Protein AF-0000000069441295 (afdb_homodimer)

Structure (mmCIF, N/CA/C/O backbone):
data_AF-0000000069441295-model_v1
#
loop_
_entity.id
_entity.type
_entity.pdbx_description
1 polymer 'DUF2470 domain-containing protein'
#
loop_
_atom_site.group_PDB
_atom_site.id
_atom_site.type_symbol
_atom_site.label_atom_id
_atom_site.label_alt_id
_atom_site.label_comp_id
_atom_site.label_asym_id
_atom_site.label_entity_id
_atom_site.label_seq_id
_atom_site.pdbx_PDB_ins_code
_atom_site.Cartn_x
_atom_site.Cartn_y
_atom_site.Cartn_z
_atom_site.occupancy
_atom_site.B_iso_or_equiv
_atom_site.auth_seq_id
_atom_site.auth_comp_id
_atom_site.auth_asym_id
_atom_site.auth_atom_id
_atom_site.pdbx_PDB_model_num
ATOM 1 N N . MET A 1 1 ? -30.25 -12.055 9.836 1 60.72 1 MET A N 1
ATOM 2 C CA . MET A 1 1 ? -29.891 -10.859 10.609 1 60.72 1 MET A CA 1
ATOM 3 C C . MET A 1 1 ? -28.719 -10.133 9.977 1 60.72 1 MET A C 1
ATOM 5 O O . MET A 1 1 ? -27.703 -10.758 9.656 1 60.72 1 MET A O 1
ATOM 9 N N . THR A 1 2 ? -28.875 -8.93 9.461 1 73.81 2 THR A N 1
ATOM 10 C CA . THR A 1 2 ? -27.844 -8.195 8.734 1 73.81 2 THR A CA 1
ATOM 11 C C . THR A 1 2 ? -26.906 -7.465 9.695 1 73.81 2 THR A C 1
ATOM 13 O O . THR A 1 2 ? -27.312 -7.117 10.805 1 73.81 2 THR A O 1
ATOM 16 N N . ALA A 1 3 ? -25.719 -7.523 9.484 1 79.88 3 ALA A N 1
ATOM 17 C CA . ALA A 1 3 ? -24.703 -6.867 10.305 1 79.88 3 ALA A CA 1
ATOM 18 C C . ALA A 1 3 ? -25.047 -5.391 10.508 1 79.88 3 ALA A C 1
ATOM 20 O O . ALA A 1 3 ? -25.516 -4.723 9.594 1 79.88 3 ALA A O 1
ATOM 21 N N . ALA A 1 4 ? -24.938 -4.961 11.773 1 85.62 4 ALA A N 1
ATOM 22 C CA . ALA A 1 4 ? -25.094 -3.537 12.055 1 85.62 4 ALA A CA 1
ATOM 23 C C . ALA A 1 4 ? -24.031 -2.719 11.32 1 85.62 4 ALA A C 1
ATOM 25 O O . ALA A 1 4 ? -22.922 -3.201 11.078 1 85.62 4 ALA A O 1
ATOM 26 N N . PRO A 1 5 ? -24.344 -1.517 10.953 1 90.38 5 PRO A N 1
ATOM 27 C CA . PRO A 1 5 ? -23.359 -0.625 10.328 1 90.38 5 PRO A CA 1
ATOM 28 C C . PRO A 1 5 ? -22.297 -0.136 11.305 1 90.38 5 PRO A C 1
ATOM 30 O O . PRO A 1 5 ? -22.469 -0.271 12.523 1 90.38 5 PRO A O 1
ATOM 33 N N . PRO A 1 6 ? -21.203 0.379 10.828 1 95 6 PRO A N 1
ATOM 34 C CA . PRO A 1 6 ? -20.188 0.947 11.719 1 95 6 PRO A CA 1
ATOM 35 C C . PRO A 1 6 ? -20.719 2.092 12.57 1 95 6 PRO A C 1
ATOM 37 O O . PRO A 1 6 ? -21.594 2.838 12.133 1 95 6 PRO A O 1
ATOM 40 N N . THR A 1 7 ? -20.25 2.207 13.789 1 95.94 7 THR A N 1
ATOM 41 C CA . THR A 1 7 ? -20.547 3.367 14.617 1 95.94 7 THR A CA 1
ATOM 42 C C . THR A 1 7 ? -19.984 4.641 13.992 1 95.94 7 THR A C 1
ATOM 44 O O . THR A 1 7 ? -19.125 4.578 13.117 1 95.94 7 THR A O 1
ATOM 47 N N . THR A 1 8 ? -20.453 5.758 14.445 1 96.62 8 THR A N 1
ATOM 48 C CA . THR A 1 8 ? -19.922 7.027 13.953 1 96.62 8 THR A CA 1
ATOM 49 C C . THR A 1 8 ? -18.438 7.141 14.227 1 96.62 8 THR A C 1
ATOM 51 O O . THR A 1 8 ? -17.672 7.621 13.383 1 96.62 8 THR A O 1
ATOM 54 N N . ALA A 1 9 ? -17.984 6.719 15.398 1 97.94 9 ALA A N 1
ATOM 55 C CA . ALA A 1 9 ? -16.562 6.754 15.766 1 97.94 9 ALA A CA 1
ATOM 56 C C . ALA A 1 9 ? -15.734 5.898 14.812 1 97.94 9 ALA A C 1
ATOM 58 O O . ALA A 1 9 ? -14.656 6.312 14.375 1 97.94 9 ALA A O 1
ATOM 59 N N . GLU A 1 10 ? -16.25 4.711 14.508 1 97.25 10 GLU A N 1
ATOM 60 C CA . GLU A 1 10 ? -15.562 3.84 13.547 1 97.25 10 GLU A CA 1
ATOM 61 C C . GLU A 1 10 ? -15.5 4.484 12.164 1 97.25 10 GLU A C 1
ATOM 63 O O . GLU A 1 10 ? -14.484 4.395 11.477 1 97.25 10 GLU A O 1
ATOM 68 N N . ARG A 1 11 ? -16.594 5.129 11.82 1 96.88 11 ARG A N 1
ATOM 69 C CA . ARG A 1 11 ? -16.625 5.824 10.539 1 96.88 11 ARG A CA 1
ATOM 70 C C . ARG A 1 11 ? -15.578 6.93 10.484 1 96.88 11 ARG A C 1
ATOM 72 O O . ARG A 1 11 ? -14.883 7.078 9.477 1 96.88 11 ARG A O 1
ATOM 79 N N . VAL A 1 12 ? -15.461 7.645 11.492 1 98 12 VAL A N 1
ATOM 80 C CA . VAL A 1 12 ? -14.477 8.719 11.555 1 98 12 VAL A CA 1
ATOM 81 C C . VAL A 1 12 ? -13.07 8.133 11.453 1 98 12 VAL A C 1
ATOM 83 O O . VAL A 1 12 ? -12.25 8.609 10.664 1 98 12 VAL A O 1
ATOM 86 N N . ARG A 1 13 ? -12.82 7.082 12.258 1 98.25 13 ARG A N 1
ATOM 87 C CA . ARG A 1 13 ? -11.508 6.445 12.234 1 98.25 13 ARG A CA 1
ATOM 88 C C . ARG A 1 13 ? -11.164 5.949 10.828 1 98.25 13 ARG A C 1
ATOM 90 O O . ARG A 1 13 ? -10.047 6.16 10.352 1 98.25 13 ARG A O 1
ATOM 97 N N . SER A 1 14 ? -12.094 5.328 10.156 1 97.31 14 SER A N 1
ATOM 98 C CA . SER A 1 14 ? -11.875 4.812 8.812 1 97.31 14 SER A CA 1
ATOM 99 C C . SER A 1 14 ? -11.688 5.945 7.805 1 97.31 14 SER A C 1
ATOM 101 O O . SER A 1 14 ? -10.812 5.879 6.945 1 97.31 14 SER A O 1
ATOM 103 N N . ALA A 1 15 ? -12.5 6.98 7.965 1 97.69 15 ALA A N 1
ATOM 104 C CA . ALA A 1 15 ? -12.383 8.133 7.07 1 97.69 15 ALA A CA 1
ATOM 105 C C . ALA A 1 15 ? -11.016 8.789 7.188 1 97.69 15 ALA A C 1
ATOM 107 O O . ALA A 1 15 ? -10.414 9.164 6.18 1 97.69 15 ALA A O 1
ATOM 108 N N . CYS A 1 16 ? -10.523 8.922 8.375 1 97.56 16 CYS A N 1
ATOM 109 C CA . CYS A 1 16 ? -9.219 9.531 8.602 1 97.56 16 CYS A CA 1
ATOM 110 C C . CYS A 1 16 ? -8.109 8.672 8.016 1 97.56 16 CYS A C 1
ATOM 112 O O . CYS A 1 16 ? -7.133 9.188 7.473 1 97.56 16 CYS A O 1
ATOM 114 N N . ALA A 1 17 ? -8.297 7.371 8.102 1 96 17 ALA A N 1
ATOM 115 C CA . ALA A 1 17 ? -7.293 6.441 7.59 1 96 17 ALA A CA 1
ATOM 116 C C . ALA A 1 17 ? -7.266 6.449 6.062 1 96 17 ALA A C 1
ATOM 118 O O . ALA A 1 17 ? -6.215 6.227 5.457 1 96 17 ALA A O 1
ATOM 119 N N . ARG A 1 18 ? -8.367 6.781 5.453 1 94.69 18 ARG A N 1
ATOM 120 C CA . ARG A 1 18 ? -8.492 6.691 4 1 94.69 18 ARG A CA 1
ATOM 121 C C . ARG A 1 18 ? -8.438 8.078 3.359 1 94.69 18 ARG A C 1
ATOM 123 O O . ARG A 1 18 ? -8.43 8.195 2.133 1 94.69 18 ARG A O 1
ATOM 130 N N . ALA A 1 19 ? -8.477 9.07 4.117 1 95.69 19 ALA A N 1
ATOM 131 C CA . ALA A 1 19 ? -8.633 10.422 3.586 1 95.69 19 ALA A CA 1
ATOM 132 C C . ALA A 1 19 ? -7.598 10.703 2.5 1 95.69 19 ALA A C 1
ATOM 134 O O . ALA A 1 19 ? -6.41 10.43 2.68 1 95.69 19 ALA A O 1
ATOM 135 N N . ALA A 1 20 ? -8.102 11.266 1.405 1 93.44 20 ALA A N 1
ATOM 136 C CA . ALA A 1 20 ? -7.27 11.586 0.246 1 93.44 20 ALA A CA 1
ATOM 137 C C . ALA A 1 20 ? -6.52 12.898 0.45 1 93.44 20 ALA A C 1
ATOM 139 O O . ALA A 1 20 ? -5.469 13.125 -0.158 1 93.44 20 ALA A O 1
ATOM 140 N N . SER A 1 21 ? -7.121 13.773 1.22 1 96.88 21 SER A N 1
ATOM 141 C CA . SER A 1 21 ? -6.52 15.086 1.439 1 96.88 21 SER A CA 1
ATOM 142 C C . SER A 1 21 ? -6.934 15.664 2.787 1 96.88 21 SER A C 1
ATOM 144 O O . SER A 1 21 ? -7.898 15.203 3.396 1 96.88 21 SER A O 1
ATOM 146 N N . SER A 1 22 ? -6.164 16.609 3.199 1 98.44 22 SER A N 1
ATOM 147 C CA . SER A 1 22 ? -6.473 17.328 4.422 1 98.44 22 SER A CA 1
ATOM 148 C C . SER A 1 22 ? -5.891 18.75 4.387 1 98.44 22 SER A C 1
ATOM 150 O O . SER A 1 22 ? -4.926 19 3.662 1 98.44 22 SER A O 1
ATOM 152 N N . THR A 1 23 ? -6.551 19.656 5.117 1 98.69 23 THR A N 1
ATOM 153 C CA . THR A 1 23 ? -6.082 21.031 5.285 1 98.69 23 THR A CA 1
ATOM 154 C C . THR A 1 23 ? -6.059 21.406 6.762 1 98.69 23 THR A C 1
ATOM 156 O O . THR A 1 23 ? -6.859 20.906 7.555 1 98.69 23 THR A O 1
ATOM 159 N N . LEU A 1 24 ? -5.168 22.25 7.113 1 98.75 24 LEU A N 1
ATOM 160 C CA . LEU A 1 24 ? -5.004 22.75 8.477 1 98.75 24 LEU A CA 1
ATOM 161 C C . LEU A 1 24 ? -5.172 24.266 8.531 1 98.75 24 LEU A C 1
ATOM 163 O O . LEU A 1 24 ? -4.609 24.984 7.699 1 98.75 24 LEU A O 1
ATOM 167 N N . ALA A 1 25 ? -5.953 24.688 9.453 1 98.69 25 ALA A N 1
ATOM 168 C CA . ALA A 1 25 ? -6.164 26.125 9.664 1 98.69 25 ALA A CA 1
ATOM 169 C C . ALA A 1 25 ? -5.855 26.516 11.109 1 98.69 25 ALA A C 1
ATOM 171 O O . ALA A 1 25 ? -6.234 25.797 12.047 1 98.69 25 ALA A O 1
ATOM 172 N N . VAL A 1 26 ? -5.172 27.562 11.289 1 98.06 26 VAL A N 1
ATOM 173 C CA . VAL A 1 26 ? -4.953 28.219 12.578 1 98.06 26 VAL A CA 1
ATOM 174 C C . VAL A 1 26 ? -5.211 29.719 12.461 1 98.06 26 VAL A C 1
ATOM 176 O O . VAL A 1 26 ? -5.234 30.25 11.352 1 98.06 26 VAL A O 1
ATOM 179 N N . ALA A 1 27 ? -5.414 30.297 13.703 1 95.19 27 ALA A N 1
ATOM 180 C CA . ALA A 1 27 ? -5.59 31.75 13.688 1 95.19 27 ALA A CA 1
ATOM 181 C C . ALA A 1 27 ? -4.309 32.438 13.258 1 95.19 27 ALA A C 1
ATOM 183 O O . ALA A 1 27 ? -3.221 32.125 13.719 1 95.19 27 ALA A O 1
ATOM 184 N N . GLY A 1 28 ? -4.449 33.406 12.344 1 91.62 28 GLY A N 1
ATOM 185 C CA . GLY A 1 28 ? -3.318 34.25 11.984 1 91.62 28 GLY A CA 1
ATOM 186 C C . GLY A 1 28 ? -2.553 33.75 10.773 1 91.62 28 GLY A C 1
ATOM 187 O O . GLY A 1 28 ? -1.521 34.312 10.406 1 91.62 28 GLY A O 1
ATOM 188 N N . ALA A 1 29 ? -2.967 32.656 10.227 1 93.12 29 ALA A N 1
ATOM 189 C CA . ALA A 1 29 ? -2.283 32.125 9.055 1 93.12 29 ALA A CA 1
ATOM 190 C C . ALA A 1 29 ? -3.283 31.562 8.047 1 93.12 29 ALA A C 1
ATOM 192 O O . ALA A 1 29 ? -4.391 31.156 8.414 1 93.12 29 ALA A O 1
ATOM 193 N N . ASP A 1 30 ? -2.873 31.562 6.797 1 94.12 30 ASP A N 1
ATOM 194 C CA . ASP A 1 30 ? -3.701 30.984 5.746 1 94.12 30 ASP A CA 1
ATOM 195 C C . ASP A 1 30 ? -3.807 29.469 5.902 1 94.12 30 ASP A C 1
ATOM 197 O O . ASP A 1 30 ? -2.869 28.812 6.367 1 94.12 30 ASP A O 1
ATOM 201 N N . VAL A 1 31 ? -4.91 28.953 5.484 1 97.38 31 VAL A N 1
ATOM 202 C CA . VAL A 1 31 ? -5.137 27.516 5.465 1 97.38 31 VAL A CA 1
ATOM 203 C C . VAL A 1 31 ? -4.125 26.844 4.539 1 97.38 31 VAL A C 1
ATOM 205 O O . VAL A 1 31 ? -3.836 27.359 3.451 1 97.38 31 VAL A O 1
ATOM 208 N N . VAL A 1 32 ? -3.592 25.703 4.91 1 97.62 32 VAL A N 1
ATOM 209 C CA . VAL A 1 32 ? -2.594 25.031 4.094 1 97.62 32 VAL A CA 1
ATOM 210 C C . VAL A 1 32 ? -2.971 23.562 3.934 1 97.62 32 VAL A C 1
ATOM 212 O O . VAL A 1 32 ? -3.541 22.953 4.848 1 97.62 32 VAL A O 1
ATOM 215 N N . GLY A 1 33 ? -2.643 23.031 2.758 1 97.94 33 GLY A N 1
ATOM 216 C CA . GLY A 1 33 ? -2.738 21.594 2.57 1 97.94 33 GLY A CA 1
ATOM 217 C C . GLY A 1 33 ? -1.646 20.812 3.289 1 97.94 33 GLY A C 1
ATOM 218 O O . GLY A 1 33 ? -0.493 21.25 3.326 1 97.94 33 GLY A O 1
ATOM 219 N N . THR A 1 34 ? -2.061 19.672 3.85 1 97.69 34 THR A N 1
ATOM 220 C CA . THR A 1 34 ? -1.068 18.828 4.492 1 97.69 34 THR A CA 1
ATOM 221 C C . THR A 1 34 ? -0.546 17.781 3.52 1 97.69 34 THR A C 1
ATOM 223 O O . THR A 1 34 ? -1.256 17.375 2.596 1 97.69 34 THR A O 1
ATOM 226 N N . SER A 1 35 ? 0.672 17.422 3.682 1 95.19 35 SER A N 1
ATOM 227 C CA . SER A 1 35 ? 1.247 16.391 2.826 1 95.19 35 SER A CA 1
ATOM 228 C C . SER A 1 35 ? 1.081 15 3.445 1 95.19 35 SER A C 1
ATOM 230 O O . SER A 1 35 ? 1.25 13.984 2.766 1 95.19 35 SER A O 1
ATOM 232 N N . LEU A 1 36 ? 0.823 14.953 4.699 1 95.88 36 LEU A N 1
ATOM 233 C CA . LEU A 1 36 ? 0.619 13.734 5.465 1 95.88 36 LEU A CA 1
ATOM 234 C C . LEU A 1 36 ? -0.323 13.977 6.637 1 95.88 36 LEU A C 1
ATOM 236 O O . LEU A 1 36 ? -0.275 15.031 7.27 1 95.88 36 LEU A O 1
ATOM 240 N N . HIS A 1 37 ? -1.122 13.055 6.941 1 97.88 37 HIS A N 1
ATOM 241 C CA . HIS A 1 37 ? -1.952 13.039 8.141 1 97.88 37 HIS A CA 1
ATOM 242 C C . HIS A 1 37 ? -2.1 11.625 8.688 1 97.88 37 HIS A C 1
ATOM 244 O O . HIS A 1 37 ? -2.17 10.664 7.918 1 97.88 37 HIS A O 1
ATOM 250 N N . HIS A 1 38 ? -2.08 11.492 9.961 1 97.5 38 HIS A N 1
ATOM 251 C CA . HIS A 1 38 ? -2.23 10.195 10.602 1 97.5 38 HIS A CA 1
ATOM 252 C C . HIS A 1 38 ? -2.867 10.328 11.984 1 97.5 38 HIS A C 1
ATOM 254 O O . HIS A 1 38 ? -2.371 11.078 12.828 1 97.5 38 HIS A O 1
ATOM 260 N N . LEU A 1 39 ? -3.936 9.664 12.164 1 97.75 39 LEU A N 1
ATOM 261 C CA . LEU A 1 39 ? -4.578 9.602 13.469 1 97.75 39 LEU A CA 1
ATOM 262 C C . LEU A 1 39 ? -4.066 8.406 14.273 1 97.75 39 LEU A C 1
ATOM 264 O O . LEU A 1 39 ? -4.281 7.254 13.883 1 97.75 39 LEU A O 1
ATOM 268 N N . PHE A 1 40 ? -3.426 8.68 15.391 1 96.75 40 PHE A N 1
ATOM 269 C CA . PHE A 1 40 ? -2.906 7.637 16.266 1 96.75 40 PHE A CA 1
ATOM 270 C C . PHE A 1 40 ? -4.012 7.082 17.156 1 96.75 40 PHE A C 1
ATOM 272 O O . PHE A 1 40 ? -5.082 7.68 17.281 1 96.75 40 PHE A O 1
ATOM 279 N N . ASP A 1 41 ? -3.66 5.988 17.828 1 94.62 41 ASP A N 1
ATOM 280 C CA . ASP A 1 41 ? -4.625 5.32 18.688 1 94.62 41 ASP A CA 1
ATOM 281 C C . ASP A 1 41 ? -4.98 6.195 19.891 1 94.62 41 ASP A C 1
ATOM 283 O O . ASP A 1 41 ? -6.098 6.125 20.406 1 94.62 41 ASP A O 1
ATOM 287 N N . ASP A 1 42 ? -4.082 7.004 20.281 1 94.5 42 ASP A N 1
ATOM 288 C CA . ASP A 1 42 ? -4.324 7.816 21.469 1 94.5 42 ASP A CA 1
ATOM 289 C C . ASP A 1 42 ? -5.094 9.086 21.109 1 94.5 42 ASP A C 1
ATOM 291 O O . ASP A 1 42 ? -5.312 9.945 21.969 1 94.5 42 ASP A O 1
ATOM 295 N N . GLY A 1 43 ? -5.41 9.234 19.891 1 93.88 43 GLY A N 1
ATOM 296 C CA . GLY A 1 43 ? -6.258 10.336 19.469 1 93.88 43 GLY A CA 1
ATOM 297 C C . GLY A 1 43 ? -5.473 11.531 18.953 1 93.88 43 GLY A C 1
ATOM 298 O O . GLY A 1 43 ? -6.055 12.547 18.578 1 93.88 43 GLY A O 1
ATOM 299 N N . THR A 1 44 ? -4.215 11.445 18.938 1 95.81 44 THR A N 1
ATOM 300 C CA . THR A 1 44 ? -3.391 12.523 18.406 1 95.81 44 THR A CA 1
ATOM 301 C C . THR A 1 44 ? -3.268 12.406 16.875 1 95.81 44 THR A C 1
ATOM 303 O O . THR A 1 44 ? -3.094 11.312 16.344 1 95.81 44 THR A O 1
ATOM 306 N N . PHE A 1 45 ? -3.391 13.57 16.203 1 97.81 45 PHE A N 1
ATOM 307 C CA . PHE A 1 45 ? -3.123 13.648 14.773 1 97.81 45 PHE A CA 1
ATOM 308 C C . PHE A 1 45 ? -1.708 14.148 14.508 1 97.81 45 PHE A C 1
ATOM 310 O O . PHE A 1 45 ? -1.31 15.195 15.016 1 97.81 45 PHE A O 1
ATOM 317 N N . ALA A 1 46 ? -0.985 13.414 13.797 1 98.38 46 ALA A N 1
ATOM 318 C CA . ALA A 1 46 ? 0.237 13.938 13.195 1 98.38 46 ALA A CA 1
ATOM 319 C C . ALA A 1 46 ? -0.03 14.469 11.789 1 98.38 46 ALA A C 1
ATOM 321 O O . ALA A 1 46 ? -0.597 13.766 10.953 1 98.38 46 ALA A O 1
ATOM 322 N N . VAL A 1 47 ? 0.355 15.727 11.531 1 98.44 47 VAL A N 1
ATOM 323 C CA . VAL A 1 47 ? 0.172 16.328 10.211 1 98.44 47 VAL A CA 1
ATOM 324 C C . VAL A 1 47 ? 1.475 16.969 9.758 1 98.44 47 VAL A C 1
ATOM 326 O O . VAL A 1 47 ? 2.182 17.594 10.555 1 98.44 47 VAL A O 1
ATOM 329 N N . ALA A 1 48 ? 1.746 16.859 8.531 1 97.81 48 ALA A N 1
ATOM 330 C CA . ALA A 1 48 ? 2.932 17.484 7.949 1 97.81 48 ALA A CA 1
ATOM 331 C C . ALA A 1 48 ? 2.553 18.688 7.086 1 97.81 48 ALA A C 1
ATOM 333 O O . ALA A 1 48 ? 1.688 18.578 6.215 1 97.81 48 ALA A O 1
ATOM 334 N N . VAL A 1 49 ? 3.186 19.781 7.328 1 97.31 49 VAL A N 1
ATOM 335 C CA . VAL A 1 49 ? 2.992 20.984 6.535 1 97.31 49 VAL A CA 1
ATOM 336 C C . VAL A 1 49 ? 4.336 21.484 6.012 1 97.31 49 VAL A C 1
ATOM 338 O O . VAL A 1 49 ? 5.387 21.156 6.566 1 97.31 49 VAL A O 1
ATOM 341 N N . PRO A 1 50 ? 4.262 22.234 4.91 1 94.88 50 PRO A N 1
ATOM 342 C CA . PRO A 1 50 ? 5.539 22.75 4.406 1 94.88 50 PRO A CA 1
ATOM 343 C C . PRO A 1 50 ? 6.301 23.562 5.453 1 94.88 50 PRO A C 1
ATOM 345 O O . PRO A 1 50 ? 5.707 24.375 6.16 1 94.88 50 PRO A O 1
ATOM 348 N N . SER A 1 51 ? 7.609 23.312 5.527 1 92.06 51 SER A N 1
ATOM 349 C CA . SER A 1 51 ? 8.43 23.938 6.559 1 92.06 51 SER A CA 1
ATOM 350 C C . SER A 1 51 ? 8.469 25.453 6.379 1 92.06 51 SER A C 1
ATOM 352 O O . SER A 1 51 ? 8.68 26.203 7.344 1 92.06 51 SER A O 1
ATOM 354 N N . ASP A 1 52 ? 8.234 25.906 5.172 1 91.38 52 ASP A N 1
ATOM 355 C CA . ASP A 1 52 ? 8.328 27.328 4.895 1 91.38 52 ASP A CA 1
ATOM 356 C C . ASP A 1 52 ? 6.945 27.984 4.938 1 91.38 52 ASP A C 1
ATOM 358 O O . ASP A 1 52 ? 6.797 29.156 4.582 1 91.38 52 ASP A O 1
ATOM 362 N N . SER A 1 53 ? 5.98 27.281 5.391 1 94.25 53 SER A N 1
ATOM 363 C CA . SER A 1 53 ? 4.625 27.828 5.461 1 94.25 53 SER A CA 1
ATOM 364 C C . SER A 1 53 ? 4.453 28.734 6.672 1 94.25 53 SER A C 1
ATOM 366 O O . SER A 1 53 ? 5.141 28.562 7.684 1 94.25 53 SER A O 1
ATOM 368 N N . ALA A 1 54 ? 3.514 29.641 6.547 1 96.19 54 ALA A N 1
ATOM 369 C CA . ALA A 1 54 ? 3.189 30.547 7.648 1 96.19 54 ALA A CA 1
ATOM 370 C C . ALA A 1 54 ? 2.648 29.781 8.852 1 96.19 54 ALA A C 1
ATOM 372 O O . ALA A 1 54 ? 2.928 30.125 10 1 96.19 54 ALA A O 1
ATOM 373 N N . ILE A 1 55 ? 1.928 28.719 8.594 1 97.19 55 ILE A N 1
ATOM 374 C CA . ILE A 1 55 ? 1.347 27.953 9.688 1 97.19 55 ILE A CA 1
ATOM 375 C C . ILE A 1 55 ? 2.457 27.266 10.484 1 97.19 55 ILE A C 1
ATOM 377 O O . ILE A 1 55 ? 2.418 27.234 11.711 1 97.19 55 ILE A O 1
ATOM 381 N N . ALA A 1 56 ? 3.404 26.734 9.797 1 95.38 56 ALA A N 1
ATOM 382 C CA . ALA A 1 56 ? 4.531 26.125 10.5 1 95.38 56 ALA A CA 1
ATOM 383 C C . ALA A 1 56 ? 5.207 27.141 11.43 1 95.38 56 ALA A C 1
ATOM 385 O O . ALA A 1 56 ? 5.438 26.844 12.609 1 95.38 56 ALA A O 1
ATOM 386 N N . ALA A 1 57 ? 5.469 28.312 10.914 1 94.75 57 ALA A N 1
ATOM 387 C CA . ALA A 1 57 ? 6.129 29.359 11.695 1 94.75 57 ALA A CA 1
ATOM 388 C C . ALA A 1 57 ? 5.281 29.766 12.898 1 94.75 57 ALA A C 1
ATOM 390 O O . ALA A 1 57 ? 5.801 29.922 14 1 94.75 57 ALA A O 1
ATOM 391 N N . THR A 1 58 ? 4.023 29.922 12.641 1 96.94 58 THR A N 1
ATOM 392 C CA . THR A 1 58 ? 3.1 30.375 13.68 1 96.94 58 THR A CA 1
ATOM 393 C C . THR A 1 58 ? 3.018 29.359 14.812 1 96.94 58 THR A C 1
ATOM 395 O O . THR A 1 58 ? 3.076 29.719 15.984 1 96.94 58 THR A O 1
ATOM 398 N N . VAL A 1 59 ? 2.922 28.094 14.484 1 97.5 59 VAL A N 1
ATOM 399 C CA . VAL A 1 59 ? 2.789 27.031 15.484 1 97.5 59 VAL A CA 1
ATOM 400 C C . VAL A 1 59 ? 4.098 26.891 16.25 1 97.5 59 VAL A C 1
ATOM 402 O O . VAL A 1 59 ? 4.09 26.703 17.469 1 97.5 59 VAL A O 1
ATOM 405 N N . VAL A 1 60 ? 5.199 26.922 15.562 1 94.19 60 VAL A N 1
ATOM 406 C CA . VAL A 1 60 ? 6.496 26.828 16.219 1 94.19 60 VAL A CA 1
ATOM 407 C C . VAL A 1 60 ? 6.645 27.984 17.219 1 94.19 60 VAL A C 1
ATOM 409 O O . VAL A 1 60 ? 7.109 27.766 18.344 1 94.19 60 VAL A O 1
ATOM 412 N N . ALA A 1 61 ? 6.281 29.125 16.844 1 95.5 61 ALA A N 1
ATOM 413 C CA . ALA A 1 61 ? 6.391 30.312 17.688 1 95.5 61 ALA A CA 1
ATOM 414 C C . ALA A 1 61 ? 5.516 30.172 18.938 1 95.5 61 ALA A C 1
ATOM 416 O O . ALA A 1 61 ? 5.848 30.703 20 1 95.5 61 ALA A O 1
ATOM 417 N N . ALA A 1 62 ? 4.441 29.469 18.797 1 96.44 62 ALA A N 1
ATOM 418 C CA . ALA A 1 62 ? 3.521 29.281 19.922 1 96.44 62 ALA A CA 1
ATOM 419 C C . ALA A 1 62 ? 4.129 28.375 20.984 1 96.44 62 ALA A C 1
ATOM 421 O O . ALA A 1 62 ? 3.65 28.328 22.125 1 96.44 62 ALA A O 1
ATOM 422 N N . GLY A 1 63 ? 5.152 27.578 20.641 1 95.31 63 GLY A N 1
ATOM 423 C CA . GLY A 1 63 ? 5.875 26.75 21.594 1 95.31 63 GLY A CA 1
ATOM 424 C C . GLY A 1 63 ? 5.059 25.578 22.109 1 95.31 63 GLY A C 1
ATOM 425 O O . GLY A 1 63 ? 4.223 25.031 21.375 1 95.31 63 GLY A O 1
ATOM 426 N N . SER A 1 64 ? 5.336 25.188 23.328 1 94.19 64 SER A N 1
ATOM 427 C CA . SER A 1 64 ? 4.773 23.953 23.891 1 94.19 64 SER A CA 1
ATOM 428 C C . SER A 1 64 ? 3.307 24.141 24.266 1 94.19 64 SER A C 1
ATOM 430 O O . SER A 1 64 ? 2.578 23.172 24.453 1 94.19 64 SER A O 1
ATOM 432 N N . ALA A 1 65 ? 2.932 25.391 24.438 1 96.06 65 ALA A N 1
ATOM 433 C CA . ALA A 1 65 ? 1.523 25.641 24.734 1 96.06 65 ALA A CA 1
ATOM 434 C C . ALA A 1 65 ? 0.646 25.312 23.531 1 96.06 65 ALA A C 1
ATOM 436 O O . ALA A 1 65 ? -0.512 24.922 23.672 1 96.06 65 ALA A O 1
ATOM 437 N N . GLY A 1 66 ? 1.227 25.547 22.422 1 97.75 66 GLY A N 1
ATOM 438 C CA . GLY A 1 66 ? 0.492 25.328 21.188 1 97.75 66 GLY A CA 1
ATOM 439 C C . GLY A 1 66 ? -0.568 26.375 20.922 1 97.75 66 GLY A C 1
ATOM 440 O O . GLY A 1 66 ? -0.495 27.484 21.469 1 97.75 66 GLY A O 1
ATOM 441 N N . MET A 1 67 ? -1.523 26.094 20.016 1 97.81 67 MET A N 1
ATOM 442 C CA . MET A 1 67 ? -2.637 26.984 19.688 1 97.81 67 MET A CA 1
ATOM 443 C C . MET A 1 67 ? -3.789 26.188 19.078 1 97.81 67 MET A C 1
ATOM 445 O O . MET A 1 67 ? -3.596 25.078 18.594 1 97.81 67 MET A O 1
ATOM 449 N N . PRO A 1 68 ? -4.996 26.734 19.188 1 98.5 68 PRO A N 1
ATOM 450 C CA . PRO A 1 68 ? -6.152 26.078 18.578 1 98.5 68 PRO A CA 1
ATOM 451 C C . PRO A 1 68 ? -6.027 25.938 17.062 1 98.5 68 PRO A C 1
ATOM 453 O O . PRO A 1 68 ? -5.508 26.828 16.406 1 98.5 68 PRO A O 1
ATOM 456 N N . ALA A 1 69 ? -6.473 24.812 16.516 1 98.75 69 ALA A N 1
ATOM 457 C CA . ALA A 1 69 ? -6.418 24.547 15.086 1 98.75 69 ALA A CA 1
ATOM 458 C C . ALA A 1 69 ? -7.633 23.75 14.633 1 98.75 69 ALA A C 1
ATOM 460 O O . ALA A 1 69 ? -8.32 23.125 15.453 1 98.75 69 ALA A O 1
ATOM 461 N N . LEU A 1 70 ? -7.93 23.844 13.352 1 98.75 70 LEU A N 1
ATOM 462 C CA . LEU A 1 70 ? -8.961 23.062 12.688 1 98.75 70 LEU A CA 1
ATOM 463 C C . LEU A 1 70 ? -8.367 22.25 11.539 1 98.75 70 LEU A C 1
ATOM 465 O O . LEU A 1 70 ? -7.727 22.797 10.641 1 98.75 70 LEU A O 1
ATOM 469 N N . LEU A 1 71 ? -8.547 20.969 11.633 1 98.81 71 LEU A N 1
ATOM 470 C CA . LEU A 1 71 ? -8.141 20.031 10.586 1 98.81 71 LEU A CA 1
ATOM 471 C C . LEU A 1 71 ? -9.352 19.516 9.82 1 98.81 71 LEU A C 1
ATOM 473 O O . LEU A 1 71 ? -10.32 19.062 10.43 1 98.81 71 LEU A O 1
ATOM 477 N N . GLU A 1 72 ? -9.336 19.688 8.555 1 98.81 72 GLU A N 1
ATOM 478 C CA . GLU A 1 72 ? -10.391 19.156 7.695 1 98.81 72 GLU A CA 1
ATOM 479 C C . GLU A 1 72 ? -9.852 18.031 6.809 1 98.81 72 GLU A C 1
ATOM 481 O O . GLU A 1 72 ? -8.859 18.219 6.102 1 98.81 72 GLU A O 1
ATOM 486 N N . LEU A 1 73 ? -10.508 16.875 6.867 1 98.75 73 LEU A N 1
ATOM 487 C CA . LEU A 1 73 ? -10.133 15.742 6.039 1 98.75 73 LEU A CA 1
ATOM 488 C C . LEU A 1 73 ? -11.242 15.406 5.047 1 98.75 73 LEU A C 1
ATOM 490 O O . LEU A 1 73 ? -12.43 15.461 5.391 1 98.75 73 LEU A O 1
ATOM 494 N N . THR A 1 74 ? -10.844 15.102 3.873 1 98.5 74 THR A N 1
ATOM 495 C CA . THR A 1 74 ? -11.781 14.703 2.828 1 98.5 74 THR A CA 1
ATOM 496 C C . THR A 1 74 ? -11.594 13.234 2.463 1 98.5 74 THR A C 1
ATOM 498 O O . THR A 1 74 ? -10.531 12.852 1.961 1 98.5 74 THR A O 1
ATOM 501 N N . ASP A 1 75 ? -12.562 12.453 2.787 1 98.12 75 ASP A N 1
ATOM 502 C CA . ASP A 1 75 ? -12.594 11.047 2.391 1 98.12 75 ASP A CA 1
ATOM 503 C C . ASP A 1 75 ? -13.25 10.875 1.022 1 98.12 75 ASP A C 1
ATOM 505 O O . ASP A 1 75 ? -14.445 11.133 0.864 1 98.12 75 ASP A O 1
ATOM 509 N N . GLN A 1 76 ? -12.469 10.469 0.055 1 97.69 76 GLN A N 1
ATOM 510 C CA . GLN A 1 76 ? -12.961 10.281 -1.304 1 97.69 76 GLN A CA 1
ATOM 511 C C . GLN A 1 76 ? -12.914 8.812 -1.712 1 97.69 76 GLN A C 1
ATOM 513 O O . GLN A 1 76 ? -12.023 8.07 -1.285 1 97.69 76 GLN A O 1
ATOM 518 N N . ALA A 1 77 ? -13.898 8.453 -2.508 1 97 77 ALA A N 1
ATOM 519 C CA . ALA A 1 77 ? -13.844 7.133 -3.135 1 97 77 ALA A CA 1
ATOM 520 C C . ALA A 1 77 ? -12.617 7.008 -4.035 1 97 77 ALA A C 1
ATOM 522 O O . ALA A 1 77 ? -12.242 7.965 -4.719 1 97 77 ALA A O 1
ATOM 523 N N . PRO A 1 78 ? -12.031 5.859 -4.047 1 96.06 78 PRO A N 1
ATOM 524 C CA . PRO A 1 78 ? -10.836 5.672 -4.875 1 96.06 78 PRO A CA 1
ATOM 525 C C . PRO A 1 78 ? -11.164 5.527 -6.359 1 96.06 78 PRO A C 1
ATOM 527 O O . PRO A 1 78 ? -10.273 5.629 -7.207 1 96.06 78 PRO A O 1
ATOM 530 N N . LEU A 1 79 ? -12.383 5.328 -6.742 1 96.81 79 LEU A N 1
ATOM 531 C CA . LEU A 1 79 ? -12.828 5.227 -8.125 1 96.81 79 LEU A CA 1
ATOM 532 C C . LEU A 1 79 ? -13.273 6.586 -8.656 1 96.81 79 LEU A C 1
ATOM 534 O O . LEU A 1 79 ? -13.656 7.461 -7.883 1 96.81 79 LEU A O 1
ATOM 538 N N . PRO A 1 80 ? -13.188 6.773 -10.008 1 96.25 80 PRO A N 1
ATOM 539 C CA . PRO A 1 80 ? -13.578 8.055 -10.602 1 96.25 80 PRO A CA 1
ATOM 540 C C . PRO A 1 80 ? -15.094 8.234 -10.664 1 96.25 80 PRO A C 1
ATOM 542 O O . PRO A 1 80 ? -15.68 8.172 -11.75 1 96.25 80 PRO A O 1
ATOM 545 N N . LEU A 1 81 ? -15.719 8.578 -9.594 1 96.75 81 LEU A N 1
ATOM 546 C CA . LEU A 1 81 ? -17.141 8.859 -9.508 1 96.75 81 LEU A CA 1
ATOM 547 C C . LEU A 1 81 ? -17.438 10.328 -9.82 1 96.75 81 LEU A C 1
ATOM 549 O O . LEU A 1 81 ? -16.547 11.172 -9.703 1 96.75 81 LEU A O 1
ATOM 553 N N . ARG A 1 82 ? -18.625 10.57 -10.25 1 95.31 82 ARG A N 1
ATOM 554 C CA . ARG A 1 82 ? -19.078 11.945 -10.484 1 95.31 82 ARG A CA 1
ATOM 555 C C . ARG A 1 82 ? -18.875 12.797 -9.234 1 95.31 82 ARG A C 1
ATOM 557 O O . ARG A 1 82 ? -18.281 13.875 -9.305 1 95.31 82 ARG A O 1
ATOM 564 N N . GLU A 1 83 ? -19.359 12.305 -8.117 1 95.19 83 GLU A N 1
ATOM 565 C CA . GLU A 1 83 ? -19.156 12.898 -6.801 1 95.19 83 GLU A CA 1
ATOM 566 C C . GLU A 1 83 ? -18.359 11.969 -5.891 1 95.19 83 GLU A C 1
ATOM 568 O O . GLU A 1 83 ? -18.938 11.164 -5.152 1 95.19 83 GLU A O 1
ATOM 573 N N . PRO A 1 84 ? -17.078 12.148 -5.895 1 96.31 84 PRO A N 1
ATOM 574 C CA . PRO A 1 84 ? -16.234 11.133 -5.266 1 96.31 84 PRO A CA 1
ATOM 575 C C . PRO A 1 84 ? -16.172 11.281 -3.746 1 96.31 84 PRO A C 1
ATOM 577 O O . PRO A 1 84 ? -15.688 10.383 -3.055 1 96.31 84 PRO A O 1
ATOM 580 N N . VAL A 1 85 ? -16.578 12.445 -3.195 1 97 85 VAL A N 1
ATOM 581 C CA . VAL A 1 85 ? -16.438 12.672 -1.76 1 97 85 VAL A CA 1
ATOM 582 C C . VAL A 1 85 ? -17.422 11.781 -1.001 1 97 85 VAL A C 1
ATOM 584 O O . VAL A 1 85 ? -18.641 11.852 -1.222 1 97 85 VAL A O 1
ATOM 587 N N . ARG A 1 86 ? -16.953 10.938 -0.119 1 97 86 ARG A N 1
ATOM 588 C CA . ARG A 1 86 ? -17.766 10.078 0.737 1 97 86 ARG A CA 1
ATOM 589 C C . ARG A 1 86 ? -18.125 10.789 2.037 1 97 86 ARG A C 1
ATOM 591 O O . ARG A 1 86 ? -19.266 10.68 2.512 1 97 86 ARG A O 1
ATOM 598 N N . SER A 1 87 ? -17.141 11.492 2.576 1 97.62 87 SER A N 1
ATOM 599 C CA . SER A 1 87 ? -17.375 12.188 3.838 1 97.62 87 SER A CA 1
ATOM 600 C C . SER A 1 87 ? -16.328 13.273 4.074 1 97.62 87 SER A C 1
ATOM 602 O O . SER A 1 87 ? -15.273 13.266 3.436 1 97.62 87 SER A O 1
ATOM 604 N N . LEU A 1 88 ? -16.688 14.211 4.879 1 98.31 88 LEU A N 1
ATOM 605 C CA . LEU A 1 88 ? -15.797 15.242 5.414 1 98.31 88 LEU A CA 1
ATOM 606 C C . LEU A 1 88 ? -15.672 15.117 6.93 1 98.31 88 LEU A C 1
ATOM 608 O O . LEU A 1 88 ? -16.656 14.867 7.621 1 98.31 88 LEU A O 1
ATOM 612 N N . VAL A 1 89 ? -14.477 15.203 7.414 1 98.75 89 VAL A N 1
ATOM 613 C CA . VAL A 1 89 ? -14.227 15.172 8.852 1 98.75 89 VAL A CA 1
ATOM 614 C C . VAL A 1 89 ? -13.555 16.469 9.289 1 98.75 89 VAL A C 1
ATOM 616 O O . VAL A 1 89 ? -12.578 16.906 8.68 1 98.75 89 VAL A O 1
ATOM 619 N N . TRP A 1 90 ? -14.109 17.062 10.297 1 98.69 90 TRP A N 1
ATOM 620 C CA . TRP A 1 90 ? -13.531 18.25 10.922 1 98.69 90 TRP A CA 1
ATOM 621 C C . TRP A 1 90 ? -13.039 17.938 12.328 1 98.69 90 TRP A C 1
ATOM 623 O O . TRP A 1 90 ? -13.805 17.438 13.164 1 98.69 90 TRP A O 1
ATOM 633 N N . VAL A 1 91 ? -11.852 18.266 12.57 1 98.62 91 VAL A N 1
ATOM 634 C CA . VAL A 1 91 ? -11.234 18.016 13.867 1 98.62 91 VAL A CA 1
ATOM 635 C C . VAL A 1 91 ? -10.719 19.312 14.461 1 98.62 91 VAL A C 1
ATOM 637 O O . VAL A 1 91 ? -9.875 19.984 13.867 1 98.62 91 VAL A O 1
ATOM 640 N N . ARG A 1 92 ? -11.211 19.641 15.57 1 98.38 92 ARG A N 1
ATOM 641 C CA . ARG A 1 92 ? -10.727 20.797 16.312 1 98.38 92 ARG A CA 1
ATOM 642 C C . ARG A 1 92 ? -9.867 20.359 17.5 1 98.38 92 ARG A C 1
ATOM 644 O O . ARG A 1 92 ? -10.188 19.391 18.172 1 98.38 92 ARG A O 1
ATOM 651 N N . GLY A 1 93 ? -8.82 21.109 17.703 1 98.44 93 GLY A N 1
ATOM 652 C CA . GLY A 1 93 ? -7.98 20.828 18.844 1 98.44 93 GLY A CA 1
ATOM 653 C C . GLY A 1 93 ? -6.789 21.766 18.969 1 98.44 93 GLY A C 1
ATOM 654 O O . GLY A 1 93 ? -6.789 22.844 18.391 1 98.44 93 GLY A O 1
ATOM 655 N N . ASN A 1 94 ? -5.863 21.328 19.859 1 98.69 94 ASN A N 1
ATOM 656 C CA . ASN A 1 94 ? -4.633 22.078 20.094 1 98.69 94 ASN A CA 1
ATOM 657 C C . ASN A 1 94 ? -3.461 21.484 19.312 1 98.69 94 ASN A C 1
ATOM 659 O O . ASN A 1 94 ? -3.223 20.281 19.359 1 98.69 94 ASN A O 1
ATOM 663 N N . VAL A 1 95 ? -2.775 22.344 18.578 1 98.75 95 VAL A N 1
ATOM 664 C CA . VAL A 1 95 ? -1.688 21.859 17.734 1 98.75 95 VAL A CA 1
ATOM 665 C C . VAL A 1 95 ? -0.353 22.375 18.266 1 98.75 95 VAL A C 1
ATOM 667 O O . VAL A 1 95 ? -0.255 23.516 18.703 1 98.75 95 VAL A O 1
ATOM 670 N N . VAL A 1 96 ? 0.653 21.547 18.281 1 98.62 96 VAL A N 1
ATOM 671 C CA . VAL A 1 96 ? 2.016 21.859 18.703 1 98.62 96 VAL A CA 1
ATOM 672 C C . VAL A 1 96 ? 3.01 21.297 17.688 1 98.62 96 VAL A C 1
ATOM 674 O O . VAL A 1 96 ? 2.734 20.297 17.031 1 98.62 96 VAL A O 1
ATOM 677 N N . ALA A 1 97 ? 4.109 21.984 17.516 1 97.5 97 ALA A N 1
ATOM 678 C CA . ALA A 1 97 ? 5.172 21.453 16.672 1 97.5 97 ALA A CA 1
ATOM 679 C C . ALA A 1 97 ? 5.871 20.266 17.344 1 97.5 97 ALA A C 1
ATOM 681 O O . ALA A 1 97 ? 6.156 20.312 18.531 1 97.5 97 ALA A O 1
ATOM 682 N N . ALA A 1 98 ? 6.043 19.266 16.594 1 96.81 98 ALA A N 1
ATOM 683 C CA . ALA A 1 98 ? 6.766 18.109 17.141 1 96.81 98 ALA A CA 1
ATOM 684 C C . ALA A 1 98 ? 8.25 18.422 17.297 1 96.81 98 ALA A C 1
ATOM 686 O O . ALA A 1 98 ? 8.852 19.078 16.438 1 96.81 98 ALA A O 1
ATOM 687 N N . SER A 1 99 ? 8.828 17.938 18.375 1 94.62 99 SER A N 1
ATOM 688 C CA . SER A 1 99 ? 10.281 17.984 18.516 1 94.62 99 SER A CA 1
ATOM 689 C C . SER A 1 99 ? 10.953 17.047 17.516 1 94.62 99 SER A C 1
ATOM 691 O O . SER A 1 99 ? 10.28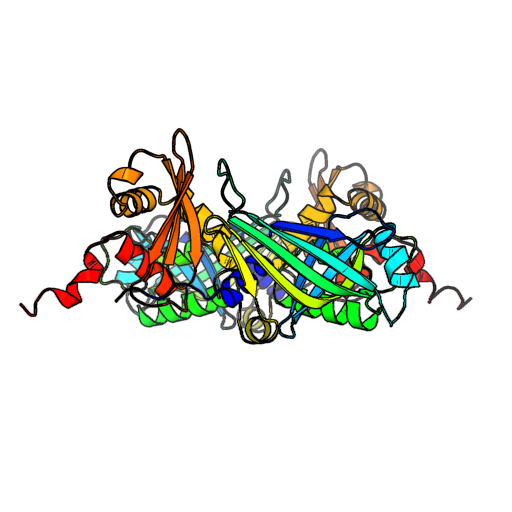9 16.188 16.922 1 94.62 99 SER A O 1
ATOM 693 N N . ASP A 1 100 ? 12.258 17.156 17.359 1 90.75 100 ASP A N 1
ATOM 694 C CA . ASP A 1 100 ? 13 16.266 16.469 1 90.75 100 ASP A CA 1
ATOM 695 C C . ASP A 1 100 ? 12.828 14.812 16.875 1 90.75 100 ASP A C 1
ATOM 697 O O . ASP A 1 100 ? 12.602 13.945 16.031 1 90.75 100 ASP A O 1
ATOM 701 N N . ARG A 1 101 ? 12.922 14.555 18.125 1 93.44 101 ARG A N 1
ATOM 702 C CA . ARG A 1 101 ? 12.789 13.195 18.641 1 93.44 101 ARG A CA 1
ATOM 703 C C . ARG A 1 101 ? 11.391 12.648 18.391 1 93.44 101 ARG A C 1
ATOM 705 O O . ARG A 1 101 ? 11.234 11.5 17.969 1 93.44 101 ARG A O 1
ATOM 712 N N . GLU A 1 102 ? 10.43 13.461 18.688 1 94.5 102 GLU A N 1
ATOM 713 C CA . GLU A 1 102 ? 9.047 13.055 18.453 1 94.5 102 GLU A CA 1
ATOM 714 C C . GLU A 1 102 ? 8.812 12.789 16.969 1 94.5 102 GLU A C 1
ATOM 716 O O . GLU A 1 102 ? 8.148 11.805 16.609 1 94.5 102 GLU A O 1
ATOM 721 N N . ALA A 1 103 ? 9.297 13.68 16.172 1 94.25 103 ALA A N 1
ATOM 722 C CA . ALA A 1 103 ? 9.125 13.539 14.734 1 94.25 103 ALA A CA 1
ATOM 723 C C . ALA A 1 103 ? 9.711 12.219 14.234 1 94.25 103 ALA A C 1
ATOM 725 O O . ALA A 1 103 ? 9.07 11.508 13.453 1 94.25 103 ALA A O 1
ATOM 726 N N . ARG A 1 104 ? 10.867 11.852 14.68 1 92.38 104 ARG A N 1
ATOM 727 C CA . ARG A 1 104 ? 11.492 10.594 14.297 1 92.38 104 ARG A CA 1
ATOM 728 C C . ARG A 1 104 ? 10.625 9.406 14.711 1 92.38 104 ARG A C 1
ATOM 730 O O . ARG A 1 104 ? 10.414 8.477 13.922 1 92.38 104 ARG A O 1
ATOM 737 N N . GLY A 1 105 ? 10.172 9.469 15.914 1 94.25 105 GLY A N 1
ATOM 738 C CA . GLY A 1 105 ? 9.297 8.406 16.391 1 94.25 105 GLY A CA 1
ATOM 739 C C . GLY A 1 105 ? 8.023 8.273 15.586 1 94.25 105 GLY A C 1
ATOM 740 O O . GLY A 1 105 ? 7.605 7.164 15.25 1 94.25 105 GLY A O 1
ATOM 741 N N . ILE A 1 106 ? 7.461 9.383 15.281 1 95.69 106 ILE A N 1
ATOM 742 C CA . ILE A 1 106 ? 6.219 9.43 14.516 1 95.69 106 ILE A CA 1
ATOM 743 C C . ILE A 1 106 ? 6.453 8.859 13.117 1 95.69 106 ILE A C 1
ATOM 745 O O . ILE A 1 106 ? 5.68 8.016 12.648 1 95.69 106 ILE A O 1
ATOM 749 N N . VAL A 1 107 ? 7.473 9.281 12.477 1 93.81 107 VAL A N 1
ATOM 750 C CA . VAL A 1 107 ? 7.816 8.812 11.141 1 93.81 107 VAL A CA 1
ATOM 751 C C . VAL A 1 107 ? 8.008 7.297 11.156 1 93.81 107 VAL A C 1
ATOM 753 O O . VAL A 1 107 ? 7.504 6.594 10.281 1 93.81 107 VAL A O 1
ATOM 756 N N . ASP A 1 108 ? 8.641 6.797 12.172 1 90.81 108 ASP A N 1
ATOM 757 C CA . ASP A 1 108 ? 8.914 5.367 12.273 1 90.81 108 ASP A CA 1
ATOM 758 C C . ASP A 1 108 ? 7.613 4.574 12.43 1 90.81 108 ASP A C 1
ATOM 760 O O . ASP A 1 108 ? 7.426 3.543 11.781 1 90.81 108 ASP A O 1
ATOM 764 N N . VAL A 1 109 ? 6.785 5.059 13.227 1 93.19 109 VAL A N 1
ATOM 765 C CA . VAL A 1 109 ? 5.527 4.367 13.484 1 93.19 109 VAL A CA 1
ATOM 766 C C . VAL A 1 109 ? 4.672 4.371 12.219 1 93.19 109 VAL A C 1
ATOM 768 O O . VAL A 1 109 ? 4.129 3.336 11.82 1 93.19 109 VAL A O 1
ATOM 771 N N . ILE A 1 110 ? 4.559 5.496 11.578 1 93.25 110 ILE A N 1
ATOM 772 C CA . ILE A 1 110 ? 3.727 5.594 10.383 1 93.25 110 ILE A CA 1
ATOM 773 C C . ILE A 1 110 ? 4.312 4.723 9.273 1 93.25 110 ILE A C 1
ATOM 775 O O . ILE A 1 110 ? 3.582 3.99 8.602 1 93.25 110 ILE A O 1
ATOM 779 N N . ALA A 1 111 ? 5.59 4.746 9.102 1 89.06 111 ALA A N 1
ATOM 780 C CA . ALA A 1 111 ? 6.27 3.969 8.07 1 89.06 111 ALA A CA 1
ATOM 781 C C . ALA A 1 111 ? 6.012 2.477 8.242 1 89.06 111 ALA A C 1
ATOM 783 O O . ALA A 1 111 ? 5.957 1.728 7.266 1 89.06 111 ALA A O 1
ATOM 784 N N . SER A 1 112 ? 5.836 2.045 9.43 1 85.56 112 SER A N 1
ATOM 785 C CA . SER A 1 112 ? 5.621 0.63 9.719 1 85.56 112 SER A CA 1
ATOM 786 C C . SER A 1 112 ? 4.203 0.201 9.352 1 85.56 112 SER A C 1
ATOM 788 O O . SER A 1 112 ? 3.92 -0.993 9.234 1 85.56 112 SER A O 1
ATOM 790 N N . ARG A 1 113 ? 3.363 1.177 9.117 1 83.25 113 ARG A N 1
ATOM 791 C CA . ARG A 1 113 ? 1.958 0.852 8.898 1 83.25 113 ARG A CA 1
ATOM 792 C C . ARG A 1 113 ? 1.527 1.212 7.477 1 83.25 113 ARG A C 1
ATOM 794 O O . ARG A 1 113 ? 0.735 0.495 6.863 1 83.25 113 ARG A O 1
ATOM 801 N N . ILE A 1 114 ? 2.041 2.279 7.023 1 85.31 114 ILE A N 1
ATOM 802 C CA . ILE A 1 114 ? 1.581 2.797 5.738 1 85.31 114 ILE A CA 1
ATOM 803 C C . ILE A 1 114 ? 2.779 3.236 4.902 1 85.31 114 ILE A C 1
ATOM 805 O O . ILE A 1 114 ? 3.609 4.023 5.359 1 85.31 114 ILE A O 1
ATOM 809 N N . PRO A 1 115 ? 2.787 2.805 3.705 1 86.06 115 PRO A N 1
ATOM 810 C CA . PRO A 1 115 ? 3.885 3.207 2.822 1 86.06 115 PRO A CA 1
ATOM 811 C C . PRO A 1 115 ? 3.658 4.574 2.184 1 86.06 115 PRO A C 1
ATOM 813 O O . PRO A 1 115 ? 3.516 4.672 0.962 1 86.06 115 PRO A O 1
ATOM 816 N N . ASP A 1 116 ? 3.719 5.605 2.934 1 89.62 11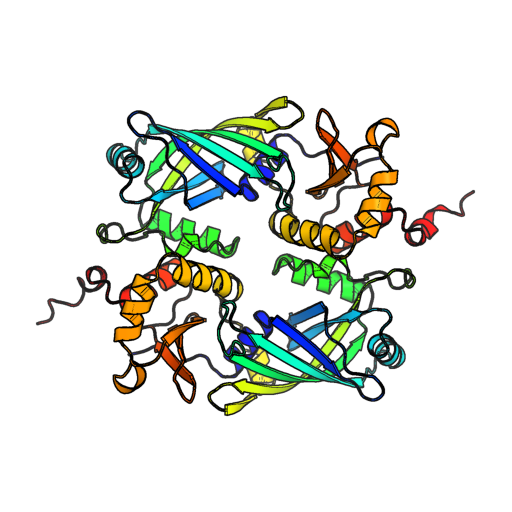6 ASP A N 1
ATOM 817 C CA . ASP A 1 116 ? 3.463 6.961 2.457 1 89.62 116 ASP A CA 1
ATOM 818 C C . ASP A 1 116 ? 4.75 7.633 1.983 1 89.62 116 ASP A C 1
ATOM 820 O O . ASP A 1 116 ? 5.664 7.863 2.777 1 89.62 116 ASP A O 1
ATOM 824 N N . PRO A 1 117 ? 4.797 8.055 0.723 1 88.69 117 PRO A N 1
ATOM 825 C CA . PRO A 1 117 ? 6.039 8.625 0.2 1 88.69 117 PRO A CA 1
ATOM 826 C C . PRO A 1 117 ? 6.387 9.969 0.835 1 88.69 117 PRO A C 1
ATOM 828 O O . PRO A 1 117 ? 7.555 10.367 0.854 1 88.69 117 PRO A O 1
ATOM 831 N N . ALA A 1 118 ? 5.441 10.609 1.377 1 91.25 118 ALA A N 1
ATOM 832 C CA . ALA A 1 118 ? 5.652 11.938 1.963 1 91.25 118 ALA A CA 1
ATOM 833 C C . ALA A 1 118 ? 6.574 11.852 3.176 1 91.25 118 ALA A C 1
ATOM 835 O O . ALA A 1 118 ? 7.09 12.875 3.639 1 91.25 118 ALA A O 1
ATOM 836 N N . LEU A 1 119 ? 6.746 10.656 3.703 1 90.88 119 LEU A N 1
ATOM 837 C CA . LEU A 1 119 ? 7.59 10.461 4.875 1 90.88 119 LEU A CA 1
ATOM 838 C C . LEU A 1 119 ? 9.031 10.852 4.578 1 90.88 119 LEU A C 1
ATOM 840 O O . LEU A 1 119 ? 9.773 11.258 5.48 1 90.88 119 LEU A O 1
ATOM 844 N N . LEU A 1 120 ? 9.406 10.75 3.346 1 87.94 120 LEU A N 1
ATOM 845 C CA . LEU A 1 120 ? 10.773 11.07 2.945 1 87.94 120 LEU A CA 1
ATOM 846 C C . LEU A 1 120 ? 11.055 12.555 3.1 1 87.94 120 LEU A C 1
ATOM 848 O O . LEU A 1 120 ? 12.211 12.961 3.266 1 87.94 120 LEU A O 1
ATOM 852 N N . ASP A 1 121 ? 10.023 13.336 3.135 1 90.31 121 ASP A N 1
ATOM 853 C CA . ASP A 1 121 ? 10.164 14.789 3.115 1 90.31 121 ASP A CA 1
ATOM 854 C C . ASP A 1 121 ? 10.117 15.367 4.527 1 90.31 121 ASP A C 1
ATOM 856 O O . ASP A 1 121 ? 10.305 16.562 4.719 1 90.31 121 ASP A O 1
ATOM 860 N N . ILE A 1 122 ? 9.844 14.539 5.426 1 91.56 122 ILE A N 1
ATOM 861 C CA . ILE A 1 122 ? 9.672 15.031 6.789 1 91.56 122 ILE A CA 1
ATOM 862 C C . ILE A 1 122 ? 11.039 15.352 7.395 1 91.56 122 ILE A C 1
ATOM 864 O O . ILE A 1 122 ? 11.922 14.5 7.438 1 91.56 122 ILE A O 1
ATOM 868 N N . ARG A 1 123 ? 11.125 16.516 7.895 1 86.31 123 ARG A N 1
ATOM 869 C CA . ARG A 1 123 ? 12.344 16.922 8.578 1 86.31 123 ARG A CA 1
ATOM 870 C C . ARG A 1 123 ? 12.391 16.375 10 1 86.31 123 ARG A C 1
ATOM 872 O O . ARG A 1 123 ? 11.445 16.547 10.766 1 86.31 123 ARG A O 1
ATOM 879 N N . THR A 1 124 ? 13.438 15.758 10.242 1 84 124 THR A N 1
ATOM 880 C CA . THR A 1 124 ? 13.594 15.219 11.594 1 84 124 THR A CA 1
ATOM 881 C C . THR A 1 124 ? 14.781 15.875 12.297 1 84 124 THR A C 1
ATOM 883 O O . THR A 1 124 ? 15.164 15.453 13.391 1 84 124 THR A O 1
ATOM 886 N N . ASP A 1 125 ? 15.383 16.766 11.695 1 78.31 125 ASP A N 1
ATOM 887 C CA . ASP A 1 125 ? 16.422 17.625 12.266 1 78.31 125 ASP A CA 1
ATOM 888 C C . ASP A 1 125 ? 16.219 19.078 11.844 1 78.31 125 ASP A C 1
ATOM 890 O O . ASP A 1 125 ? 16.516 19.453 10.711 1 78.31 125 ASP A O 1
ATOM 894 N N . MET A 1 126 ? 15.773 19.859 12.758 1 68.88 126 MET A N 1
ATOM 895 C CA . MET A 1 126 ? 15.32 21.219 12.477 1 68.88 126 MET A CA 1
ATOM 896 C C . MET A 1 126 ? 16.5 22.172 12.32 1 68.88 126 MET A C 1
ATOM 898 O O . MET A 1 126 ? 16.328 23.312 11.891 1 68.88 126 MET A O 1
ATOM 902 N N . ARG A 1 127 ? 17.625 21.641 12.648 1 69.38 127 ARG A N 1
ATOM 903 C CA . ARG A 1 127 ? 18.812 22.453 12.453 1 69.38 127 ARG A CA 1
ATOM 904 C C . ARG A 1 127 ? 19.141 22.625 10.977 1 69.38 127 ARG A C 1
ATOM 906 O O . ARG A 1 127 ? 19.844 23.547 10.586 1 69.38 127 ARG A O 1
ATOM 913 N N . LEU A 1 128 ? 18.5 21.672 10.227 1 62.25 128 LEU A N 1
ATOM 914 C CA . LEU A 1 128 ? 18.734 21.719 8.789 1 62.25 128 LEU A CA 1
ATOM 915 C C . LEU A 1 128 ? 17.625 22.516 8.094 1 62.25 128 LEU A C 1
ATOM 917 O O . LEU A 1 128 ? 17.125 22.109 7.043 1 62.25 128 LEU A O 1
ATOM 921 N N . ARG A 1 129 ? 17.234 23.719 8.5 1 57.34 129 ARG A N 1
ATOM 922 C CA . ARG A 1 129 ? 16.062 24.516 8.164 1 57.34 129 ARG A CA 1
ATOM 923 C C . ARG A 1 129 ? 16.078 24.922 6.695 1 57.34 129 ARG A C 1
ATOM 925 O O . ARG A 1 129 ? 15.031 25.234 6.121 1 57.34 129 ARG A O 1
ATOM 932 N N . THR A 1 130 ? 17.203 24.906 6.062 1 59.12 130 THR A N 1
ATOM 933 C CA . THR A 1 130 ? 17.281 25.531 4.746 1 59.12 130 THR A CA 1
ATOM 934 C C . THR A 1 130 ? 16.875 24.547 3.654 1 59.12 130 THR A C 1
ATOM 936 O O . THR A 1 130 ? 16.828 24.906 2.475 1 59.12 130 THR A O 1
ATOM 939 N N . GLU A 1 131 ? 16.422 23.422 4.125 1 64.19 131 GLU A N 1
ATOM 940 C CA . GLU A 1 131 ? 16.062 22.484 3.064 1 64.19 131 GLU A CA 1
ATOM 941 C C . GLU A 1 131 ? 14.555 22.359 2.916 1 64.19 131 GLU A C 1
ATOM 943 O O . GLU A 1 131 ? 13.82 22.469 3.9 1 64.19 131 GLU A O 1
ATOM 948 N N . PRO A 1 132 ? 14.211 22.359 1.638 1 75.44 132 PRO A N 1
ATOM 949 C CA . PRO A 1 132 ? 12.789 22.109 1.416 1 75.44 132 PRO A CA 1
ATOM 950 C C . PRO A 1 132 ? 12.297 20.844 2.1 1 75.44 132 PRO A C 1
ATOM 952 O O . PRO A 1 132 ? 13.086 19.922 2.348 1 75.44 132 PRO A O 1
ATOM 955 N N . GLY A 1 133 ? 11.18 20.891 2.635 1 87.56 133 GLY A N 1
ATOM 956 C CA . GLY A 1 133 ? 10.57 19.75 3.293 1 87.56 133 GLY A CA 1
ATOM 957 C C . GLY A 1 133 ? 9.359 20.125 4.125 1 87.56 133 GLY A C 1
ATOM 958 O O . GLY A 1 133 ? 8.75 21.172 3.912 1 87.56 133 GLY A O 1
ATOM 959 N N . SER A 1 134 ? 8.992 19.172 4.922 1 93.88 134 SER A N 1
ATOM 960 C CA . SER A 1 134 ? 7.816 19.359 5.766 1 93.88 134 SER A CA 1
ATOM 961 C C . SER A 1 134 ? 8.164 19.219 7.242 1 93.88 134 SER A C 1
ATOM 963 O O . SER A 1 134 ? 9.148 18.562 7.594 1 93.88 134 SER A O 1
ATOM 965 N N . VAL A 1 135 ? 7.414 19.922 8.055 1 94.75 135 VAL A N 1
ATOM 966 C CA . VAL A 1 135 ? 7.523 19.75 9.5 1 94.75 135 VAL A CA 1
ATOM 967 C C . VAL A 1 135 ? 6.281 19.047 10.039 1 94.75 135 VAL A C 1
ATOM 969 O O . VAL A 1 135 ? 5.191 19.188 9.477 1 94.75 135 VAL A O 1
ATOM 972 N N . LEU A 1 136 ? 6.527 18.359 11.094 1 97.06 136 LEU A N 1
ATOM 973 C CA . LEU A 1 136 ? 5.43 17.625 11.703 1 97.06 136 LEU A CA 1
ATOM 974 C C . LEU A 1 136 ? 4.793 18.422 12.836 1 97.06 136 LEU A C 1
ATOM 976 O O . LEU A 1 136 ? 5.492 18.938 13.703 1 97.06 136 LEU A O 1
ATOM 980 N N . LEU A 1 137 ? 3.518 18.531 12.781 1 98.38 137 LEU A N 1
ATOM 981 C CA . LEU A 1 137 ? 2.701 19.094 13.852 1 98.38 137 LEU A CA 1
ATOM 982 C C . LEU A 1 137 ? 1.804 18.031 14.469 1 98.38 137 LEU A C 1
ATOM 984 O O . LEU A 1 137 ? 1.384 17.094 13.789 1 98.38 137 LEU A O 1
ATOM 988 N N . CYS A 1 138 ? 1.522 18.172 15.734 1 98.69 138 CYS A N 1
ATOM 989 C CA . CYS A 1 138 ? 0.652 17.25 16.453 1 98.69 138 CYS A CA 1
ATOM 990 C C . CYS A 1 138 ? -0.588 17.969 16.969 1 98.69 138 CYS A C 1
ATOM 992 O O . CYS A 1 138 ? -0.478 18.953 17.703 1 98.69 138 CYS A O 1
ATOM 994 N N . LEU A 1 139 ? -1.683 17.469 16.625 1 98.69 139 LEU A N 1
ATOM 995 C CA . LEU A 1 139 ? -2.961 18.031 17.047 1 98.69 139 LEU A CA 1
ATOM 996 C C . LEU A 1 139 ? -3.641 17.109 18.062 1 98.69 139 LEU A C 1
ATOM 998 O O . LEU A 1 139 ? -3.945 15.961 17.766 1 98.69 139 LEU A O 1
ATOM 1002 N N . THR A 1 140 ? -3.852 17.594 19.25 1 98.19 140 THR A N 1
ATOM 1003 C CA . THR A 1 140 ? -4.656 16.906 20.234 1 98.19 140 THR A CA 1
ATOM 1004 C C . THR A 1 140 ? -6.141 17.188 20.031 1 98.19 140 THR A C 1
ATOM 1006 O O . THR A 1 140 ? -6.582 18.328 20.109 1 98.19 140 THR A O 1
ATOM 1009 N N . VAL A 1 141 ? -6.871 16.188 19.906 1 97.94 141 VAL A N 1
ATOM 1010 C CA . VAL A 1 141 ? -8.266 16.281 19.484 1 97.94 141 VAL A CA 1
ATOM 1011 C C . VAL A 1 141 ? -9.125 16.734 20.656 1 97.94 141 VAL A C 1
ATOM 1013 O O . VAL A 1 141 ? -9.039 16.188 21.75 1 97.94 141 VAL A O 1
ATOM 1016 N N . GLU A 1 142 ? -9.977 17.688 20.359 1 97.38 142 GLU A N 1
ATOM 1017 C CA . GLU A 1 142 ? -10.945 18.156 21.344 1 97.38 142 GLU A CA 1
ATOM 1018 C C . GLU A 1 142 ? -12.375 17.938 20.859 1 97.38 142 GLU A C 1
ATOM 1020 O O . GLU A 1 142 ? -13.289 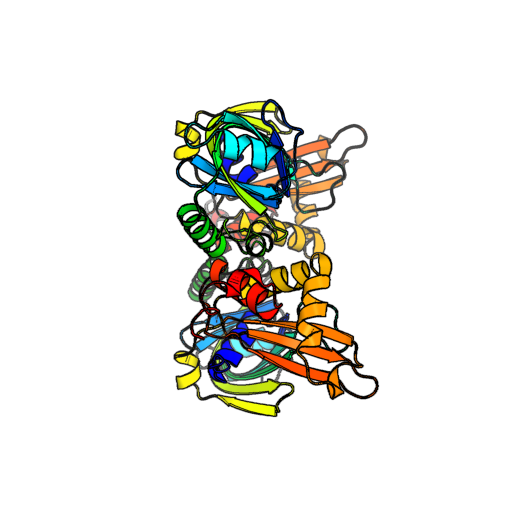17.75 21.672 1 97.38 142 GLU A O 1
ATOM 1025 N N . SER A 1 143 ? -12.586 18 19.625 1 97.31 143 SER A N 1
ATOM 1026 C CA . SER A 1 143 ? -13.898 17.734 19.047 1 97.31 143 SER A CA 1
ATOM 1027 C C . SER A 1 143 ? -13.773 17.25 17.609 1 97.31 143 SER A C 1
ATOM 1029 O O . SER A 1 143 ? -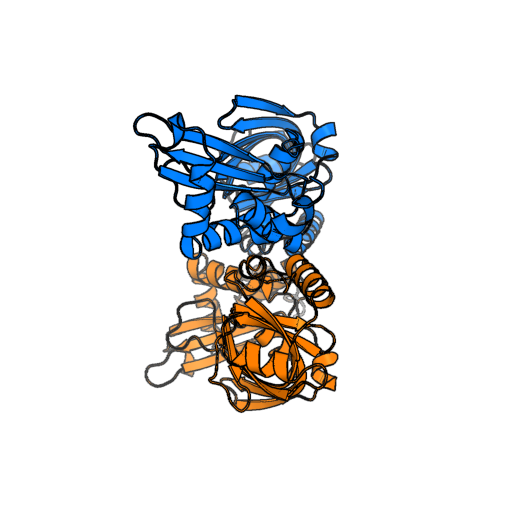12.828 17.609 16.906 1 97.31 143 SER A O 1
ATOM 1031 N N . VAL A 1 144 ? -14.734 16.406 17.219 1 98.38 144 VAL A N 1
ATOM 1032 C CA . VAL A 1 144 ? -14.758 15.844 15.867 1 98.38 144 VAL A CA 1
ATOM 1033 C C . VAL A 1 144 ? -16.188 15.82 15.344 1 98.38 144 VAL A C 1
ATOM 1035 O O . VAL A 1 144 ? -17.109 15.43 16.047 1 98.38 144 VAL A O 1
ATOM 1038 N N . VAL A 1 145 ? -16.297 16.25 14.094 1 98.62 145 VAL A N 1
ATOM 1039 C CA . VAL A 1 145 ? -17.578 16.188 13.375 1 98.62 145 VAL A CA 1
ATOM 1040 C C . VAL A 1 145 ? -17.375 15.5 12.023 1 98.62 145 VAL A C 1
ATOM 1042 O O . VAL A 1 145 ? -16.391 15.773 11.328 1 98.62 145 VAL A O 1
ATOM 1045 N N . VAL A 1 146 ? -18.25 14.602 11.703 1 98.38 146 VAL A N 1
ATOM 1046 C CA . VAL A 1 146 ? -18.219 13.953 10.391 1 98.38 146 VAL A CA 1
ATOM 1047 C C . VAL A 1 146 ? -19.516 14.242 9.648 1 98.38 146 VAL A C 1
ATOM 1049 O O . VAL A 1 146 ? -20.594 14.266 10.25 1 98.38 146 VAL A O 1
ATOM 1052 N N . ALA A 1 147 ? -19.328 14.523 8.375 1 98 147 ALA A N 1
ATOM 1053 C CA . ALA A 1 147 ? -20.484 14.727 7.504 1 98 147 ALA A CA 1
ATOM 1054 C C . ALA A 1 147 ? -20.422 13.82 6.285 1 98 147 ALA A C 1
ATOM 1056 O O . ALA A 1 147 ? -19.359 13.656 5.68 1 98 147 ALA A O 1
ATOM 1057 N N . ASP A 1 148 ? -21.484 13.195 5.965 1 94.38 148 ASP A N 1
ATOM 1058 C CA . ASP A 1 148 ? -21.625 12.391 4.754 1 94.38 148 ASP A CA 1
ATOM 1059 C C . ASP A 1 148 ? -23.047 12.516 4.176 1 94.38 148 ASP A C 1
ATOM 1061 O O . ASP A 1 148 ? -23.75 13.484 4.449 1 94.38 148 ASP A O 1
ATOM 1065 N N . SER A 1 149 ? -23.422 11.602 3.314 1 89.12 149 SER A N 1
ATOM 1066 C CA . SER A 1 149 ? -24.703 11.703 2.619 1 89.12 149 SER A CA 1
ATOM 1067 C C . SER A 1 149 ? -25.875 11.586 3.588 1 89.12 149 SER A C 1
ATOM 1069 O O . SER A 1 149 ? -27 11.938 3.252 1 89.12 149 SER A O 1
ATOM 1071 N N . THR A 1 150 ? -25.578 11.094 4.789 1 87.81 150 THR A N 1
ATOM 1072 C CA . THR A 1 150 ? -26.656 10.906 5.754 1 87.81 150 THR A CA 1
ATOM 1073 C C . THR A 1 150 ? -26.781 12.125 6.664 1 87.81 150 THR A C 1
ATOM 1075 O O . THR A 1 150 ? -27.812 12.305 7.332 1 87.81 150 THR A O 1
ATOM 1078 N N . GLY A 1 151 ? -25.844 12.922 6.762 1 93.38 151 GLY A N 1
ATOM 1079 C CA . GLY A 1 151 ? -25.875 14.102 7.613 1 93.38 151 GLY A CA 1
ATOM 1080 C C . GLY A 1 151 ? -24.578 14.328 8.367 1 93.38 151 GLY A C 1
ATOM 1081 O O . GLY A 1 151 ? -23.531 13.758 8.008 1 93.38 151 GLY A O 1
ATOM 1082 N N . ALA A 1 152 ? -24.641 15.219 9.344 1 96.94 152 ALA A N 1
ATOM 1083 C CA . ALA A 1 152 ? -23.484 15.555 10.172 1 96.94 152 ALA A CA 1
ATOM 1084 C C . ALA A 1 152 ? -23.688 15.07 11.609 1 96.94 152 ALA A C 1
ATOM 1086 O O . ALA A 1 152 ? -24.781 15.18 12.156 1 96.94 152 ALA A O 1
ATOM 1087 N N . GLU A 1 153 ? -22.656 14.5 12.117 1 97.44 153 GLU A N 1
ATOM 1088 C CA . GLU A 1 153 ? -22.703 13.992 13.484 1 97.44 153 GLU A CA 1
ATOM 1089 C C . GLU A 1 153 ? -21.406 14.297 14.227 1 97.44 153 GLU A C 1
ATOM 1091 O O . GLU A 1 153 ? -20.312 14.203 13.656 1 97.44 153 GLU A O 1
ATOM 1096 N N . SER A 1 154 ? -21.578 14.602 15.477 1 97.69 154 SER A N 1
ATOM 1097 C CA . SER A 1 154 ? -20.422 14.766 16.344 1 97.69 154 SER A CA 1
ATOM 1098 C C . SER A 1 154 ? -20.047 13.453 17.031 1 97.69 154 SER A C 1
ATOM 1100 O O . SER A 1 154 ? -20.922 12.633 17.312 1 97.69 154 SER A O 1
ATOM 1102 N N . VAL A 1 155 ? -18.781 13.328 17.281 1 96.94 155 VAL A N 1
ATOM 1103 C CA . VAL A 1 155 ? -18.297 12.133 17.953 1 96.94 155 VAL A CA 1
ATOM 1104 C C . VAL A 1 155 ? -17.578 12.523 19.25 1 96.94 155 VAL A C 1
ATOM 1106 O O . VAL A 1 155 ? -16.75 13.43 19.25 1 96.94 155 VAL A O 1
ATOM 1109 N N . ASP A 1 156 ? -17.891 11.812 20.266 1 96.12 156 ASP A N 1
ATOM 1110 C CA . ASP A 1 156 ? -17.172 12 21.516 1 96.12 156 ASP A CA 1
ATOM 1111 C C . ASP A 1 156 ? -15.719 11.531 21.391 1 96.12 156 ASP A C 1
ATOM 1113 O O . ASP A 1 156 ? -15.445 10.484 20.812 1 96.12 156 ASP A O 1
ATOM 1117 N N . VAL A 1 157 ? -14.883 12.281 22.062 1 96.62 157 VAL A N 1
ATOM 1118 C CA . VAL A 1 157 ? -13.461 11.953 22.016 1 96.62 157 VAL A CA 1
ATOM 1119 C C . VAL A 1 157 ? -13.227 10.562 22.594 1 96.62 157 VAL A C 1
ATOM 1121 O O . VAL A 1 157 ? -12.445 9.781 22.062 1 96.62 157 VAL A O 1
ATOM 1124 N N . SER A 1 158 ? -13.906 10.234 23.656 1 97.31 158 SER A N 1
ATOM 1125 C CA . SER A 1 158 ? -13.75 8.922 24.281 1 97.31 158 SER A CA 1
ATOM 1126 C C . SER A 1 158 ? -14.164 7.809 23.328 1 97.31 158 SER A C 1
ATOM 1128 O O . SER A 1 158 ? -13.508 6.766 23.266 1 97.31 158 SER A O 1
ATOM 1130 N N . ALA A 1 159 ? -15.234 8.031 22.672 1 97.5 159 ALA A N 1
ATOM 1131 C CA . ALA A 1 159 ? -15.695 7.055 21.688 1 97.5 159 ALA A CA 1
ATOM 1132 C C . ALA A 1 159 ? -14.68 6.895 20.562 1 97.5 159 ALA A C 1
ATOM 1134 O O . ALA A 1 159 ? -14.414 5.781 20.109 1 97.5 159 ALA A O 1
ATOM 1135 N N . LEU A 1 160 ? -14.141 7.996 20.141 1 97.44 160 LEU A N 1
ATOM 1136 C CA . LEU A 1 160 ? -13.125 7.973 19.094 1 97.44 160 LEU A CA 1
ATOM 1137 C C . LEU A 1 160 ? -11.914 7.164 19.531 1 97.44 160 LEU A C 1
ATOM 1139 O O . LEU A 1 160 ? -11.375 6.367 18.75 1 97.44 160 LEU A O 1
ATOM 1143 N N . LEU A 1 161 ? -11.492 7.32 20.766 1 97.06 161 LEU A N 1
ATOM 1144 C CA . LEU A 1 161 ? -10.312 6.652 21.297 1 97.06 161 LEU A CA 1
ATOM 1145 C C . LEU A 1 161 ? -10.539 5.152 21.422 1 97.06 161 LEU A C 1
ATOM 1147 O O . LEU A 1 161 ? -9.602 4.363 21.328 1 97.06 161 LEU A O 1
ATOM 1151 N N . SER A 1 162 ? -11.742 4.758 21.578 1 97.44 162 SER A N 1
ATOM 1152 C CA . SER A 1 162 ? -12.078 3.352 21.766 1 97.44 162 SER A CA 1
ATOM 1153 C C . SER A 1 162 ? -12.289 2.648 20.422 1 97.44 162 SER A C 1
ATOM 1155 O O . SER A 1 162 ? -12.234 1.418 20.359 1 97.44 162 SER A O 1
ATOM 1157 N N . ALA A 1 163 ? -12.562 3.422 19.453 1 97.56 163 ALA A N 1
ATOM 1158 C CA . ALA A 1 163 ? -12.852 2.861 18.141 1 97.56 163 ALA A CA 1
ATOM 1159 C C . ALA A 1 163 ? -11.562 2.598 17.359 1 97.56 163 ALA A C 1
ATOM 1161 O O . ALA A 1 163 ? -10.516 3.152 17.688 1 97.56 163 ALA A O 1
ATOM 1162 N N . ARG A 1 164 ? -11.633 1.736 16.422 1 96.69 164 ARG A N 1
ATOM 1163 C CA . ARG A 1 164 ? -10.555 1.443 15.477 1 96.69 164 ARG A CA 1
ATOM 1164 C C . ARG A 1 164 ? -11.047 1.551 14.039 1 96.69 164 ARG A C 1
ATOM 1166 O O . ARG A 1 164 ? -12.234 1.381 13.766 1 96.69 164 ARG A O 1
ATOM 1173 N N . PRO A 1 165 ? -10.141 1.923 13.203 1 96.38 165 PRO A N 1
ATOM 1174 C CA . PRO A 1 165 ? -10.547 1.912 11.797 1 96.38 165 PRO A CA 1
ATOM 1175 C C . PRO A 1 165 ? -10.93 0.519 11.297 1 96.38 165 PRO A C 1
ATOM 1177 O O . PRO A 1 165 ? -10.539 -0.483 11.906 1 96.38 165 PRO A O 1
ATOM 1180 N N . ASP A 1 166 ? -11.727 0.519 10.227 1 96.69 166 ASP A N 1
ATOM 1181 C CA . ASP A 1 166 ? -12.023 -0.754 9.578 1 96.69 166 ASP A CA 1
ATOM 1182 C C . ASP A 1 166 ? -10.734 -1.472 9.172 1 96.69 166 ASP A C 1
ATOM 1184 O O . ASP A 1 166 ? -9.805 -0.85 8.656 1 96.69 166 ASP A O 1
ATOM 1188 N N . PRO A 1 167 ? -10.695 -2.764 9.422 1 92.88 167 PRO A N 1
ATOM 1189 C CA . PRO A 1 167 ? -9.453 -3.488 9.164 1 92.88 167 PRO A CA 1
ATOM 1190 C C . PRO A 1 167 ? -9.094 -3.547 7.684 1 92.88 167 PRO A C 1
ATOM 1192 O O . PRO A 1 167 ? -7.953 -3.867 7.332 1 92.88 167 PRO A O 1
ATOM 1195 N N . PHE A 1 168 ? -9.984 -3.176 6.809 1 92.69 168 PHE A N 1
ATOM 1196 C CA . PHE A 1 168 ? -9.75 -3.326 5.375 1 92.69 168 PHE A CA 1
ATOM 1197 C C . PHE A 1 168 ? -9.422 -1.983 4.734 1 92.69 168 PHE A C 1
ATOM 1199 O O . PHE A 1 168 ? -9.352 -1.874 3.51 1 92.69 168 PHE A O 1
ATOM 1206 N N . CYS A 1 169 ? -9.203 -0.967 5.512 1 93.25 169 CYS A N 1
ATOM 1207 C CA . CYS A 1 169 ? -8.992 0.381 4.992 1 93.25 169 CYS A CA 1
ATOM 1208 C C . CYS A 1 169 ? -7.84 0.414 3.998 1 93.25 169 CYS A C 1
ATOM 1210 O O . CYS A 1 169 ? -7.953 1.016 2.928 1 93.25 169 CYS A O 1
ATOM 1212 N N . ALA A 1 170 ? -6.812 -0.32 4.34 1 88 170 ALA A N 1
ATOM 1213 C CA . ALA A 1 170 ? -5.621 -0.277 3.496 1 88 170 ALA A CA 1
ATOM 1214 C C . ALA A 1 170 ? -5.844 -1.038 2.191 1 88 170 ALA A C 1
ATOM 1216 O O . ALA A 1 170 ? -5.23 -0.724 1.17 1 88 170 ALA A O 1
ATOM 1217 N N . LEU A 1 171 ? -6.773 -1.972 2.146 1 90.62 171 LEU A N 1
ATOM 1218 C CA . LEU A 1 171 ? -6.984 -2.848 1 1 90.62 171 LEU A CA 1
ATOM 1219 C C . LEU A 1 171 ? -8.148 -2.352 0.145 1 90.62 171 LEU A C 1
ATOM 1221 O O . LEU A 1 171 ? -8.289 -2.756 -1.012 1 90.62 171 LEU A O 1
ATOM 1225 N N . GLU A 1 172 ? -8.914 -1.514 0.681 1 94.75 172 GLU A N 1
ATOM 1226 C CA . GLU A 1 172 ? -10.203 -1.15 0.1 1 94.75 172 GLU A CA 1
ATOM 1227 C C . GLU A 1 172 ? -10.031 -0.602 -1.314 1 94.75 172 GLU A C 1
ATOM 1229 O O . GLU A 1 172 ? -10.719 -1.037 -2.24 1 94.75 172 GLU A O 1
ATOM 1234 N N . ALA A 1 173 ? -9.117 0.364 -1.46 1 94.75 173 ALA A N 1
ATOM 1235 C CA . ALA A 1 173 ? -8.961 1.015 -2.758 1 94.75 173 ALA A CA 1
ATOM 1236 C C . ALA A 1 173 ? -8.617 -0.001 -3.844 1 94.75 173 ALA A C 1
ATOM 1238 O O . ALA A 1 173 ? -9.234 -0.003 -4.914 1 94.75 173 ALA A O 1
ATOM 1239 N N . GLY A 1 174 ? -7.695 -0.837 -3.547 1 93.75 174 GLY A N 1
ATOM 1240 C CA . GLY A 1 174 ? -7.32 -1.872 -4.5 1 93.75 174 GLY A CA 1
ATOM 1241 C C . GLY A 1 174 ? -8.453 -2.83 -4.812 1 93.75 174 GLY A C 1
ATOM 1242 O O . GLY A 1 174 ? -8.648 -3.217 -5.969 1 93.75 174 GLY A O 1
ATOM 1243 N N . TRP A 1 175 ? -9.219 -3.201 -3.879 1 93.44 175 TRP A N 1
ATOM 1244 C CA . TRP A 1 175 ? -10.328 -4.129 -4.051 1 93.44 175 TRP A CA 1
ATOM 1245 C C . TRP A 1 175 ? -11.438 -3.506 -4.895 1 93.44 175 TRP A C 1
ATOM 1247 O O . TRP A 1 175 ? -11.961 -4.145 -5.812 1 93.44 175 TRP A O 1
ATOM 1257 N N . LEU A 1 176 ? -11.758 -2.32 -4.59 1 96.25 176 LEU A N 1
ATOM 1258 C CA . LEU A 1 176 ? -12.797 -1.642 -5.355 1 96.25 176 LEU A CA 1
ATOM 1259 C C . LEU A 1 176 ? -12.391 -1.502 -6.82 1 96.25 176 LEU A C 1
ATOM 1261 O O . LEU A 1 176 ? -13.203 -1.741 -7.719 1 96.25 176 LEU A O 1
ATOM 1265 N N . SER A 1 177 ? -11.164 -1.115 -7.023 1 96.12 177 SER A N 1
ATOM 1266 C CA . SER A 1 177 ? -10.664 -1.007 -8.391 1 96.12 177 SER A CA 1
ATOM 1267 C C . SER A 1 177 ? -10.695 -2.355 -9.102 1 96.12 177 SER A C 1
ATOM 1269 O O . SER A 1 177 ? -11.109 -2.445 -10.258 1 96.12 177 SER A O 1
ATOM 1271 N N . HIS A 1 178 ? -10.242 -3.346 -8.406 1 93.12 178 HIS A N 1
ATOM 1272 C CA . HIS A 1 178 ? -10.219 -4.699 -8.953 1 93.12 178 HIS A CA 1
ATOM 1273 C C . HIS A 1 178 ? -11.625 -5.164 -9.336 1 93.12 178 HIS A C 1
ATOM 1275 O O . HIS A 1 178 ? -11.836 -5.668 -10.445 1 93.12 178 HIS A O 1
ATOM 1281 N N . ILE A 1 179 ? -12.547 -5.02 -8.477 1 92.81 179 ILE A N 1
ATOM 1282 C CA . ILE A 1 179 ? -13.922 -5.422 -8.742 1 92.81 179 ILE A CA 1
ATOM 1283 C C . ILE A 1 179 ? -14.484 -4.629 -9.922 1 92.81 179 ILE A C 1
ATOM 1285 O O . ILE A 1 179 ? -15.094 -5.203 -10.828 1 92.81 179 ILE A O 1
ATOM 1289 N N . ASP A 1 180 ? -14.25 -3.355 -9.922 1 94.69 180 ASP A N 1
ATOM 1290 C CA . ASP A 1 180 ? -14.766 -2.461 -10.953 1 94.69 180 ASP A CA 1
ATOM 1291 C C . ASP A 1 180 ? -14.203 -2.822 -12.328 1 94.69 180 ASP A C 1
ATOM 1293 O O . ASP A 1 180 ? -14.883 -2.674 -13.344 1 94.69 180 ASP A O 1
ATOM 1297 N N . HIS A 1 181 ? -13.023 -3.297 -12.367 1 92.25 181 HIS A N 1
ATOM 1298 C CA . HIS A 1 181 ? -12.352 -3.564 -13.633 1 92.25 181 HIS A CA 1
ATOM 1299 C C . HIS A 1 181 ? -12.562 -5.012 -14.07 1 92.25 181 HIS A C 1
ATOM 1301 O O . HIS A 1 181 ? -12.836 -5.277 -15.25 1 92.25 181 HIS A O 1
ATOM 1307 N N . ASP A 1 182 ? -12.414 -5.895 -13.156 1 89.31 182 ASP A N 1
ATOM 1308 C CA . ASP A 1 182 ? -12.297 -7.301 -13.531 1 89.31 182 ASP A CA 1
ATOM 1309 C C . ASP A 1 182 ? -13.594 -8.055 -13.25 1 89.31 182 ASP A C 1
ATOM 1311 O O . ASP A 1 182 ? -13.789 -9.164 -13.742 1 89.31 182 ASP A O 1
ATOM 1315 N N . HIS A 1 183 ? -14.422 -7.441 -12.391 1 88.5 183 HIS A N 1
ATOM 1316 C CA . HIS A 1 183 ? -15.609 -8.18 -11.977 1 88.5 183 HIS A CA 1
ATOM 1317 C C . HIS A 1 183 ? -16.859 -7.32 -12.117 1 88.5 183 HIS A C 1
ATOM 1319 O O . HIS A 1 183 ? -17.656 -7.207 -11.172 1 88.5 183 HIS A O 1
ATOM 1325 N N . ARG A 1 184 ? -17.078 -6.84 -13.25 1 87.38 184 ARG A N 1
ATOM 1326 C CA . ARG A 1 184 ? -18.234 -5.996 -13.492 1 87.38 184 ARG A CA 1
ATOM 1327 C C . ARG A 1 184 ? -19.531 -6.785 -13.32 1 87.38 184 ARG A C 1
ATOM 1329 O O . ARG A 1 184 ? -20.547 -6.227 -12.914 1 87.38 184 ARG A O 1
ATOM 1336 N N . ASP A 1 185 ? -19.469 -8.039 -13.609 1 88.38 185 ASP A N 1
ATOM 1337 C CA . ASP A 1 185 ? -20.625 -8.906 -13.422 1 88.38 185 ASP A CA 1
ATOM 1338 C C . ASP A 1 185 ? -21.078 -8.906 -11.969 1 88.38 185 ASP A C 1
ATOM 1340 O O . ASP A 1 185 ? -22.281 -8.961 -11.688 1 88.38 185 ASP A O 1
ATOM 1344 N N . LEU A 1 186 ? -20.141 -8.875 -11.086 1 88 186 LEU A N 1
ATOM 1345 C CA . LEU A 1 186 ? -20.453 -8.805 -9.664 1 88 186 LEU A CA 1
ATOM 1346 C C . LEU A 1 186 ? -21.219 -7.527 -9.336 1 88 186 LEU A C 1
ATOM 1348 O O . LEU A 1 186 ? -22.203 -7.559 -8.602 1 88 186 LEU A O 1
ATOM 1352 N N . VAL A 1 187 ? -20.812 -6.43 -9.852 1 90.62 187 VAL A N 1
ATOM 1353 C CA . VAL A 1 187 ? -21.453 -5.145 -9.617 1 90.62 187 VAL A CA 1
ATOM 1354 C C . VAL A 1 187 ? -22.891 -5.184 -10.125 1 90.62 187 VAL A C 1
ATOM 1356 O O . VAL A 1 187 ? -23.812 -4.699 -9.453 1 90.62 187 VAL A O 1
ATOM 1359 N N . GLU A 1 188 ? -23.047 -5.801 -11.219 1 90 188 GLU A N 1
ATOM 1360 C CA . GLU A 1 188 ? -24.375 -5.93 -11.789 1 90 188 GLU A CA 1
ATOM 1361 C C . GLU A 1 188 ? -25.281 -6.758 -10.883 1 90 188 GLU A C 1
ATOM 1363 O O . GLU A 1 188 ? -26.453 -6.426 -10.703 1 90 188 GLU A O 1
ATOM 1368 N N . ARG A 1 189 ? -24.781 -7.789 -10.375 1 90.69 189 ARG A N 1
ATOM 1369 C CA . ARG A 1 189 ? -25.547 -8.648 -9.484 1 90.69 189 ARG A CA 1
ATOM 1370 C C . ARG A 1 189 ? -25.938 -7.91 -8.203 1 90.69 189 ARG A C 1
ATOM 1372 O O . ARG A 1 189 ? -27.062 -8.047 -7.711 1 90.69 189 ARG A O 1
ATOM 1379 N N . LEU A 1 190 ? -25 -7.188 -7.688 1 91.25 190 LEU A N 1
ATOM 1380 C CA . LEU A 1 190 ? -25.281 -6.387 -6.5 1 91.25 190 LEU A CA 1
ATOM 1381 C C . LEU A 1 190 ? -26.359 -5.344 -6.793 1 91.25 190 LEU A C 1
ATOM 1383 O O . LEU A 1 190 ? -27.219 -5.086 -5.953 1 91.25 190 LEU A O 1
ATOM 1387 N N . ALA A 1 191 ? -26.312 -4.781 -7.953 1 90.81 191 ALA A N 1
ATOM 1388 C CA . ALA A 1 191 ? -27.281 -3.764 -8.359 1 90.81 191 ALA A CA 1
ATOM 1389 C C . ALA A 1 191 ? -28.688 -4.324 -8.367 1 90.81 191 ALA A C 1
ATOM 1391 O O . ALA A 1 191 ? -29.656 -3.604 -8.086 1 90.81 191 ALA A O 1
ATOM 1392 N N . ARG A 1 192 ? -28.797 -5.555 -8.664 1 89.88 192 ARG A N 1
ATOM 1393 C CA . ARG A 1 192 ? -30.109 -6.191 -8.734 1 89.88 192 ARG A CA 1
ATOM 1394 C C . ARG A 1 192 ? -30.719 -6.328 -7.344 1 89.88 192 ARG A C 1
ATOM 1396 O O . ARG A 1 192 ? -31.922 -6.582 -7.215 1 89.88 192 ARG A O 1
ATOM 1403 N N . ARG A 1 193 ? -29.922 -6.168 -6.363 1 88.81 193 ARG A N 1
ATOM 1404 C CA . ARG A 1 193 ? -30.406 -6.285 -4.992 1 88.81 193 ARG A CA 1
ATOM 1405 C C . ARG A 1 193 ? -30.953 -4.957 -4.484 1 88.81 193 ARG A C 1
ATOM 1407 O O . ARG A 1 193 ? -31.531 -4.891 -3.395 1 88.81 193 ARG A O 1
ATOM 1414 N N . LEU A 1 194 ? -30.797 -3.967 -5.293 1 90.06 194 LEU A N 1
ATOM 1415 C CA . LEU A 1 194 ? -31.25 -2.641 -4.887 1 90.06 194 LEU A CA 1
ATOM 1416 C C . LEU A 1 194 ? -32.75 -2.494 -5.086 1 90.06 194 LEU A C 1
ATOM 1418 O O . LEU A 1 194 ? -33.344 -3.18 -5.926 1 90.06 194 LEU A O 1
ATOM 1422 N N . PRO A 1 195 ? -33.312 -1.593 -4.305 1 86.5 195 PRO A N 1
ATOM 1423 C CA . PRO A 1 195 ? -34.719 -1.272 -4.562 1 86.5 195 PRO A CA 1
ATOM 1424 C C . PRO A 1 195 ? -34.969 -0.853 -6.008 1 86.5 195 PRO A C 1
ATOM 1426 O O . PRO A 1 195 ? -34.094 -0.243 -6.641 1 86.5 195 PRO A O 1
ATOM 1429 N N . LEU A 1 196 ? -36.125 -1.16 -6.496 1 85 196 LEU A N 1
ATOM 1430 C CA . LEU A 1 196 ? -36.5 -0.948 -7.887 1 85 196 LEU A CA 1
ATOM 1431 C C . LEU A 1 196 ? -36.375 0.521 -8.273 1 85 196 LEU A C 1
ATOM 1433 O O . LEU A 1 196 ? -35.969 0.837 -9.398 1 85 196 LEU A O 1
ATOM 1437 N N . ASN A 1 197 ? -36.688 1.347 -7.301 1 83.25 197 ASN A N 1
ATOM 1438 C CA . ASN A 1 197 ? -36.656 2.775 -7.598 1 83.25 197 ASN A CA 1
ATOM 1439 C C . ASN A 1 197 ? -35.219 3.256 -7.816 1 83.25 197 ASN A C 1
ATOM 1441 O O . ASN A 1 197 ? -35 4.348 -8.352 1 83.25 197 ASN A O 1
ATOM 1445 N N . LEU A 1 198 ? -34.281 2.502 -7.5 1 81.25 198 LEU A N 1
ATOM 1446 C CA . LEU A 1 198 ? -32.875 2.889 -7.633 1 81.25 198 LEU A CA 1
ATOM 1447 C C . LEU A 1 198 ? -32.188 2.121 -8.766 1 81.25 198 LEU A C 1
ATOM 1449 O O . LEU A 1 198 ? -31.047 2.383 -9.094 1 81.25 198 LEU A O 1
ATOM 1453 N N . GLN A 1 199 ? -32.875 1.37 -9.43 1 77.88 199 GLN A N 1
ATOM 1454 C CA . GLN A 1 199 ? -32.281 0.487 -10.422 1 77.88 199 GLN A CA 1
ATOM 1455 C C . GLN A 1 199 ? -32.125 1.191 -11.766 1 77.88 199 GLN A C 1
ATOM 1457 O O . GLN A 1 199 ? -31.453 0.675 -12.664 1 77.88 199 GLN A O 1
ATOM 1462 N N . HIS A 1 200 ? -32.594 2.457 -11.867 1 78.81 200 HIS A N 1
ATOM 1463 C CA . HIS A 1 200 ? -32.5 3.156 -13.141 1 78.81 200 HIS A CA 1
ATOM 1464 C C . HIS A 1 200 ? -31.234 3.988 -13.227 1 78.81 200 HIS A C 1
ATOM 1466 O O . HIS A 1 200 ? -30.875 4.461 -14.312 1 78.81 200 HIS A O 1
ATOM 1472 N N . GLY A 1 201 ? -30.531 4.188 -12.195 1 87.81 201 GLY A N 1
ATOM 1473 C CA . GLY A 1 201 ? -29.281 4.941 -12.219 1 87.81 201 GLY A CA 1
ATOM 1474 C C . GLY A 1 201 ? -28.062 4.074 -12.453 1 87.81 201 GLY A C 1
ATOM 1475 O O . GLY A 1 201 ? -28.172 2.848 -12.508 1 87.81 201 GLY A O 1
ATOM 1476 N N . GLU A 1 202 ? -26.969 4.758 -12.711 1 93.25 202 GLU A N 1
ATOM 1477 C CA . GLU A 1 202 ? -25.703 4.035 -12.812 1 93.25 202 GLU A CA 1
ATOM 1478 C C . GLU A 1 202 ? -25.188 3.631 -11.438 1 93.25 202 GLU A C 1
ATOM 1480 O O . GLU A 1 202 ? -24.938 4.488 -10.586 1 93.25 202 GLU A O 1
ATOM 1485 N N . VAL A 1 203 ? -25.016 2.398 -11.227 1 94.75 203 VAL A N 1
ATOM 1486 C CA . VAL A 1 203 ? -24.578 1.88 -9.938 1 94.75 203 VAL A CA 1
ATOM 1487 C C . VAL A 1 203 ? -23.047 1.821 -9.898 1 94.75 203 VAL A C 1
ATOM 1489 O O . VAL A 1 203 ? -22.422 1.19 -10.758 1 94.75 203 VAL A O 1
ATOM 1492 N N . ARG A 1 204 ? -22.5 2.494 -8.898 1 96.19 204 ARG A N 1
ATOM 1493 C CA . ARG A 1 204 ? -21.047 2.568 -8.742 1 96.19 204 ARG A CA 1
ATOM 1494 C C . ARG A 1 204 ? -20.625 2.064 -7.371 1 96.19 204 ARG A C 1
ATOM 1496 O O . ARG A 1 204 ? -21.328 2.262 -6.383 1 96.19 204 ARG A O 1
ATOM 1503 N N . LEU A 1 205 ? -19.453 1.419 -7.328 1 96.69 205 LEU A N 1
ATOM 1504 C CA . LEU A 1 205 ? -18.891 1.025 -6.043 1 96.69 205 LEU A CA 1
ATOM 1505 C C . LEU A 1 205 ? -18.391 2.244 -5.273 1 96.69 205 LEU A C 1
ATOM 1507 O O . LEU A 1 205 ? -17.625 3.053 -5.809 1 96.69 205 LEU A O 1
ATOM 1511 N N . LEU A 1 206 ? -18.812 2.389 -4.098 1 97.38 206 LEU A N 1
ATOM 1512 C CA . LEU A 1 206 ? -18.438 3.541 -3.281 1 97.38 206 LEU A CA 1
ATOM 1513 C C . LEU A 1 206 ? -17.438 3.143 -2.201 1 97.38 206 LEU A C 1
ATOM 1515 O O . LEU A 1 206 ? -16.516 3.895 -1.904 1 97.38 206 LEU A O 1
ATOM 1519 N N . GLY A 1 207 ? -17.672 2.014 -1.555 1 96.75 207 GLY A N 1
ATOM 1520 C CA . GLY A 1 207 ? -16.797 1.558 -0.484 1 96.75 207 GLY A CA 1
ATOM 1521 C C . GLY A 1 207 ? -17.094 0.141 -0.032 1 96.75 207 GLY A C 1
ATOM 1522 O O . GLY A 1 207 ? -18.125 -0.426 -0.396 1 96.75 207 GLY A O 1
ATOM 1523 N N . ILE A 1 208 ? -16.203 -0.407 0.685 1 96.31 208 ILE A N 1
ATOM 1524 C CA . ILE A 1 208 ? -16.375 -1.728 1.283 1 96.31 208 ILE A CA 1
ATOM 1525 C C . ILE A 1 208 ? -15.711 -1.755 2.66 1 96.31 208 ILE A C 1
ATOM 1527 O O . ILE A 1 208 ? -14.633 -1.19 2.85 1 96.31 208 ILE A O 1
ATOM 1531 N N . ASP A 1 209 ? -16.359 -2.297 3.648 1 96.31 209 ASP A N 1
ATOM 1532 C CA . ASP A 1 209 ? -15.82 -2.502 4.988 1 96.31 209 ASP A CA 1
ATOM 1533 C C . ASP A 1 209 ? -16.281 -3.832 5.57 1 96.31 209 ASP A C 1
ATOM 1535 O O . ASP A 1 209 ? -16.906 -4.641 4.871 1 96.31 209 ASP A O 1
ATOM 1539 N N . ARG A 1 210 ? -15.93 -4.094 6.793 1 96.56 210 ARG A N 1
ATOM 1540 C CA . ARG A 1 210 ? -16.188 -5.406 7.375 1 96.56 210 ARG A CA 1
ATOM 1541 C C . ARG A 1 210 ? -17.672 -5.66 7.527 1 96.56 210 ARG A C 1
ATOM 1543 O O . ARG A 1 210 ? -18.109 -6.793 7.754 1 96.56 210 ARG A O 1
ATOM 1550 N N . TYR A 1 211 ? -18.469 -4.637 7.398 1 97.06 211 TYR A N 1
ATOM 1551 C CA . TYR A 1 211 ? -19.906 -4.777 7.656 1 97.06 211 TYR A CA 1
ATOM 1552 C C . TYR A 1 211 ? -20.688 -4.918 6.352 1 97.06 211 TYR A C 1
ATOM 1554 O O . TYR A 1 211 ? -21.844 -5.32 6.355 1 97.06 211 TYR A O 1
ATOM 1562 N N . GLY A 1 212 ? -20.094 -4.508 5.246 1 96.25 212 GLY A N 1
ATOM 1563 C CA . GLY A 1 212 ? -20.812 -4.602 3.984 1 96.25 212 GLY A CA 1
ATOM 1564 C C . GLY A 1 212 ? -20.172 -3.775 2.879 1 96.25 212 GLY A C 1
ATOM 1565 O O . GLY A 1 212 ? -19.031 -3.348 2.996 1 96.25 212 GLY A O 1
ATOM 1566 N N . ILE A 1 213 ? -20.953 -3.615 1.78 1 96.06 213 ILE A N 1
ATOM 1567 C CA . ILE A 1 213 ? -20.516 -2.844 0.618 1 96.06 213 ILE A CA 1
ATOM 1568 C C . ILE A 1 213 ? -21.438 -1.646 0.424 1 96.06 213 ILE A C 1
ATOM 1570 O O . ILE A 1 213 ? -22.656 -1.748 0.633 1 96.06 213 ILE A O 1
ATOM 1574 N N . GLN A 1 214 ? -20.844 -0.575 0.134 1 96.12 214 GLN A N 1
ATOM 1575 C CA . GLN A 1 214 ? -21.594 0.643 -0.155 1 96.12 214 GLN A CA 1
ATOM 1576 C C . GLN A 1 214 ? -21.594 0.952 -1.649 1 96.12 214 GLN A C 1
ATOM 1578 O O . GLN A 1 214 ? -20.531 0.924 -2.289 1 96.12 214 GLN A O 1
ATOM 1583 N N . LEU A 1 215 ? -22.75 1.296 -2.158 1 95.88 215 LEU A N 1
ATOM 1584 C CA . LEU A 1 215 ? -22.922 1.659 -3.559 1 95.88 215 LEU A CA 1
ATOM 1585 C C . LEU A 1 215 ? -23.469 3.078 -3.686 1 95.88 215 LEU A C 1
ATOM 1587 O O . LEU A 1 215 ? -24.203 3.549 -2.812 1 95.88 215 LEU A O 1
ATOM 1591 N N . ARG A 1 216 ? -23.062 3.744 -4.691 1 96.5 216 ARG A N 1
ATOM 1592 C CA . ARG A 1 216 ? -23.672 5.012 -5.074 1 96.5 216 ARG A CA 1
ATOM 1593 C C . ARG A 1 216 ? -24.422 4.879 -6.395 1 96.5 216 ARG A C 1
ATOM 1595 O O . ARG A 1 216 ? -23.844 4.453 -7.402 1 96.5 216 ARG A O 1
ATOM 1602 N N . VAL A 1 217 ? -25.688 5.195 -6.332 1 95.56 217 VAL A N 1
ATOM 1603 C CA . VAL A 1 217 ? -26.516 5.219 -7.535 1 95.56 217 VAL A CA 1
ATOM 1604 C C . VAL A 1 217 ? -26.562 6.637 -8.109 1 95.56 217 VAL A C 1
ATOM 1606 O O . VAL A 1 217 ? -27.156 7.535 -7.512 1 95.56 217 VAL A O 1
ATOM 1609 N N . GLU A 1 218 ? -25.906 6.758 -9.195 1 95.31 218 GLU A N 1
ATOM 1610 C CA . GLU A 1 218 ? -25.875 8.055 -9.867 1 95.31 218 GLU A CA 1
ATOM 1611 C C . GLU A 1 218 ? -27.109 8.25 -10.742 1 95.31 218 GLU A C 1
ATOM 1613 O O . GLU A 1 218 ? -27.188 7.695 -11.836 1 95.31 218 GLU A O 1
ATOM 1618 N N . GLY A 1 219 ? -27.984 9.094 -10.266 1 90.62 219 GLY A N 1
ATOM 1619 C CA . GLY A 1 219 ? -29.203 9.383 -10.992 1 90.62 219 GLY A CA 1
ATOM 1620 C C . GLY A 1 219 ? -29.141 10.664 -11.805 1 90.62 219 GLY A C 1
ATOM 1621 O O . GLY A 1 219 ? -28.109 11.352 -11.797 1 90.62 219 GLY A O 1
ATOM 1622 N N . ALA A 1 220 ? -30.188 10.852 -12.523 1 88.5 220 ALA A N 1
ATOM 1623 C CA . ALA A 1 220 ? -30.266 12.031 -13.383 1 88.5 220 ALA A CA 1
ATOM 1624 C C . ALA A 1 220 ? -30.234 13.312 -12.555 1 88.5 220 ALA A C 1
ATOM 1626 O O . ALA A 1 220 ? -29.562 14.281 -12.922 1 88.5 220 ALA A O 1
ATOM 1627 N N . GLU A 1 221 ? -30.906 13.328 -11.406 1 88 221 GLU A N 1
ATOM 1628 C CA . GLU A 1 221 ? -31.047 14.547 -10.617 1 88 221 GLU A CA 1
ATOM 1629 C C . GLU A 1 221 ? -30.109 14.523 -9.414 1 88 221 GLU A C 1
ATOM 1631 O O . GLU A 1 221 ? -29.531 15.555 -9.039 1 88 221 GLU A O 1
ATOM 1636 N N . SER A 1 222 ? -30.078 13.352 -8.75 1 89 222 SER A N 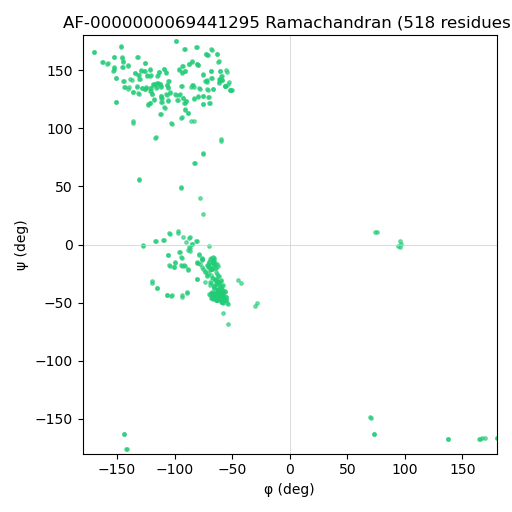1
ATOM 1637 C CA . SER A 1 222 ? -29.281 13.242 -7.531 1 89 222 SER A CA 1
ATOM 1638 C C . SER A 1 222 ? -28.672 11.852 -7.387 1 89 222 SER A C 1
ATOM 1640 O O . SER A 1 222 ? -29.109 10.906 -8.039 1 89 222 SER A O 1
ATOM 1642 N N . ASP A 1 223 ? -27.688 11.773 -6.59 1 93.31 223 ASP A N 1
ATOM 1643 C CA . ASP A 1 223 ? -27.094 10.492 -6.25 1 93.31 223 ASP A CA 1
ATOM 1644 C C . ASP A 1 223 ? -27.656 9.945 -4.938 1 93.31 223 ASP A C 1
ATOM 1646 O O . ASP A 1 223 ? -28.078 10.719 -4.078 1 93.31 223 ASP A O 1
ATOM 1650 N N . HIS A 1 224 ? -27.672 8.664 -4.855 1 93.31 224 HIS A N 1
ATOM 1651 C CA . HIS A 1 224 ? -28.125 7.984 -3.643 1 93.31 224 HIS A CA 1
ATOM 1652 C C . HIS A 1 224 ? -27.125 6.902 -3.221 1 93.31 224 HIS A C 1
ATOM 1654 O O . HIS A 1 224 ? -26.688 6.105 -4.051 1 93.31 224 HIS A O 1
ATOM 1660 N N . ASP A 1 225 ? -26.812 7 -1.972 1 94.38 225 ASP A N 1
ATOM 1661 C CA . ASP A 1 225 ? -25.938 5.949 -1.436 1 94.38 225 ASP A CA 1
ATOM 1662 C C . ASP A 1 225 ? -26.766 4.836 -0.795 1 94.38 225 ASP A C 1
ATOM 1664 O O . ASP A 1 225 ? -27.734 5.102 -0.084 1 94.38 225 ASP A O 1
ATOM 1668 N N . VAL A 1 226 ? -26.375 3.578 -1.077 1 93.94 226 VAL A N 1
ATOM 1669 C CA . VAL A 1 226 ? -27.062 2.418 -0.523 1 93.94 226 VAL A CA 1
ATOM 1670 C C . VAL A 1 226 ? -26.031 1.427 0.031 1 93.94 226 VAL A C 1
ATOM 1672 O O . VAL A 1 226 ? -25.016 1.165 -0.602 1 93.94 226 VAL A O 1
ATOM 1675 N N . ARG A 1 227 ? -26.344 0.928 1.187 1 94.31 227 ARG A N 1
ATOM 1676 C CA . ARG A 1 227 ? -25.5 -0.099 1.778 1 94.31 227 ARG A CA 1
ATOM 1677 C C . ARG A 1 227 ? -26.125 -1.479 1.652 1 94.31 227 ARG A C 1
ATOM 1679 O O . ARG A 1 227 ? -27.328 -1.644 1.919 1 94.31 227 ARG A O 1
ATOM 1686 N N . LEU A 1 228 ? -25.375 -2.395 1.188 1 94.81 228 LEU A N 1
ATOM 1687 C CA . LEU A 1 228 ? -25.703 -3.812 1.236 1 94.81 228 LEU A CA 1
ATOM 1688 C C . LEU A 1 228 ? -24.938 -4.52 2.346 1 94.81 228 LEU A C 1
ATOM 1690 O O . LEU A 1 228 ? -23.75 -4.809 2.193 1 94.81 228 LEU A O 1
ATOM 1694 N N . PRO A 1 229 ? -25.625 -4.82 3.443 1 95.56 229 PRO A N 1
ATOM 1695 C CA . PRO A 1 229 ? -24.922 -5.406 4.586 1 95.56 229 PRO A CA 1
ATOM 1696 C C . PRO A 1 229 ? -24.578 -6.879 4.379 1 95.56 229 PRO A C 1
ATOM 1698 O O . PRO A 1 229 ? -25.297 -7.594 3.688 1 95.56 229 PRO A O 1
ATOM 1701 N N . PHE A 1 230 ? -23.453 -7.227 4.941 1 94.62 230 PHE A N 1
ATOM 1702 C CA . PHE A 1 230 ? -23.188 -8.656 5.078 1 94.62 230 PHE A CA 1
ATOM 1703 C C . PHE A 1 230 ? -24.062 -9.273 6.152 1 94.62 230 PHE A C 1
ATOM 1705 O O . PHE A 1 230 ? -24.672 -8.562 6.953 1 94.62 230 PHE A O 1
ATOM 1712 N N . ASN A 1 231 ? -24.172 -10.594 6.16 1 92.44 231 ASN A N 1
ATOM 1713 C CA . ASN A 1 231 ? -24.953 -11.289 7.184 1 92.44 231 ASN A CA 1
ATOM 1714 C C . ASN A 1 231 ? -24.328 -11.125 8.57 1 92.44 231 ASN A C 1
ATOM 1716 O O . ASN A 1 231 ? -25.047 -10.961 9.555 1 92.44 231 ASN A O 1
ATOM 1720 N N . GLU A 1 232 ? -23.031 -11.148 8.57 1 94 232 GLU A N 1
ATOM 1721 C CA . GLU A 1 232 ? -22.234 -10.922 9.773 1 94 232 GLU A CA 1
ATOM 1722 C C . GLU A 1 232 ? -20.938 -10.18 9.445 1 94 232 GLU A C 1
ATOM 1724 O O . GLU A 1 232 ? -20.453 -10.25 8.312 1 94 232 GLU A O 1
ATOM 1729 N N . PRO A 1 233 ? -20.422 -9.445 10.43 1 95.44 233 PRO A N 1
ATOM 1730 C CA . PRO A 1 233 ? -19.156 -8.758 10.164 1 95.44 233 PRO A CA 1
ATOM 1731 C C . PRO A 1 233 ? -18.031 -9.727 9.781 1 95.44 233 PRO A C 1
ATOM 1733 O O . PRO A 1 233 ? -17.953 -10.828 10.328 1 95.44 233 PRO A O 1
ATOM 1736 N N . VAL A 1 234 ? -17.25 -9.281 8.867 1 93.69 234 VAL A N 1
ATOM 1737 C CA . VAL A 1 234 ? -16.141 -10.102 8.414 1 93.69 234 VAL A CA 1
ATOM 1738 C C . VAL A 1 234 ? -14.82 -9.508 8.938 1 93.69 234 VAL A C 1
ATOM 1740 O O . VAL A 1 234 ? -14.672 -8.289 9.016 1 93.69 234 VAL A O 1
ATOM 1743 N N . ASN A 1 235 ? -13.82 -10.359 9.219 1 90.94 235 ASN A N 1
ATOM 1744 C CA . ASN A 1 235 ? -12.625 -9.867 9.898 1 90.94 235 ASN A CA 1
ATOM 1745 C C . ASN A 1 235 ? -11.352 -10.242 9.141 1 90.94 235 ASN A C 1
ATOM 1747 O O . ASN A 1 235 ? -10.242 -9.953 9.586 1 90.94 235 ASN A O 1
ATOM 1751 N N . ASP A 1 236 ? -11.539 -10.945 8.047 1 89.25 236 ASP A N 1
ATOM 1752 C CA . ASP A 1 236 ? -10.375 -11.289 7.242 1 89.25 236 ASP A CA 1
ATOM 1753 C C . ASP A 1 236 ? -10.727 -11.32 5.754 1 89.25 236 ASP A C 1
ATOM 1755 O O . ASP A 1 236 ? -11.898 -11.203 5.383 1 89.25 236 ASP A O 1
ATOM 1759 N N . THR A 1 237 ? -9.797 -11.422 4.969 1 88.94 237 THR A N 1
ATOM 1760 C CA . THR A 1 237 ? -9.961 -11.297 3.525 1 88.94 237 THR A CA 1
ATOM 1761 C C . THR A 1 237 ? -10.781 -12.461 2.977 1 88.94 237 THR A C 1
ATOM 1763 O O . THR A 1 237 ? -11.641 -12.273 2.111 1 88.94 237 THR A O 1
ATOM 1766 N N . ALA A 1 238 ? -10.484 -13.695 3.393 1 84.94 238 ALA A N 1
ATOM 1767 C CA . ALA A 1 238 ? -11.266 -14.852 2.955 1 84.94 238 ALA A CA 1
ATOM 1768 C C . ALA A 1 238 ? -12.75 -14.664 3.277 1 84.94 238 ALA A C 1
ATOM 1770 O O . ALA A 1 238 ? -13.609 -14.938 2.439 1 84.94 238 ALA A O 1
ATOM 1771 N N . GLY A 1 239 ? -12.938 -14.211 4.484 1 88.44 239 GLY A N 1
ATOM 1772 C CA . GLY A 1 239 ? -14.312 -13.922 4.879 1 88.44 239 GLY A CA 1
ATOM 1773 C C . GLY A 1 239 ? -14.969 -12.859 4.023 1 88.44 239 GLY A C 1
ATOM 1774 O O . GLY A 1 239 ? -16.141 -12.977 3.678 1 88.44 239 GLY A O 1
ATOM 1775 N N . LEU A 1 240 ? -14.242 -11.852 3.73 1 91.25 240 LEU A N 1
ATOM 1776 C CA . LEU A 1 240 ? -14.773 -10.781 2.895 1 91.25 240 LEU A CA 1
ATOM 1777 C C . LEU A 1 240 ? -15.125 -11.297 1.504 1 91.25 240 LEU A C 1
ATOM 1779 O O . LEU A 1 240 ? -16.203 -10.992 0.977 1 91.25 240 LEU A O 1
ATOM 1783 N N . SER A 1 241 ? -14.25 -12.016 0.949 1 87.38 241 SER A N 1
ATOM 1784 C CA . SER A 1 241 ? -14.5 -12.617 -0.359 1 87.38 241 SER A CA 1
ATOM 1785 C C . SER A 1 241 ? -15.773 -13.445 -0.353 1 87.38 241 SER A C 1
ATOM 1787 O O . SER A 1 241 ? -16.609 -13.32 -1.253 1 87.38 241 SER A O 1
ATOM 1789 N N . GLN A 1 242 ? -15.891 -14.242 0.627 1 86.69 242 GLN A N 1
ATOM 1790 C CA . GLN A 1 242 ? -17.062 -15.102 0.751 1 86.69 242 GLN A CA 1
ATOM 1791 C C . GLN A 1 242 ? -18.344 -14.266 0.911 1 86.69 242 GLN A C 1
ATOM 1793 O O . GLN A 1 242 ? -19.359 -14.547 0.274 1 86.69 242 GLN A O 1
ATOM 1798 N N . ALA A 1 243 ? -18.266 -13.328 1.784 1 90.88 243 ALA A N 1
ATOM 1799 C CA . ALA A 1 243 ? -19.422 -12.469 2.023 1 90.88 243 ALA A CA 1
ATOM 1800 C C . ALA A 1 243 ? -19.859 -11.766 0.742 1 90.88 243 ALA A C 1
ATOM 1802 O O . ALA A 1 243 ? -21.062 -11.641 0.472 1 90.88 243 ALA A O 1
ATOM 1803 N N . LEU A 1 244 ? -18.922 -11.336 -0.043 1 89.56 244 LEU A N 1
ATOM 1804 C CA . LEU A 1 244 ? -19.219 -10.672 -1.308 1 89.56 244 LEU A CA 1
ATOM 1805 C C . LEU A 1 244 ? -19.891 -11.625 -2.283 1 89.56 244 LEU A C 1
ATOM 1807 O O . LEU A 1 244 ? -20.859 -11.25 -2.961 1 89.56 244 LEU A O 1
ATOM 1811 N N . ARG A 1 245 ? -19.375 -12.766 -2.326 1 85.19 245 ARG A N 1
ATOM 1812 C CA . ARG A 1 245 ? -19.953 -13.766 -3.215 1 85.19 245 ARG A CA 1
ATOM 1813 C C . ARG A 1 245 ? -21.391 -14.109 -2.797 1 85.19 245 ARG A C 1
ATOM 1815 O O . ARG A 1 245 ? -22.266 -14.25 -3.643 1 85.19 245 ARG A O 1
ATOM 1822 N N . ILE A 1 246 ? -21.562 -14.242 -1.54 1 86 246 ILE A N 1
ATOM 1823 C CA . ILE A 1 246 ? -22.906 -14.508 -1.012 1 86 246 ILE A CA 1
ATOM 1824 C C . ILE A 1 246 ? -23.844 -13.359 -1.39 1 86 246 ILE A C 1
ATOM 1826 O O . ILE A 1 246 ? -24.953 -13.594 -1.86 1 86 246 ILE A O 1
ATOM 1830 N N . LEU A 1 247 ? -23.375 -12.234 -1.173 1 88.5 247 LEU A N 1
ATOM 1831 C CA . LEU A 1 247 ? -24.188 -11.055 -1.48 1 88.5 247 LEU A CA 1
ATOM 1832 C C . LEU A 1 247 ? -24.531 -11.016 -2.963 1 88.5 247 LEU A C 1
ATOM 1834 O O . LEU A 1 247 ? -25.641 -10.609 -3.328 1 88.5 247 LEU A O 1
ATOM 1838 N N . ALA A 1 248 ? -23.594 -11.445 -3.754 1 85.31 248 ALA A N 1
ATOM 1839 C CA . ALA A 1 248 ? -23.797 -11.406 -5.203 1 85.31 248 ALA A CA 1
ATOM 1840 C C . ALA A 1 248 ? -24.625 -12.594 -5.672 1 85.31 248 ALA A C 1
ATOM 1842 O O . ALA A 1 248 ? -24.984 -12.68 -6.852 1 85.31 248 ALA A O 1
ATOM 1843 N N . GLY A 1 249 ? -25.094 -13.453 -4.781 1 75.81 249 GLY A N 1
ATOM 1844 C CA . GLY A 1 249 ? -25.953 -14.578 -5.121 1 75.81 249 GLY A CA 1
ATOM 1845 C C . GLY A 1 249 ? -25.203 -15.727 -5.77 1 75.81 249 GLY A C 1
ATOM 1846 O O . GLY A 1 249 ? -25.766 -16.484 -6.559 1 75.81 249 GLY A O 1
ATOM 1847 N N . CYS A 1 250 ? -24.031 -15.656 -5.742 1 62.88 250 CYS A N 1
ATOM 1848 C CA . CYS A 1 250 ? -23.328 -16.812 -6.281 1 62.88 250 CYS A CA 1
ATOM 1849 C C . CYS A 1 250 ? -23.688 -18.078 -5.523 1 62.88 250 CYS A C 1
ATOM 1851 O O . CYS A 1 250 ? -23.594 -18.125 -4.293 1 62.88 250 CYS A O 1
ATOM 1853 N N . PRO A 1 251 ? -24.812 -18.891 -5.992 1 49.44 251 PRO A N 1
ATOM 1854 C CA . PRO A 1 251 ? -25.516 -20.016 -5.379 1 49.44 251 PRO A CA 1
ATOM 1855 C C . PRO A 1 251 ? -24.609 -20.844 -4.473 1 49.44 251 PRO A C 1
ATOM 1857 O O . PRO A 1 251 ? -25.094 -21.469 -3.518 1 49.44 251 PRO A O 1
ATOM 1860 N N . PHE A 1 252 ? -23.516 -21.281 -4.906 1 43.72 252 PHE A N 1
ATOM 1861 C CA . PHE A 1 252 ? -23 -22.531 -4.348 1 43.72 252 PHE A CA 1
ATOM 1862 C C . PHE A 1 252 ? -22.719 -22.375 -2.855 1 43.72 252 PHE A C 1
ATOM 1864 O O . PHE A 1 252 ? -22.391 -23.359 -2.178 1 43.72 252 PHE A O 1
ATOM 1871 N N . LEU A 1 253 ? -22.609 -21.203 -2.398 1 44 253 LEU A N 1
ATOM 1872 C CA . LEU A 1 253 ? -22.391 -21.234 -0.956 1 44 253 LEU A CA 1
ATOM 1873 C C . LEU A 1 253 ? -23.688 -21.5 -0.214 1 44 253 LEU A C 1
ATOM 1875 O O . LEU A 1 253 ? -23.688 -21.672 1.008 1 44 253 LEU A O 1
ATOM 1879 N N . ASN A 1 254 ? -24.828 -21.344 -0.829 1 36.91 254 ASN A N 1
ATOM 1880 C CA . ASN A 1 254 ? -26.094 -21.672 -0.182 1 36.91 254 ASN A CA 1
ATOM 1881 C C . ASN A 1 254 ? -26.234 -23.188 0.04 1 36.91 254 ASN A C 1
ATOM 1883 O O . ASN A 1 254 ? -27.297 -23.656 0.429 1 36.91 254 ASN A O 1
ATOM 1887 N N . GLY A 1 255 ? -25.578 -24.094 -0.522 1 34.38 255 GLY A N 1
ATOM 1888 C CA . GLY A 1 255 ? -25.906 -25.469 -0.218 1 34.38 255 GLY A CA 1
ATOM 1889 C C . GLY A 1 255 ? -26.109 -25.734 1.263 1 34.38 255 GLY A C 1
ATOM 1890 O O . GLY A 1 255 ? -26.578 -26.797 1.655 1 34.38 255 GLY A O 1
ATOM 1891 N N . LEU A 1 256 ? -25.531 -25.109 2.201 1 34.91 256 LEU A N 1
ATOM 1892 C CA . LEU A 1 256 ? -25.781 -25.609 3.549 1 34.91 256 LEU A CA 1
ATOM 1893 C C . LEU A 1 256 ? -27.219 -25.344 3.973 1 34.91 256 LEU A C 1
ATOM 1895 O O . LEU A 1 256 ? -27.734 -25.984 4.895 1 34.91 256 LEU A O 1
ATOM 1899 N N . ARG A 1 257 ? -27.984 -24.25 3.643 1 33.78 257 ARG A N 1
ATOM 1900 C CA . ARG A 1 257 ? -29.312 -24.203 4.25 1 33.78 257 ARG A CA 1
ATOM 1901 C C . ARG A 1 257 ? -30.344 -24.891 3.369 1 33.78 257 ARG A C 1
ATOM 1903 O O . ARG A 1 257 ? -31.547 -24.766 3.604 1 33.78 257 ARG A O 1
ATOM 1910 N N . ALA A 1 258 ? -30.188 -25.531 2.191 1 30.58 258 ALA A N 1
ATOM 1911 C CA . ALA A 1 258 ? -31.359 -26.109 1.559 1 30.58 258 ALA A CA 1
ATOM 1912 C C . ALA A 1 258 ? -32.094 -27.047 2.514 1 30.58 258 ALA A C 1
ATOM 1914 O O . ALA A 1 258 ? -33.344 -27.078 2.545 1 30.58 258 ALA A O 1
ATOM 1915 N N . ARG A 1 259 ? -31.547 -28.219 2.898 1 28.61 259 ARG A N 1
ATOM 1916 C CA . ARG A 1 259 ? -32.406 -29.375 3.107 1 28.61 259 ARG A CA 1
ATOM 1917 C C . ARG A 1 259 ? -33.281 -29.188 4.34 1 28.61 259 ARG A C 1
ATOM 1919 O O . ARG A 1 259 ? -34.031 -30.094 4.715 1 28.61 259 ARG A O 1
ATOM 1926 N N . LYS A 1 260 ? -33.031 -28.359 5.359 1 27.91 260 LYS A N 1
ATOM 1927 C CA . LYS A 1 260 ? -33.969 -28.734 6.414 1 27.91 260 LYS A CA 1
ATOM 1928 C C . LYS A 1 260 ? -35.344 -28.188 6.121 1 27.91 260 LYS A C 1
ATOM 1930 O O . LYS A 1 260 ? -35.625 -27.016 6.379 1 27.91 260 LYS A O 1
ATOM 1935 N N . ILE A 1 261 ? -35.812 -28.219 4.754 1 19.75 261 ILE A N 1
ATOM 1936 C CA . ILE A 1 261 ? -37.25 -28.328 4.867 1 19.75 261 ILE A CA 1
ATOM 1937 C C . ILE A 1 261 ? -37.625 -29.688 5.465 1 19.75 261 ILE A C 1
ATOM 1939 O O . ILE A 1 261 ? -37.125 -30.719 5.035 1 19.75 261 ILE A O 1
ATOM 1943 N N . MET B 1 1 ? 33.781 4.906 4.387 1 61.16 1 MET B N 1
ATOM 1944 C CA . MET B 1 1 ? 33.5 3.496 4.129 1 61.16 1 MET B CA 1
ATOM 1945 C C . MET B 1 1 ? 32.094 3.299 3.621 1 61.16 1 MET B C 1
ATOM 1947 O O . MET B 1 1 ? 31.141 3.822 4.207 1 61.16 1 MET B O 1
ATOM 1951 N N . THR B 1 2 ? 31.859 2.875 2.389 1 73.94 2 THR B N 1
ATOM 1952 C CA . THR B 1 2 ? 30.547 2.775 1.764 1 73.94 2 THR B CA 1
ATOM 1953 C C . THR B 1 2 ? 29.875 1.445 2.105 1 73.94 2 THR B C 1
ATOM 1955 O O . THR B 1 2 ? 30.562 0.46 2.391 1 73.94 2 THR B O 1
ATOM 1958 N N . ALA B 1 3 ? 28.703 1.467 2.428 1 80 3 ALA B N 1
ATOM 1959 C CA . ALA B 1 3 ? 27.922 0.278 2.762 1 80 3 ALA B CA 1
ATOM 1960 C C . ALA B 1 3 ? 28.078 -0.799 1.692 1 80 3 ALA B C 1
ATOM 1962 O O . ALA B 1 3 ? 28.125 -0.495 0.498 1 80 3 ALA B O 1
ATOM 1963 N N . ALA B 1 4 ? 28.328 -2.039 2.146 1 85.56 4 ALA B N 1
ATOM 1964 C CA . ALA B 1 4 ? 28.359 -3.166 1.217 1 85.56 4 ALA B CA 1
ATOM 1965 C C . ALA B 1 4 ? 27 -3.326 0.525 1 85.56 4 ALA B C 1
ATOM 1967 O O . ALA B 1 4 ? 25.953 -3.008 1.103 1 85.56 4 ALA B O 1
ATOM 1968 N N . PRO B 1 5 ? 27 -3.809 -0.674 1 90.31 5 PRO B N 1
ATOM 1969 C CA . PRO B 1 5 ? 25.75 -4.082 -1.383 1 90.31 5 PRO B CA 1
ATOM 1970 C C . PRO B 1 5 ? 25 -5.289 -0.814 1 90.31 5 PRO B C 1
ATOM 1972 O O . PRO B 1 5 ? 25.578 -6.074 -0.054 1 90.31 5 PRO B O 1
ATOM 1975 N N . PRO B 1 6 ? 23.734 -5.438 -1.113 1 94.94 6 PRO B N 1
ATOM 1976 C CA . PRO B 1 6 ? 23 -6.621 -0.671 1 94.94 6 PRO B CA 1
ATOM 1977 C C . PRO B 1 6 ? 23.609 -7.926 -1.18 1 94.94 6 PRO B C 1
ATOM 1979 O O . PRO B 1 6 ? 24.172 -7.961 -2.279 1 94.94 6 PRO B O 1
ATOM 1982 N N . THR B 1 7 ? 23.547 -8.961 -0.385 1 95.88 7 THR B N 1
ATOM 1983 C CA . THR B 1 7 ? 23.922 -10.289 -0.846 1 95.88 7 THR B CA 1
ATOM 1984 C C . THR B 1 7 ? 23 -10.766 -1.961 1 95.88 7 THR B C 1
ATOM 1986 O O . THR B 1 7 ? 21.906 -10.211 -2.15 1 95.88 7 THR B O 1
ATOM 1989 N N . THR B 1 8 ? 23.406 -11.766 -2.674 1 96.62 8 THR B N 1
ATOM 1990 C CA . THR B 1 8 ? 22.578 -12.32 -3.727 1 96.62 8 THR B CA 1
ATOM 1991 C C . THR B 1 8 ? 21.25 -12.828 -3.152 1 96.62 8 THR B C 1
ATOM 1993 O O . THR B 1 8 ? 20.188 -12.633 -3.758 1 96.62 8 THR B O 1
ATOM 1996 N N . ALA B 1 9 ? 21.281 -13.477 -1.998 1 97.88 9 ALA B N 1
ATOM 1997 C CA . ALA B 1 9 ? 20.078 -13.984 -1.346 1 97.88 9 ALA B CA 1
ATOM 1998 C C . ALA B 1 9 ? 19.125 -12.844 -1.011 1 97.88 9 ALA B C 1
ATOM 2000 O O . ALA B 1 9 ? 17.906 -12.961 -1.22 1 97.88 9 ALA B O 1
ATOM 2001 N N . GLU B 1 10 ? 19.672 -11.75 -0.484 1 97.31 10 GLU B N 1
ATOM 2002 C CA . GLU B 1 10 ? 18.859 -10.578 -0.193 1 97.31 10 GLU B CA 1
ATOM 2003 C C . GLU B 1 10 ? 18.25 -10 -1.466 1 97.31 10 GLU B C 1
ATOM 2005 O O . GLU B 1 10 ? 17.078 -9.586 -1.472 1 97.31 10 GLU B O 1
ATOM 2010 N N . ARG B 1 11 ? 19.047 -10.008 -2.494 1 96.88 11 ARG B N 1
ATOM 2011 C CA . ARG B 1 11 ? 18.562 -9.523 -3.781 1 96.88 11 ARG B CA 1
ATOM 2012 C C . ARG B 1 11 ? 17.391 -10.367 -4.281 1 96.88 11 ARG B C 1
ATOM 2014 O O . ARG B 1 11 ? 16.391 -9.836 -4.766 1 96.88 11 ARG B O 1
ATOM 2021 N N . VAL B 1 12 ? 17.516 -11.602 -4.176 1 98 12 VAL B N 1
ATOM 2022 C CA . VAL B 1 12 ? 16.453 -12.508 -4.605 1 98 12 VAL B CA 1
ATOM 2023 C C . VAL B 1 12 ? 15.188 -12.266 -3.773 1 98 12 VAL B C 1
ATOM 2025 O O . VAL B 1 12 ? 14.094 -12.125 -4.32 1 98 12 VAL B O 1
ATOM 2028 N N . ARG B 1 13 ? 15.391 -12.188 -2.443 1 98.19 13 ARG B N 1
ATOM 2029 C CA . ARG B 1 13 ? 14.25 -11.945 -1.559 1 98.19 13 ARG B CA 1
ATOM 2030 C C . ARG B 1 13 ? 13.547 -10.641 -1.919 1 98.19 13 ARG B C 1
ATOM 2032 O O . ARG B 1 13 ? 12.312 -10.602 -1.994 1 98.19 13 ARG B O 1
ATOM 2039 N N . SER B 1 14 ? 14.281 -9.602 -2.17 1 97.31 14 SER B N 1
ATOM 2040 C CA . SER B 1 14 ? 13.719 -8.305 -2.52 1 97.31 14 SER B CA 1
ATOM 2041 C C . SER B 1 14 ? 13.039 -8.344 -3.887 1 97.31 14 SER B C 1
ATOM 2043 O O . SER B 1 14 ? 11.953 -7.801 -4.062 1 97.31 14 SER B O 1
ATOM 2045 N N . ALA B 1 15 ? 13.695 -9.023 -4.816 1 97.69 15 ALA B N 1
ATOM 2046 C CA . ALA B 1 15 ? 13.125 -9.141 -6.156 1 97.69 15 ALA B CA 1
ATOM 2047 C C . ALA B 1 15 ? 11.781 -9.875 -6.121 1 97.69 15 ALA B C 1
ATOM 2049 O O . ALA B 1 15 ? 10.836 -9.469 -6.801 1 97.69 15 ALA B O 1
ATOM 2050 N N . CYS B 1 16 ? 11.703 -10.898 -5.363 1 97.5 16 CYS B N 1
ATOM 2051 C CA . CYS B 1 16 ? 10.469 -11.672 -5.25 1 97.5 16 CYS B CA 1
ATOM 2052 C C . CYS B 1 16 ? 9.367 -10.844 -4.598 1 97.5 16 CYS B C 1
ATOM 2054 O O . CYS B 1 16 ? 8.203 -10.93 -4.984 1 97.5 16 CYS B O 1
ATOM 2056 N N . ALA B 1 17 ? 9.758 -10.016 -3.65 1 96 17 ALA B N 1
ATOM 2057 C CA . ALA B 1 17 ? 8.797 -9.18 -2.941 1 96 17 ALA B CA 1
ATOM 2058 C C . ALA B 1 17 ? 8.266 -8.062 -3.842 1 96 17 ALA B C 1
ATOM 2060 O O . ALA B 1 17 ? 7.125 -7.633 -3.697 1 96 17 ALA B O 1
ATOM 2061 N N . ARG B 1 18 ? 9.047 -7.672 -4.809 1 94.62 18 ARG B N 1
ATOM 2062 C CA . ARG B 1 18 ? 8.703 -6.527 -5.648 1 94.62 18 ARG B CA 1
ATOM 2063 C C . ARG B 1 18 ? 8.234 -6.977 -7.027 1 94.62 18 ARG B C 1
ATOM 2065 O O . ARG B 1 18 ? 7.816 -6.156 -7.848 1 94.62 18 ARG B O 1
ATOM 2072 N N . ALA B 1 19 ? 8.367 -8.188 -7.316 1 95.69 19 ALA B N 1
ATOM 2073 C CA . ALA B 1 19 ? 8.133 -8.672 -8.68 1 95.69 19 ALA B CA 1
ATOM 2074 C C . ALA B 1 19 ? 6.777 -8.211 -9.195 1 95.69 19 ALA B C 1
ATOM 2076 O O . ALA B 1 19 ? 5.766 -8.344 -8.5 1 95.69 19 ALA B O 1
ATOM 2077 N N . ALA B 1 20 ? 6.809 -7.703 -10.414 1 93.5 20 ALA B N 1
ATOM 2078 C CA . ALA B 1 20 ? 5.609 -7.188 -11.07 1 93.5 20 ALA B CA 1
ATOM 2079 C C . ALA B 1 20 ? 4.777 -8.32 -11.664 1 93.5 20 ALA B C 1
ATOM 2081 O O . ALA B 1 20 ? 3.564 -8.18 -11.844 1 93.5 20 ALA B O 1
ATOM 2082 N N . SER B 1 21 ? 5.453 -9.367 -12.039 1 96.88 21 SER B N 1
ATOM 2083 C CA . SER B 1 21 ? 4.766 -10.484 -12.672 1 96.88 21 SER B CA 1
ATOM 2084 C C . SER B 1 21 ? 5.508 -11.797 -12.438 1 96.88 21 SER B C 1
ATOM 2086 O O . SER B 1 21 ? 6.676 -11.797 -12.047 1 96.88 21 SER B O 1
ATOM 2088 N N . SER B 1 22 ? 4.781 -12.844 -12.633 1 98.44 22 SER B N 1
ATOM 2089 C CA . SER B 1 22 ? 5.359 -14.18 -12.547 1 98.44 22 SER B CA 1
ATOM 2090 C C . SER B 1 22 ? 4.59 -15.172 -13.414 1 98.44 22 SER B C 1
ATOM 2092 O O . SER B 1 22 ? 3.414 -14.953 -13.711 1 98.44 22 SER B O 1
ATOM 2094 N N . THR B 1 23 ? 5.312 -16.203 -13.859 1 98.69 23 THR B N 1
ATOM 2095 C CA . THR B 1 23 ? 4.719 -17.297 -14.617 1 98.69 23 THR B CA 1
ATOM 2096 C C . THR B 1 23 ? 5.121 -18.641 -14.016 1 98.69 23 THR B C 1
ATOM 2098 O O . THR B 1 23 ? 6.203 -18.781 -13.438 1 98.69 23 THR B O 1
ATOM 2101 N N . LEU B 1 24 ? 4.285 -19.609 -14.141 1 98.75 24 LEU B N 1
ATOM 2102 C CA . LEU B 1 24 ? 4.504 -20.953 -13.641 1 98.75 24 LEU B CA 1
ATOM 2103 C C . LEU B 1 24 ? 4.445 -21.969 -14.773 1 98.75 24 LEU B C 1
ATOM 2105 O O . LEU B 1 24 ? 3.545 -21.922 -15.617 1 98.75 24 LEU B O 1
ATOM 2109 N N . ALA B 1 25 ? 5.418 -22.812 -14.797 1 98.69 25 ALA B N 1
ATOM 2110 C CA . ALA B 1 25 ? 5.477 -23.875 -15.789 1 98.69 25 ALA B CA 1
ATOM 2111 C C . ALA B 1 25 ? 5.602 -25.25 -15.117 1 98.69 25 ALA B C 1
ATOM 2113 O O . ALA B 1 25 ? 6.367 -25.406 -14.164 1 98.69 25 ALA B O 1
ATOM 2114 N N . VAL B 1 26 ? 4.859 -26.188 -15.562 1 98 26 VAL B N 1
ATOM 2115 C CA . VAL B 1 26 ? 4.98 -27.594 -15.195 1 98 26 VAL B CA 1
ATOM 2116 C C . VAL B 1 26 ? 4.953 -28.453 -16.453 1 98 26 VAL B C 1
ATOM 2118 O O . VAL B 1 26 ? 4.527 -28 -17.516 1 98 26 VAL B O 1
ATOM 2121 N N . ALA B 1 27 ? 5.465 -29.7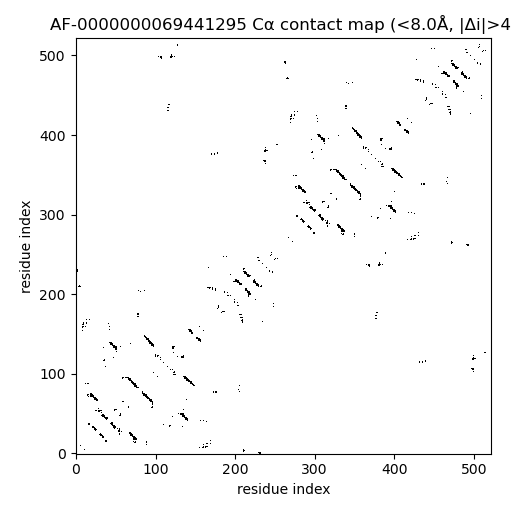19 -16.219 1 95 27 ALA B N 1
ATOM 2122 C CA . ALA B 1 27 ? 5.41 -30.641 -17.359 1 95 27 ALA B CA 1
ATOM 2123 C C . ALA B 1 27 ? 3.965 -30.984 -17.703 1 95 27 ALA B C 1
ATOM 2125 O O . ALA B 1 27 ? 3.156 -31.266 -16.812 1 95 27 ALA B O 1
ATOM 2126 N N . GLY B 1 28 ? 3.646 -30.922 -18.984 1 91.38 28 GLY B N 1
ATOM 2127 C CA . GLY B 1 28 ? 2.35 -31.406 -19.438 1 91.38 28 GLY B CA 1
ATOM 2128 C C . GLY B 1 28 ? 1.313 -30.297 -19.547 1 91.38 28 GLY B C 1
ATOM 2129 O O . GLY B 1 28 ? 0.144 -30.562 -19.828 1 91.38 28 GLY B O 1
ATOM 2130 N N . ALA B 1 29 ? 1.681 -29.109 -19.203 1 92.94 29 ALA B N 1
ATOM 2131 C CA . ALA B 1 29 ? 0.737 -28 -19.297 1 92.94 29 ALA B CA 1
ATOM 2132 C C . ALA B 1 29 ? 1.423 -26.734 -19.812 1 92.94 29 ALA B C 1
ATOM 2134 O O . ALA B 1 29 ? 2.637 -26.578 -19.656 1 92.94 29 ALA B O 1
ATOM 2135 N N . ASP B 1 30 ? 0.638 -25.875 -20.406 1 94.06 30 ASP B N 1
ATOM 2136 C CA . ASP B 1 30 ? 1.152 -24.594 -20.875 1 94.06 30 ASP B CA 1
ATOM 2137 C C . ASP B 1 30 ? 1.528 -23.688 -19.703 1 94.06 30 ASP B C 1
ATOM 2139 O O . ASP B 1 30 ? 0.905 -23.75 -18.641 1 94.06 30 ASP B O 1
ATOM 2143 N N . VAL B 1 31 ? 2.494 -22.891 -19.938 1 97.31 31 VAL B N 1
ATOM 2144 C CA . VAL B 1 31 ? 2.916 -21.891 -18.969 1 97.31 31 VAL B CA 1
ATOM 2145 C C . VAL B 1 31 ? 1.769 -20.906 -18.688 1 97.31 31 VAL B C 1
ATOM 2147 O O . VAL B 1 31 ? 1.064 -20.5 -19.609 1 97.31 31 VAL B O 1
ATOM 2150 N N . VAL B 1 32 ? 1.559 -20.516 -17.469 1 97.62 32 VAL B N 1
ATOM 2151 C CA . VAL B 1 32 ? 0.463 -19.609 -17.125 1 97.62 32 VAL B CA 1
ATOM 2152 C C . VAL B 1 32 ? 0.986 -18.469 -16.266 1 97.62 32 VAL B C 1
ATOM 2154 O O . VAL B 1 32 ? 1.903 -18.656 -15.453 1 97.62 32 VAL B O 1
ATOM 2157 N N . GLY B 1 33 ? 0.381 -17.297 -16.453 1 97.94 33 GLY B N 1
ATOM 2158 C CA . GLY B 1 33 ? 0.627 -16.203 -15.539 1 97.94 33 GLY B CA 1
ATOM 2159 C C . GLY B 1 33 ? -0.038 -16.375 -14.195 1 97.94 33 GLY B C 1
ATOM 2160 O O . GLY B 1 33 ? -1.164 -16.875 -14.109 1 97.94 33 GLY B O 1
ATOM 2161 N N . THR B 1 34 ? 0.699 -15.969 -13.156 1 97.69 34 THR B N 1
ATOM 2162 C CA . THR B 1 34 ? 0.115 -16.031 -11.82 1 97.69 34 THR B CA 1
ATOM 2163 C C . THR B 1 34 ? -0.531 -14.695 -11.453 1 97.69 34 THR B C 1
ATOM 2165 O O . THR B 1 34 ? -0.105 -13.641 -11.93 1 97.69 34 THR B O 1
ATOM 2168 N N . SER B 1 35 ? -1.564 -14.766 -10.703 1 95.25 35 SER B N 1
ATOM 2169 C CA . SER B 1 35 ? -2.225 -13.539 -10.258 1 95.25 35 SER B CA 1
ATOM 2170 C C . SER B 1 35 ? -1.656 -13.055 -8.93 1 95.25 35 SER B C 1
ATOM 2172 O O . SER B 1 35 ? -1.883 -11.914 -8.531 1 95.25 35 SER B O 1
ATOM 2174 N N . LEU B 1 36 ? -0.993 -13.914 -8.234 1 95.88 36 LEU B N 1
ATOM 2175 C CA . LEU B 1 36 ? -0.365 -13.641 -6.949 1 95.88 36 LEU B CA 1
ATOM 2176 C C . LEU B 1 36 ? 0.861 -14.523 -6.742 1 95.88 36 LEU B C 1
ATOM 2178 O O . LEU B 1 36 ? 0.862 -15.695 -7.133 1 95.88 36 LEU B O 1
ATOM 2182 N N . HIS B 1 37 ? 1.846 -14.016 -6.148 1 97.94 37 HIS B N 1
ATOM 2183 C CA . HIS B 1 37 ? 3.016 -14.758 -5.695 1 97.94 37 HIS B CA 1
ATOM 2184 C C . HIS B 1 37 ? 3.547 -14.203 -4.379 1 97.94 37 HIS B C 1
ATOM 2186 O O . HIS B 1 37 ? 3.51 -12.992 -4.152 1 97.94 37 HIS B O 1
ATOM 2192 N N . HIS B 1 38 ? 3.959 -15.055 -3.52 1 97.5 38 HIS B N 1
ATOM 2193 C CA . HIS B 1 38 ? 4.504 -14.648 -2.23 1 97.5 38 HIS B CA 1
ATOM 2194 C C . HIS B 1 38 ? 5.527 -15.656 -1.721 1 97.5 38 HIS B C 1
ATOM 2196 O O . HIS B 1 38 ? 5.227 -16.844 -1.6 1 97.5 38 HIS B O 1
ATOM 2202 N N . LEU B 1 39 ? 6.691 -15.18 -1.478 1 97.69 39 LEU B N 1
ATOM 2203 C CA . LEU B 1 39 ? 7.73 -16 -0.868 1 97.69 39 LEU B CA 1
ATOM 2204 C C . LEU B 1 39 ? 7.695 -15.883 0.652 1 97.69 39 LEU B C 1
ATOM 2206 O O . LEU B 1 39 ? 7.934 -14.805 1.201 1 97.69 39 LEU B O 1
ATOM 2210 N N . PHE B 1 40 ? 7.41 -16.984 1.326 1 96.75 40 PHE B N 1
ATOM 2211 C CA . PHE B 1 40 ? 7.371 -17.016 2.783 1 96.75 40 PHE B CA 1
ATOM 2212 C C . PHE B 1 40 ? 8.773 -17.141 3.359 1 96.75 40 PHE B C 1
ATOM 2214 O O . PHE B 1 40 ? 9.719 -17.469 2.639 1 96.75 40 PHE B O 1
ATOM 2221 N N . ASP B 1 41 ? 8.844 -16.969 4.672 1 94.62 41 ASP B N 1
ATOM 2222 C CA . ASP B 1 41 ? 10.125 -17.016 5.363 1 94.62 41 ASP B CA 1
ATOM 2223 C C . ASP B 1 41 ? 10.719 -18.422 5.316 1 94.62 41 ASP B C 1
ATOM 2225 O O . ASP B 1 41 ? 11.938 -18.594 5.312 1 94.62 41 ASP B O 1
ATOM 2229 N N . ASP B 1 42 ? 9.883 -19.375 5.242 1 94.5 42 ASP B N 1
ATOM 2230 C CA . ASP B 1 42 ? 10.375 -20.75 5.27 1 94.5 42 ASP B CA 1
ATOM 2231 C C . ASP B 1 42 ? 10.789 -21.219 3.875 1 94.5 42 ASP B C 1
ATOM 2233 O O . ASP B 1 42 ? 11.148 -22.375 3.684 1 94.5 42 ASP B O 1
ATOM 2237 N N . GLY B 1 43 ? 10.656 -20.375 2.93 1 93.75 43 GLY B N 1
ATOM 2238 C CA . GLY B 1 43 ? 11.141 -20.656 1.59 1 93.75 43 GLY B CA 1
ATOM 2239 C C . GLY B 1 43 ? 10.062 -21.203 0.668 1 93.75 43 GLY B C 1
ATOM 2240 O O . GLY B 1 43 ? 10.336 -21.516 -0.49 1 93.75 43 GLY B O 1
ATOM 2241 N N . THR B 1 44 ? 8.898 -21.297 1.128 1 95.75 44 THR B N 1
ATOM 2242 C CA . THR B 1 44 ? 7.793 -21.734 0.289 1 95.75 44 THR B CA 1
ATOM 2243 C C . THR B 1 44 ? 7.195 -20.562 -0.484 1 95.75 44 THR B C 1
ATOM 2245 O O . THR B 1 44 ? 7.023 -19.469 0.067 1 95.75 44 THR B O 1
ATOM 2248 N N . PHE B 1 45 ? 6.906 -20.812 -1.787 1 97.81 45 PHE B N 1
ATOM 2249 C CA . PHE B 1 45 ? 6.18 -19.844 -2.605 1 97.81 45 PHE B CA 1
ATOM 2250 C C . PHE B 1 45 ? 4.695 -20.203 -2.664 1 97.81 45 PHE B C 1
ATOM 2252 O O . PHE B 1 45 ? 4.332 -21.328 -3.014 1 97.81 45 PHE B O 1
ATOM 2259 N N . ALA B 1 46 ? 3.904 -19.297 -2.299 1 98.38 46 ALA B N 1
ATOM 2260 C CA . ALA B 1 46 ? 2.486 -19.391 -2.643 1 98.38 46 ALA B CA 1
ATOM 2261 C C . ALA B 1 46 ? 2.191 -18.672 -3.953 1 98.38 46 ALA B C 1
ATOM 2263 O O . ALA B 1 46 ? 2.549 -17.5 -4.117 1 98.38 46 ALA B O 1
ATOM 2264 N N . VAL B 1 47 ? 1.569 -19.375 -4.91 1 98.44 47 VAL B N 1
ATOM 2265 C CA . VAL B 1 47 ? 1.217 -18.766 -6.188 1 98.44 47 VAL B CA 1
ATOM 2266 C C . VAL B 1 47 ? -0.247 -19.062 -6.512 1 98.44 47 VAL B C 1
ATOM 2268 O O . VAL B 1 47 ? -0.74 -20.156 -6.258 1 98.44 47 VAL B O 1
ATOM 2271 N N . ALA B 1 48 ? -0.883 -18.125 -7.066 1 97.81 48 ALA B N 1
ATOM 2272 C CA . ALA B 1 48 ? -2.273 -18.281 -7.48 1 97.81 48 ALA B CA 1
ATOM 2273 C C . ALA B 1 48 ? -2.387 -18.391 -9 1 97.81 48 ALA B C 1
ATOM 2275 O O . ALA B 1 48 ? -1.849 -17.547 -9.727 1 97.81 48 ALA B O 1
ATOM 2276 N N . VAL B 1 49 ? -3.062 -19.391 -9.453 1 97.31 49 VAL B N 1
ATOM 2277 C CA . VAL B 1 49 ? -3.324 -19.578 -10.875 1 97.31 49 VAL B CA 1
ATOM 2278 C C . VAL B 1 49 ? -4.828 -19.719 -11.109 1 97.31 49 VAL B C 1
ATOM 2280 O O . VAL B 1 49 ? -5.574 -20.062 -10.195 1 97.31 49 VAL B O 1
ATOM 2283 N N . PRO B 1 50 ? -5.227 -19.391 -12.336 1 94.81 50 PRO B N 1
ATOM 2284 C CA . PRO B 1 50 ? -6.66 -19.562 -12.594 1 94.81 50 PRO B CA 1
ATOM 2285 C C . PRO B 1 50 ? -7.152 -20.984 -12.32 1 94.81 50 PRO B C 1
ATOM 2287 O O . PRO B 1 50 ? -6.492 -21.953 -12.703 1 94.81 50 PRO B O 1
ATOM 2290 N N . SER B 1 51 ? -8.297 -21.062 -11.664 1 91.88 51 SER B N 1
ATOM 2291 C CA . SER B 1 51 ? -8.828 -22.359 -11.25 1 91.88 51 SER B CA 1
ATOM 2292 C C . SER B 1 51 ? -9.148 -23.25 -12.453 1 91.88 51 SER B C 1
ATOM 2294 O O . SER B 1 51 ? -9.141 -24.469 -12.359 1 91.88 51 SER B O 1
ATOM 2296 N N . ASP B 1 52 ? -9.398 -22.609 -13.57 1 91.19 52 ASP B N 1
ATOM 2297 C CA . ASP B 1 52 ? -9.781 -23.375 -14.758 1 91.19 52 ASP B CA 1
ATOM 2298 C C . ASP B 1 52 ? -8.578 -23.625 -15.664 1 91.19 52 ASP B C 1
ATOM 2300 O O . ASP B 1 52 ? -8.734 -24.109 -16.797 1 91.19 52 ASP B O 1
ATOM 2304 N N . SER B 1 53 ? -7.434 -23.359 -15.195 1 94.12 53 SER B N 1
ATOM 2305 C CA . SER B 1 53 ? -6.23 -23.562 -16 1 94.12 53 SER B CA 1
ATOM 2306 C C . SER B 1 53 ? -5.812 -25.031 -16 1 94.12 53 SER B C 1
ATOM 2308 O O . SER B 1 53 ? -6.098 -25.766 -15.055 1 94.12 53 SER B O 1
ATOM 2310 N N . ALA B 1 54 ? -5.105 -25.391 -17.062 1 96.12 54 ALA B N 1
ATOM 2311 C CA . ALA B 1 54 ? -4.582 -26.75 -17.172 1 96.12 54 ALA B CA 1
ATOM 2312 C C . ALA B 1 54 ? -3.564 -27.031 -16.078 1 96.12 54 ALA B C 1
ATOM 2314 O O . ALA B 1 54 ? -3.502 -28.156 -15.555 1 96.12 54 ALA B O 1
ATOM 2315 N N . ILE B 1 55 ? -2.818 -26.047 -15.688 1 97.12 55 ILE B N 1
ATOM 2316 C CA . ILE B 1 55 ? -1.8 -26.25 -14.664 1 97.12 55 ILE B CA 1
ATOM 2317 C C . ILE B 1 55 ? -2.469 -26.547 -13.32 1 97.12 55 ILE B C 1
ATOM 2319 O O . ILE B 1 55 ? -2.025 -27.422 -12.586 1 97.12 55 ILE B O 1
ATOM 2323 N N . ALA B 1 56 ? -3.494 -25.844 -13.023 1 95.31 56 ALA B N 1
ATOM 2324 C CA . ALA B 1 56 ? -4.219 -26.125 -11.789 1 95.31 56 ALA B CA 1
ATOM 2325 C C . ALA B 1 56 ? -4.699 -27.578 -11.758 1 95.31 56 ALA B C 1
ATOM 2327 O O . ALA B 1 56 ? -4.484 -28.281 -10.773 1 95.31 56 ALA B O 1
ATOM 2328 N N . ALA B 1 57 ? -5.285 -28 -12.836 1 94.69 57 ALA B N 1
ATOM 2329 C CA . ALA B 1 57 ? -5.805 -29.375 -12.93 1 94.69 57 ALA B CA 1
ATOM 2330 C C . ALA B 1 57 ? -4.68 -30.391 -12.797 1 94.69 57 ALA B C 1
ATOM 2332 O O . ALA B 1 57 ? -4.828 -31.391 -12.086 1 94.69 57 ALA B O 1
ATOM 2333 N N . THR B 1 58 ? -3.621 -30.125 -13.477 1 96.88 58 THR B N 1
ATOM 2334 C CA . THR B 1 58 ? -2.486 -31.047 -13.5 1 96.88 58 THR B CA 1
ATOM 2335 C C . THR B 1 58 ? -1.883 -31.188 -12.102 1 96.88 58 THR B C 1
ATOM 2337 O O . THR B 1 58 ? -1.609 -32.281 -11.648 1 96.88 58 THR B O 1
ATOM 2340 N N . VAL B 1 59 ? -1.711 -30.094 -11.398 1 97.5 59 VAL B N 1
ATOM 2341 C CA . VAL B 1 59 ? -1.1 -30.125 -10.07 1 97.5 59 VAL B CA 1
ATOM 2342 C C . VAL B 1 59 ? -2.047 -30.781 -9.078 1 97.5 59 VAL B C 1
ATOM 2344 O O . VAL B 1 59 ? -1.613 -31.562 -8.219 1 97.5 59 VAL B O 1
ATOM 2347 N N . VAL B 1 60 ? -3.309 -30.453 -9.148 1 94.12 60 VAL B N 1
ATOM 2348 C CA . VAL B 1 60 ? -4.293 -31.078 -8.266 1 94.12 60 VAL B CA 1
ATOM 2349 C C . VAL B 1 60 ? -4.277 -32.594 -8.469 1 94.12 60 VAL B C 1
ATOM 2351 O O . VAL B 1 60 ? -4.305 -33.344 -7.496 1 94.12 60 VAL B O 1
ATOM 2354 N N . ALA B 1 61 ? -4.219 -33.031 -9.656 1 95.44 61 ALA B N 1
ATOM 2355 C CA . ALA B 1 61 ? -4.223 -34.438 -9.984 1 95.44 61 ALA B CA 1
ATOM 2356 C C . ALA B 1 61 ? -2.98 -35.156 -9.438 1 95.44 61 ALA B C 1
ATOM 2358 O O . ALA B 1 61 ? -3.025 -36.312 -9.086 1 95.44 61 ALA B O 1
ATOM 2359 N N . ALA B 1 62 ? -1.922 -34.406 -9.344 1 96.38 62 ALA B N 1
ATOM 2360 C CA . ALA B 1 62 ? -0.67 -34.969 -8.844 1 96.38 62 ALA B CA 1
ATOM 2361 C C . ALA B 1 62 ? -0.753 -35.25 -7.348 1 96.38 62 ALA B C 1
ATOM 2363 O O . ALA B 1 62 ? 0.071 -35.969 -6.801 1 96.38 62 ALA B O 1
ATOM 2364 N N . GLY B 1 63 ? -1.7 -34.625 -6.641 1 95.31 63 GLY B N 1
ATOM 2365 C CA . GLY B 1 63 ? -1.939 -34.875 -5.23 1 95.31 63 GLY B CA 1
ATOM 2366 C C . GLY B 1 63 ? -0.833 -34.375 -4.332 1 95.31 63 GLY B C 1
ATOM 2367 O O . GLY B 1 63 ? -0.216 -33.344 -4.621 1 95.31 63 GLY B O 1
ATOM 2368 N N . SER B 1 64 ? -0.627 -35.062 -3.223 1 94.19 64 SER B N 1
ATOM 2369 C CA . SER B 1 64 ? 0.267 -34.562 -2.174 1 94.19 64 SER B CA 1
ATOM 2370 C C . SER B 1 64 ? 1.729 -34.75 -2.57 1 94.19 64 SER B C 1
ATOM 2372 O O . SER B 1 64 ? 2.617 -34.125 -1.981 1 94.19 64 SER B O 1
ATOM 2374 N N . ALA B 1 65 ? 1.955 -35.625 -3.506 1 96 65 ALA B N 1
ATOM 2375 C CA . ALA B 1 65 ? 3.328 -35.781 -3.979 1 96 65 ALA B CA 1
ATOM 2376 C C . ALA B 1 65 ? 3.797 -34.562 -4.746 1 96 65 ALA B C 1
ATOM 2378 O O . ALA B 1 65 ? 4.988 -34.25 -4.746 1 96 65 ALA B O 1
ATOM 2379 N N . GLY B 1 66 ? 2.854 -34 -5.375 1 97.75 66 GLY B N 1
ATOM 2380 C CA . GLY B 1 66 ? 3.166 -32.844 -6.188 1 97.75 66 GLY B CA 1
ATOM 2381 C C . GLY B 1 66 ? 3.912 -33.188 -7.465 1 97.75 66 GLY B C 1
ATOM 2382 O O . GLY B 1 66 ? 3.848 -34.312 -7.938 1 97.75 66 GLY B O 1
ATOM 2383 N N . MET B 1 67 ? 4.551 -32.188 -8.102 1 97.81 67 MET B N 1
ATOM 2384 C CA . MET B 1 67 ? 5.348 -32.344 -9.312 1 97.81 67 MET B CA 1
ATOM 2385 C C . MET B 1 67 ? 6.336 -31.203 -9.484 1 97.81 67 MET B C 1
ATOM 2387 O O . MET B 1 67 ? 6.168 -30.141 -8.883 1 97.81 67 MET B O 1
ATOM 2391 N N . PRO B 1 68 ? 7.41 -31.469 -10.203 1 98.5 68 PRO B N 1
ATOM 2392 C CA . PRO B 1 68 ? 8.391 -30.406 -10.453 1 98.5 68 PRO B CA 1
ATOM 2393 C C . PRO B 1 68 ? 7.797 -29.219 -11.211 1 98.5 68 PRO B C 1
ATOM 2395 O O . PRO B 1 68 ? 6.953 -29.391 -12.094 1 98.5 68 PRO B O 1
ATOM 2398 N N . ALA B 1 69 ? 8.203 -28 -10.859 1 98.75 69 ALA B N 1
ATOM 2399 C CA . ALA B 1 69 ? 7.715 -26.781 -11.5 1 98.75 69 ALA B CA 1
ATOM 2400 C C . ALA B 1 69 ? 8.82 -25.734 -11.578 1 98.75 69 ALA B C 1
ATOM 2402 O O . ALA B 1 69 ? 9.828 -25.828 -10.867 1 98.75 69 ALA B O 1
ATOM 2403 N N . LEU B 1 70 ? 8.656 -24.828 -12.508 1 98.75 70 LEU B N 1
ATOM 2404 C CA . LEU B 1 70 ? 9.523 -23.656 -12.664 1 98.75 70 LEU B CA 1
ATOM 2405 C C . LEU B 1 70 ? 8.711 -22.359 -12.547 1 98.75 70 LEU B C 1
ATOM 2407 O O . LEU B 1 70 ? 7.738 -22.172 -13.281 1 98.75 70 LEU B O 1
ATOM 2411 N N . LEU B 1 71 ? 9.102 -21.562 -11.602 1 98.81 71 LEU B N 1
ATOM 2412 C CA . LEU B 1 71 ? 8.516 -20.234 -11.406 1 98.81 71 LEU B CA 1
ATOM 2413 C C . LEU B 1 71 ? 9.477 -19.141 -11.875 1 98.81 71 LEU B C 1
ATOM 2415 O O . LEU B 1 71 ? 10.648 -19.141 -11.492 1 98.81 71 LEU B O 1
ATOM 2419 N N . GLU B 1 72 ? 9.031 -18.328 -12.758 1 98.81 72 GLU B N 1
ATOM 2420 C CA . GLU B 1 72 ? 9.805 -17.188 -13.219 1 98.81 72 GLU B CA 1
ATOM 2421 C C . GLU B 1 72 ? 9.188 -15.875 -12.742 1 98.81 72 GLU B C 1
ATOM 2423 O O . GLU B 1 72 ? 8 -15.625 -12.969 1 98.81 72 GLU B O 1
ATOM 2428 N N . LEU B 1 73 ? 9.977 -15.062 -12.086 1 98.75 73 LEU B N 1
ATOM 2429 C CA . LEU B 1 73 ? 9.531 -13.758 -11.617 1 98.75 73 LEU B CA 1
ATOM 2430 C C . LEU B 1 73 ? 10.289 -12.641 -12.328 1 98.75 73 LEU B C 1
ATOM 2432 O O . LEU B 1 73 ? 11.492 -12.75 -12.555 1 98.75 73 LEU B O 1
ATOM 2436 N N . THR B 1 74 ? 9.594 -11.633 -12.672 1 98.5 74 THR B N 1
ATOM 2437 C CA . THR B 1 74 ? 10.18 -10.453 -13.305 1 98.5 74 THR B CA 1
ATOM 2438 C C . THR B 1 74 ? 10.102 -9.242 -12.375 1 98.5 74 THR B C 1
ATOM 2440 O O . THR B 1 74 ? 9.008 -8.781 -12.047 1 98.5 74 THR B O 1
ATOM 2443 N N . ASP B 1 75 ? 11.227 -8.82 -11.93 1 98.12 75 ASP B N 1
ATOM 2444 C CA . ASP B 1 75 ? 11.344 -7.594 -11.141 1 98.12 75 ASP B CA 1
ATOM 2445 C C . ASP B 1 75 ? 11.531 -6.379 -12.047 1 98.12 75 ASP B C 1
ATOM 2447 O O . ASP B 1 75 ? 12.555 -6.25 -12.719 1 98.12 75 ASP B O 1
ATOM 2451 N N . GLN B 1 76 ? 10.555 -5.504 -12.062 1 97.69 76 GLN B N 1
ATOM 2452 C CA . GLN B 1 76 ? 10.594 -4.309 -12.898 1 97.69 76 GLN B CA 1
ATOM 2453 C C . GLN B 1 76 ? 10.641 -3.045 -12.047 1 97.69 76 GLN B C 1
ATOM 2455 O O . GLN B 1 76 ? 10.055 -3.002 -10.961 1 97.69 76 GLN B O 1
ATOM 2460 N N . ALA B 1 77 ? 11.352 -2.082 -12.57 1 96.94 77 ALA B N 1
ATOM 2461 C CA . ALA B 1 77 ? 11.289 -0.759 -11.961 1 96.94 77 ALA B CA 1
ATOM 2462 C C . ALA B 1 77 ? 9.867 -0.201 -12 1 96.94 77 ALA B C 1
ATOM 2464 O O . ALA B 1 77 ? 9.148 -0.389 -12.984 1 96.94 77 ALA B O 1
ATOM 2465 N N . PRO B 1 78 ? 9.484 0.483 -10.969 1 95.94 78 PRO B N 1
ATOM 2466 C CA . PRO B 1 78 ? 8.133 1.034 -10.93 1 95.94 78 PRO B CA 1
ATOM 2467 C C . PRO B 1 78 ? 7.973 2.273 -11.812 1 95.94 78 PRO B C 1
ATOM 2469 O O . PRO B 1 78 ? 6.852 2.705 -12.078 1 95.94 78 PRO B O 1
ATOM 2472 N N . LEU B 1 79 ? 9.016 2.855 -12.305 1 96.81 79 LEU B N 1
ATOM 2473 C CA . LEU B 1 79 ? 8.992 4.012 -13.195 1 96.81 79 LEU B CA 1
ATOM 2474 C C . LEU B 1 79 ? 9.031 3.572 -14.656 1 96.81 79 LEU B C 1
ATOM 2476 O O . LEU B 1 79 ? 9.508 2.48 -14.969 1 96.81 79 LEU B O 1
ATOM 2480 N N . PRO B 1 80 ? 8.477 4.422 -15.562 1 96.25 80 PRO B N 1
ATOM 2481 C CA . PRO B 1 80 ? 8.453 4.074 -16.984 1 96.25 80 PRO B CA 1
ATOM 2482 C C . PRO B 1 80 ? 9.812 4.227 -17.656 1 96.25 80 PRO B C 1
ATOM 2484 O O . PRO B 1 80 ? 10.016 5.145 -18.453 1 96.25 80 PRO B O 1
ATOM 2487 N N . LEU B 1 81 ? 10.695 3.316 -17.469 1 96.69 81 LEU B N 1
ATOM 2488 C CA . LEU B 1 81 ? 12.016 3.285 -18.094 1 96.69 81 LEU B CA 1
ATOM 2489 C C . LEU B 1 81 ? 11.961 2.586 -19.438 1 96.69 81 LEU B C 1
ATOM 2491 O O . LEU B 1 81 ? 11.039 1.807 -19.703 1 96.69 81 LEU B O 1
ATOM 2495 N N . ARG B 1 82 ? 12.898 2.922 -20.266 1 95.25 82 ARG B N 1
ATOM 2496 C CA . ARG B 1 82 ? 13.023 2.256 -21.562 1 95.25 82 ARG B CA 1
ATOM 2497 C C . ARG B 1 82 ? 13.125 0.743 -21.391 1 95.25 82 ARG B C 1
ATOM 2499 O O . ARG B 1 82 ? 12.383 -0.009 -22.016 1 95.25 82 ARG B O 1
ATOM 2506 N N . GLU B 1 83 ? 14.016 0.305 -20.516 1 95.12 83 GLU B N 1
ATOM 2507 C CA . GLU B 1 83 ? 14.164 -1.087 -20.109 1 95.12 83 GLU B CA 1
ATOM 2508 C C . GLU B 1 83 ? 13.867 -1.261 -18.625 1 95.12 83 GLU B C 1
ATOM 2510 O O . GLU B 1 83 ? 14.773 -1.204 -17.797 1 95.12 83 GLU B O 1
ATOM 2515 N N . PRO B 1 84 ? 12.641 -1.555 -18.344 1 96.25 84 PRO B N 1
ATOM 2516 C CA . PRO B 1 84 ? 12.219 -1.471 -16.938 1 96.25 84 PRO B CA 1
ATOM 2517 C C . PRO B 1 84 ? 12.625 -2.697 -16.125 1 96.25 84 PRO B C 1
ATOM 2519 O O . PRO B 1 84 ? 12.539 -2.682 -14.898 1 96.25 84 PRO B O 1
ATOM 2522 N N . VAL B 1 85 ? 13.008 -3.812 -16.781 1 96.94 85 VAL B N 1
ATOM 2523 C CA . VAL B 1 85 ? 13.32 -5.039 -16.062 1 96.94 85 VAL B CA 1
ATOM 2524 C C . VAL B 1 85 ? 14.617 -4.855 -15.273 1 96.94 85 VAL B C 1
ATOM 2526 O O . VAL B 1 85 ? 15.664 -4.551 -15.852 1 96.94 85 VAL B O 1
ATOM 2529 N N . ARG B 1 86 ? 14.594 -5.023 -13.977 1 96.94 86 ARG B N 1
ATOM 2530 C CA . ARG B 1 86 ? 15.758 -4.957 -13.094 1 96.94 86 ARG B CA 1
ATOM 2531 C C . ARG B 1 86 ? 16.422 -6.328 -12.961 1 96.94 86 ARG B C 1
ATOM 2533 O O . ARG B 1 86 ? 17.641 -6.434 -12.977 1 96.94 86 ARG B O 1
ATOM 2540 N N . SER B 1 87 ? 15.578 -7.336 -12.852 1 97.56 87 SER B N 1
ATOM 2541 C CA . SER B 1 87 ? 16.109 -8.688 -12.688 1 97.56 87 SER B CA 1
ATOM 2542 C C . SER B 1 87 ? 15.039 -9.734 -12.992 1 97.56 87 SER B C 1
ATOM 2544 O O . SER B 1 87 ? 13.844 -9.43 -13.023 1 97.56 87 SER B O 1
ATOM 2546 N N . LEU B 1 88 ? 15.5 -10.898 -13.328 1 98.31 88 LEU B N 1
ATOM 2547 C CA . LEU B 1 88 ? 14.695 -12.102 -13.469 1 98.31 88 LEU B CA 1
ATOM 2548 C C . LEU B 1 88 ? 15.094 -13.148 -12.438 1 98.31 88 LEU B C 1
ATOM 2550 O O . LEU B 1 88 ? 16.281 -13.344 -12.172 1 98.31 88 LEU B O 1
ATOM 2554 N N . VAL B 1 89 ? 14.117 -13.758 -11.828 1 98.75 89 VAL B N 1
ATOM 2555 C CA . VAL B 1 89 ? 14.359 -14.828 -10.875 1 98.75 89 VAL B CA 1
ATOM 2556 C C . VAL B 1 89 ? 13.688 -16.109 -11.352 1 98.75 89 VAL B C 1
ATOM 2558 O O . VAL B 1 89 ? 12.508 -16.109 -11.703 1 98.75 89 VAL B O 1
ATOM 2561 N N . TRP B 1 90 ? 14.438 -17.156 -11.375 1 98.69 90 TRP B N 1
ATOM 2562 C CA . TRP B 1 90 ? 13.93 -18.484 -11.688 1 98.69 90 TRP B CA 1
ATOM 2563 C C . TRP B 1 90 ? 13.984 -19.391 -10.453 1 98.69 90 TRP B C 1
ATOM 2565 O O . TRP B 1 90 ? 15.039 -19.562 -9.852 1 98.69 90 TRP B O 1
ATOM 2575 N N . VAL B 1 91 ? 12.891 -19.969 -10.164 1 98.62 91 VAL B N 1
ATOM 2576 C CA . VAL B 1 91 ? 12.789 -20.844 -9.008 1 98.62 91 VAL B CA 1
ATOM 2577 C C . VAL B 1 91 ? 12.305 -22.219 -9.445 1 98.62 91 VAL B C 1
ATOM 2579 O O . VAL B 1 91 ? 11.227 -22.359 -10.016 1 98.62 91 VAL B O 1
ATOM 2582 N N . ARG B 1 92 ? 13.086 -23.172 -9.172 1 98.38 92 ARG B N 1
ATOM 2583 C CA . ARG B 1 92 ? 12.703 -24.547 -9.422 1 98.38 92 ARG B CA 1
ATOM 2584 C C . ARG B 1 92 ? 12.352 -25.266 -8.125 1 98.38 92 ARG B C 1
ATOM 2586 O O . ARG B 1 92 ? 13.016 -25.078 -7.102 1 98.38 92 ARG B O 1
ATOM 2593 N N . GLY B 1 93 ? 11.32 -26.078 -8.219 1 98.44 93 GLY B N 1
ATOM 2594 C CA . GLY B 1 93 ? 10.961 -26.859 -7.051 1 98.44 93 GLY B CA 1
ATOM 2595 C C . GLY B 1 93 ? 9.75 -27.75 -7.277 1 98.44 93 GLY B C 1
ATOM 2596 O O . GLY B 1 93 ? 9.391 -28.031 -8.422 1 98.44 93 GLY B O 1
ATOM 2597 N N . ASN B 1 94 ? 9.242 -28.25 -6.129 1 98.62 94 ASN B N 1
ATOM 2598 C CA . ASN B 1 94 ? 8.055 -29.109 -6.137 1 98.62 94 ASN B CA 1
ATOM 2599 C C . ASN B 1 94 ? 6.801 -28.312 -5.777 1 98.62 94 ASN B C 1
ATOM 2601 O O . ASN B 1 94 ? 6.777 -27.594 -4.781 1 98.62 94 ASN B O 1
ATOM 2605 N N . VAL B 1 95 ? 5.793 -28.453 -6.617 1 98.75 95 VAL B N 1
ATOM 2606 C CA . VAL B 1 95 ? 4.574 -27.672 -6.406 1 98.75 95 VAL B CA 1
ATOM 2607 C C . VAL B 1 95 ? 3.426 -28.609 -6.027 1 98.75 95 VAL B C 1
ATOM 2609 O O . VAL B 1 95 ? 3.303 -29.703 -6.574 1 98.75 95 VAL B O 1
ATOM 2612 N N . VAL B 1 96 ? 2.621 -28.219 -5.082 1 98.56 96 VAL B N 1
ATOM 2613 C CA . VAL B 1 96 ? 1.443 -28.938 -4.613 1 98.56 96 VAL B CA 1
ATOM 2614 C C . VAL B 1 96 ? 0.267 -27.969 -4.477 1 98.56 96 VAL B C 1
ATOM 2616 O O . VAL B 1 96 ? 0.458 -26.781 -4.219 1 98.56 96 VAL B O 1
ATOM 2619 N N . ALA B 1 97 ? -0.909 -28.469 -4.719 1 97.5 97 ALA B N 1
ATOM 2620 C CA . ALA B 1 97 ? -2.1 -27.656 -4.484 1 97.5 97 ALA B CA 1
ATOM 2621 C C . ALA B 1 97 ? -2.352 -27.469 -2.99 1 97.5 97 ALA B C 1
ATOM 2623 O O . ALA B 1 97 ? -2.24 -28.422 -2.215 1 97.5 97 ALA B O 1
ATOM 2624 N N . ALA B 1 98 ? -2.611 -26.297 -2.625 1 96.75 98 ALA B N 1
ATOM 2625 C CA . ALA B 1 98 ? -2.932 -26.031 -1.223 1 96.75 98 ALA B CA 1
ATOM 2626 C C . ALA B 1 98 ? -4.312 -26.578 -0.868 1 96.75 98 ALA B C 1
ATOM 2628 O O . ALA B 1 98 ? -5.25 -26.484 -1.665 1 96.75 98 ALA B O 1
ATOM 2629 N N . SER B 1 99 ? -4.426 -27.156 0.311 1 94.56 99 SER B N 1
ATOM 2630 C CA . SER B 1 99 ? -5.746 -27.5 0.831 1 94.56 99 SER B CA 1
ATOM 2631 C C . SER B 1 99 ? -6.551 -26.25 1.158 1 94.56 99 SER B C 1
ATOM 2633 O O . SER B 1 99 ? -6 -25.141 1.212 1 94.56 99 SER B O 1
ATOM 2635 N N . ASP B 1 100 ? -7.836 -26.406 1.394 1 90.69 100 ASP B N 1
ATOM 2636 C CA . ASP B 1 100 ? -8.688 -25.281 1.761 1 90.69 100 ASP B CA 1
ATOM 2637 C C . ASP B 1 100 ? -8.172 -24.594 3.023 1 90.69 100 ASP B C 1
ATOM 2639 O O . ASP B 1 100 ? -8.102 -23.359 3.082 1 90.69 100 ASP B O 1
ATOM 2643 N N . ARG B 1 101 ? -7.812 -25.344 3.984 1 93.44 101 ARG B N 1
ATOM 2644 C CA . ARG B 1 101 ? -7.32 -24.797 5.246 1 93.44 101 ARG B CA 1
ATOM 2645 C C . ARG B 1 101 ? -6.012 -24.047 5.043 1 93.44 101 ARG B C 1
ATOM 2647 O O . ARG B 1 101 ? -5.832 -22.953 5.582 1 93.44 101 ARG B O 1
ATOM 2654 N N . GLU B 1 102 ? -5.145 -24.656 4.305 1 94.44 102 GLU B N 1
ATOM 2655 C CA . GLU B 1 102 ? -3.873 -24 4.004 1 94.44 102 GLU B CA 1
ATOM 2656 C C . GLU B 1 102 ? -4.09 -22.703 3.248 1 94.44 102 GLU B C 1
ATOM 2658 O O . GLU B 1 102 ? -3.443 -21.688 3.539 1 94.44 102 GLU B O 1
ATOM 2663 N N . ALA B 1 103 ? -4.945 -22.797 2.281 1 94.19 103 ALA B N 1
ATOM 2664 C CA . ALA B 1 103 ? -5.234 -21.609 1.472 1 94.19 103 ALA B CA 1
ATOM 2665 C C . ALA B 1 103 ? -5.738 -20.469 2.338 1 94.19 103 ALA B C 1
ATOM 2667 O O . ALA B 1 103 ? -5.297 -19.328 2.186 1 94.19 103 ALA B O 1
ATOM 2668 N N . ARG B 1 104 ? -6.617 -20.703 3.258 1 92.38 104 ARG B N 1
ATOM 2669 C CA . ARG B 1 104 ? -7.133 -19.688 4.164 1 92.38 104 ARG B CA 1
ATOM 2670 C C . ARG B 1 104 ? -6.012 -19.078 4.996 1 92.38 104 ARG B C 1
ATOM 2672 O O . ARG B 1 104 ? -5.934 -17.859 5.145 1 92.38 104 ARG B O 1
ATOM 2679 N N . GLY B 1 105 ? -5.195 -19.938 5.52 1 94.25 105 GLY B N 1
ATOM 2680 C CA . GLY B 1 105 ? -4.062 -19.453 6.297 1 94.25 105 GLY B CA 1
ATOM 2681 C C . GLY B 1 105 ? -3.119 -18.578 5.492 1 94.25 105 GLY B C 1
ATOM 2682 O O . GLY B 1 105 ? -2.672 -17.531 5.973 1 94.25 105 GLY B O 1
ATOM 2683 N N . ILE B 1 106 ? -2.865 -19.016 4.305 1 95.69 106 ILE B N 1
ATOM 2684 C CA . ILE B 1 106 ? -1.962 -18.297 3.412 1 95.69 106 ILE B CA 1
ATOM 2685 C C . ILE B 1 106 ? -2.551 -16.922 3.08 1 95.69 106 ILE B C 1
ATOM 2687 O O . ILE B 1 106 ? -1.857 -15.906 3.162 1 95.69 106 ILE B O 1
ATOM 2691 N N . VAL B 1 107 ? -3.785 -16.891 2.73 1 93.81 107 VAL B N 1
ATOM 2692 C CA . VAL B 1 107 ? -4.473 -15.641 2.391 1 93.81 107 VAL B CA 1
ATOM 2693 C C . VAL B 1 107 ? -4.418 -14.68 3.576 1 93.81 107 VAL B C 1
ATOM 2695 O O . VAL B 1 107 ? -4.129 -13.492 3.408 1 93.81 107 VAL B O 1
ATOM 2698 N N . ASP B 1 108 ? -4.598 -15.188 4.754 1 90.94 108 ASP B N 1
ATOM 2699 C CA . ASP B 1 108 ? -4.598 -14.359 5.957 1 90.94 108 ASP B CA 1
ATOM 2700 C C . ASP B 1 108 ? -3.219 -13.758 6.207 1 90.94 108 ASP B C 1
ATOM 2702 O O . ASP B 1 108 ? -3.104 -12.57 6.523 1 90.94 108 ASP B O 1
ATOM 2706 N N . VAL B 1 109 ? -2.262 -14.539 6.059 1 93.31 109 VAL B N 1
ATOM 2707 C CA . VAL B 1 109 ? -0.9 -14.078 6.305 1 93.31 109 VAL B CA 1
ATOM 2708 C C . VAL B 1 109 ? -0.519 -13.023 5.266 1 93.31 109 VAL B C 1
ATOM 2710 O O . VAL B 1 109 ? 0.009 -11.961 5.613 1 93.31 109 VAL B O 1
ATOM 2713 N N . ILE B 1 110 ? -0.789 -13.273 4.016 1 93.31 110 ILE B N 1
ATOM 2714 C CA . ILE B 1 110 ? -0.422 -12.336 2.961 1 93.31 110 ILE B CA 1
ATOM 2715 C C . ILE B 1 110 ? -1.199 -11.031 3.137 1 93.31 110 ILE B C 1
ATOM 2717 O O . ILE B 1 110 ? -0.63 -9.945 3.033 1 93.31 110 ILE B O 1
ATOM 2721 N N . ALA B 1 111 ? -2.455 -11.117 3.441 1 89.19 111 ALA B N 1
ATOM 2722 C CA . ALA B 1 111 ? -3.311 -9.945 3.621 1 89.19 111 ALA B CA 1
ATOM 2723 C C . ALA B 1 111 ? -2.785 -9.055 4.738 1 89.19 111 ALA B C 1
ATOM 2725 O O . ALA B 1 111 ? -2.947 -7.828 4.691 1 89.19 111 ALA B O 1
ATOM 2726 N N . SER B 1 112 ? -2.156 -9.609 5.699 1 85.81 112 SER B N 1
ATOM 2727 C CA . SER B 1 112 ? -1.647 -8.852 6.84 1 85.81 112 SER B CA 1
ATOM 2728 C C . SER B 1 112 ? -0.38 -8.086 6.473 1 85.81 112 SER B C 1
ATOM 2730 O O . SER B 1 112 ? 0.026 -7.172 7.191 1 85.81 112 SER B O 1
ATOM 2732 N N . ARG B 1 113 ? 0.168 -8.43 5.336 1 83.38 113 ARG B N 1
ATOM 2733 C CA . ARG B 1 113 ? 1.456 -7.844 4.98 1 83.38 113 ARG B CA 1
ATOM 2734 C C . ARG B 1 113 ? 1.337 -6.973 3.736 1 83.38 113 ARG B C 1
ATOM 2736 O O . ARG B 1 113 ? 1.982 -5.93 3.639 1 83.38 113 ARG B O 1
ATOM 2743 N N . ILE B 1 114 ? 0.544 -7.414 2.846 1 85.31 114 ILE B N 1
ATOM 2744 C CA . ILE B 1 114 ? 0.472 -6.742 1.553 1 85.31 114 ILE B CA 1
ATOM 2745 C C . ILE B 1 114 ? -0.987 -6.602 1.124 1 85.31 114 ILE B C 1
ATOM 2747 O O . ILE B 1 114 ? -1.728 -7.586 1.091 1 85.31 114 ILE B O 1
ATOM 2751 N N . PRO B 1 115 ? -1.32 -5.434 0.744 1 86.19 115 PRO B N 1
ATOM 2752 C CA . PRO B 1 115 ? -2.693 -5.219 0.283 1 86.19 115 PRO B CA 1
ATOM 2753 C C . PRO B 1 115 ? -2.896 -5.617 -1.177 1 86.19 115 PRO B C 1
ATOM 2755 O O . PRO B 1 115 ? -3.178 -4.762 -2.02 1 86.19 115 PRO B O 1
ATOM 2758 N N . ASP B 1 116 ? -2.869 -6.859 -1.47 1 89.75 116 ASP B N 1
ATOM 2759 C CA . ASP B 1 116 ? -2.988 -7.367 -2.834 1 89.75 116 ASP B CA 1
ATOM 2760 C C . ASP B 1 116 ? -4.445 -7.66 -3.184 1 89.75 116 ASP B C 1
ATOM 2762 O O . ASP B 1 116 ? -5.074 -8.531 -2.578 1 89.75 116 ASP B O 1
ATOM 2766 N N . PRO B 1 117 ? -4.965 -7.027 -4.227 1 89 117 PRO B N 1
ATOM 2767 C CA . PRO B 1 117 ? -6.379 -7.211 -4.547 1 89 117 PRO B CA 1
ATOM 2768 C C . PRO B 1 117 ? -6.695 -8.617 -5.043 1 89 117 PRO B C 1
ATOM 2770 O O . PRO B 1 117 ? -7.836 -9.078 -4.941 1 89 117 PRO B O 1
ATOM 2773 N N . ALA B 1 118 ? -5.73 -9.297 -5.508 1 91.38 118 ALA B N 1
ATOM 2774 C CA . ALA B 1 118 ? -5.934 -10.641 -6.059 1 91.38 118 ALA B CA 1
ATOM 2775 C C . ALA B 1 118 ? -6.387 -11.617 -4.973 1 91.38 118 ALA B C 1
ATOM 2777 O O . ALA B 1 118 ? -6.867 -12.711 -5.277 1 91.38 118 ALA B O 1
ATOM 2778 N N . LEU B 1 119 ? -6.191 -11.25 -3.73 1 90.94 119 LEU B N 1
ATOM 2779 C CA . LEU B 1 119 ? -6.566 -12.102 -2.607 1 90.94 119 LEU B CA 1
ATOM 2780 C C . LEU B 1 119 ? -8.07 -12.359 -2.594 1 90.94 119 LEU B C 1
ATOM 2782 O O . LEU B 1 119 ? -8.523 -13.398 -2.113 1 90.94 119 LEU B O 1
ATOM 2786 N N . LEU B 1 120 ? -8.805 -11.445 -3.131 1 88.06 120 LEU B N 1
ATOM 2787 C CA . LEU B 1 120 ? -10.258 -11.57 -3.152 1 88.06 120 LEU B CA 1
ATOM 2788 C C . LEU B 1 120 ? -10.695 -12.711 -4.062 1 88.06 120 LEU B C 1
ATOM 2790 O O . LEU B 1 120 ? -11.766 -13.281 -3.875 1 88.06 120 LEU B O 1
ATOM 2794 N N . ASP B 1 121 ? -9.828 -13.086 -4.965 1 90.38 121 ASP B N 1
ATOM 2795 C CA . ASP B 1 121 ? -10.188 -14.055 -5.992 1 90.38 121 ASP B CA 1
ATOM 2796 C C . ASP B 1 121 ? -9.773 -15.469 -5.59 1 90.38 121 ASP B C 1
ATOM 2798 O O . ASP B 1 121 ? -10.07 -16.438 -6.297 1 90.38 121 ASP B O 1
ATOM 2802 N N . ILE B 1 122 ? -9.094 -15.547 -4.539 1 91.5 122 ILE B N 1
ATOM 2803 C CA . ILE B 1 122 ? -8.562 -16.844 -4.152 1 91.5 122 ILE B CA 1
ATOM 2804 C C . ILE B 1 122 ? -9.68 -17.719 -3.582 1 91.5 122 ILE B C 1
ATOM 2806 O O . ILE B 1 122 ? -10.367 -17.312 -2.639 1 91.5 122 ILE B O 1
ATOM 2810 N N . ARG B 1 123 ? -9.773 -18.859 -4.109 1 86.06 123 ARG B N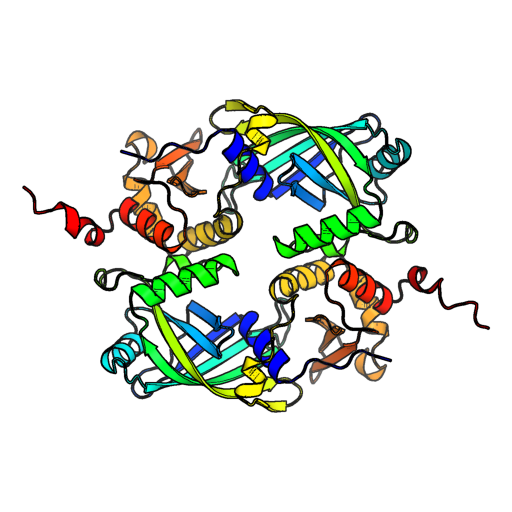 1
ATOM 2811 C CA . ARG B 1 123 ? -10.75 -19.812 -3.611 1 86.06 123 ARG B CA 1
ATOM 2812 C C . ARG B 1 123 ? -10.25 -20.5 -2.344 1 86.06 123 ARG B C 1
ATOM 2814 O O . ARG B 1 123 ? -9.141 -21.031 -2.316 1 86.06 123 ARG B O 1
ATOM 2821 N N . THR B 1 124 ? -11.055 -20.438 -1.408 1 83.69 124 THR B N 1
ATOM 2822 C CA . THR B 1 124 ? -10.688 -21.094 -0.157 1 83.69 124 THR B CA 1
ATOM 2823 C C . THR B 1 124 ? -11.656 -22.219 0.17 1 83.69 124 THR B C 1
ATOM 2825 O O . THR B 1 124 ? -11.594 -22.797 1.253 1 83.69 124 THR B O 1
ATOM 2828 N N . ASP B 1 125 ? -12.547 -22.453 -0.653 1 78.12 125 ASP B N 1
ATOM 2829 C CA . ASP B 1 125 ? -13.461 -23.594 -0.613 1 78.12 125 ASP B CA 1
ATOM 2830 C C . ASP B 1 125 ? -13.625 -24.219 -1.998 1 78.12 125 ASP B C 1
ATOM 2832 O O . ASP B 1 125 ? -14.336 -23.672 -2.846 1 78.12 125 ASP B O 1
ATOM 2836 N N . MET B 1 126 ? -13.016 -25.328 -2.188 1 68.12 126 MET B N 1
ATOM 2837 C CA . MET B 1 126 ? -12.883 -25.938 -3.504 1 68.12 126 MET B CA 1
ATOM 2838 C C . MET B 1 126 ? -14.18 -26.641 -3.908 1 68.12 126 MET B C 1
ATOM 2840 O O . MET B 1 126 ? -14.336 -27.047 -5.059 1 68.12 126 MET B O 1
ATOM 2844 N N . ARG B 1 127 ? -15.039 -26.688 -2.963 1 68.94 127 ARG B N 1
ATOM 2845 C CA . ARG B 1 127 ? -16.328 -27.266 -3.293 1 68.94 127 ARG B CA 1
ATOM 2846 C C . ARG B 1 127 ? -17.141 -26.328 -4.184 1 68.94 127 ARG B C 1
ATOM 2848 O O . ARG B 1 127 ? -18.078 -26.766 -4.859 1 68.94 127 ARG B O 1
ATOM 2855 N N . LEU B 1 128 ? -16.656 -25.062 -4.141 1 62.12 128 LEU B N 1
ATOM 2856 C CA . LEU B 1 128 ? -17.344 -24.062 -4.949 1 62.12 128 LEU B CA 1
ATOM 2857 C C . LEU B 1 128 ? -16.672 -23.906 -6.312 1 62.12 128 LEU B C 1
ATOM 2859 O O . LEU B 1 128 ? -16.469 -22.797 -6.793 1 62.12 128 LEU B O 1
ATOM 2863 N N . ARG B 1 129 ? -16.359 -24.953 -7.07 1 56.97 129 ARG B N 1
ATOM 2864 C CA . ARG B 1 129 ? -15.5 -25.062 -8.25 1 56.97 129 ARG B CA 1
ATOM 2865 C C . ARG B 1 129 ? -16.078 -24.25 -9.406 1 56.97 129 ARG B C 1
ATOM 2867 O O . ARG B 1 129 ? -15.344 -23.906 -10.344 1 56.97 129 ARG B O 1
ATOM 2874 N N . THR B 1 130 ? -17.312 -23.922 -9.406 1 58.97 130 THR B N 1
ATOM 2875 C CA . THR B 1 130 ? -17.922 -23.391 -10.617 1 58.97 130 THR B CA 1
ATOM 2876 C C . THR B 1 130 ? -17.75 -21.875 -10.688 1 58.97 130 THR B C 1
ATOM 2878 O O . THR B 1 130 ? -18.156 -21.234 -11.656 1 58.97 130 THR B O 1
ATOM 2881 N N . GLU B 1 131 ? -17 -21.391 -9.719 1 64.06 131 GLU B N 1
ATOM 2882 C CA . GLU B 1 131 ? -16.875 -19.938 -9.789 1 64.06 131 GLU B CA 1
ATOM 2883 C C . GLU B 1 131 ? -15.492 -19.531 -10.266 1 64.06 131 GLU B C 1
ATOM 2885 O O . GLU B 1 131 ? -14.508 -20.219 -9.992 1 64.06 131 GLU B O 1
ATOM 2890 N N . PRO B 1 132 ? -15.586 -18.547 -11.141 1 75.19 132 PRO B N 1
ATOM 2891 C CA . PRO B 1 132 ? -14.281 -18.016 -11.547 1 75.19 132 PRO B CA 1
ATOM 2892 C C . PRO B 1 132 ? -13.414 -17.594 -10.359 1 75.19 132 PRO B C 1
ATOM 2894 O O . PRO B 1 132 ? -13.938 -17.281 -9.289 1 75.19 132 PRO B O 1
ATOM 2897 N N . GLY B 1 133 ? -12.219 -17.891 -10.43 1 87.5 133 GLY B N 1
ATOM 2898 C CA . GLY B 1 133 ? -11.266 -17.531 -9.391 1 87.5 133 GLY B CA 1
ATOM 2899 C C . GLY B 1 133 ? -9.914 -18.203 -9.562 1 87.5 133 GLY B C 1
ATOM 2900 O O . GLY B 1 133 ? -9.578 -18.641 -10.664 1 87.5 133 GLY B O 1
ATOM 2901 N N . SER B 1 134 ? -9.172 -18.109 -8.523 1 93.75 134 SER B N 1
ATOM 2902 C CA . SER B 1 134 ? -7.828 -18.672 -8.547 1 93.75 134 SER B CA 1
ATOM 2903 C C . SER B 1 134 ? -7.645 -19.719 -7.453 1 93.75 134 SER B C 1
ATOM 2905 O O . SER B 1 134 ? -8.336 -19.688 -6.438 1 93.75 134 SER B O 1
ATOM 2907 N N . VAL B 1 135 ? -6.781 -20.656 -7.73 1 94.62 135 VAL B N 1
ATOM 2908 C CA . VAL B 1 135 ? -6.387 -21.625 -6.719 1 94.62 135 VAL B CA 1
ATOM 2909 C C . VAL B 1 135 ? -4.945 -21.359 -6.289 1 94.62 135 VAL B C 1
ATOM 2911 O O . VAL B 1 135 ? -4.129 -20.891 -7.078 1 94.62 135 VAL B O 1
ATOM 2914 N N . LEU B 1 136 ? -4.727 -21.719 -5.082 1 97.06 136 LEU B N 1
ATOM 2915 C CA . LEU B 1 136 ? -3.393 -21.516 -4.531 1 97.06 136 LEU B CA 1
ATOM 2916 C C . LEU B 1 136 ? -2.547 -22.781 -4.648 1 97.06 136 LEU B C 1
ATOM 2918 O O . LEU B 1 136 ? -2.996 -23.859 -4.289 1 97.06 136 LEU B O 1
ATOM 2922 N N . LEU B 1 137 ? -1.387 -22.625 -5.18 1 98.31 137 LEU B N 1
ATOM 2923 C CA . LEU B 1 137 ? -0.36 -23.656 -5.223 1 98.31 137 LEU B CA 1
ATOM 2924 C C . LEU B 1 137 ? 0.842 -23.266 -4.371 1 98.31 137 LEU B C 1
ATOM 2926 O O . LEU B 1 137 ? 1.152 -22.078 -4.23 1 98.31 137 LEU B O 1
ATOM 2930 N N . CYS B 1 138 ? 1.488 -24.25 -3.822 1 98.62 138 CYS B N 1
ATOM 2931 C CA . CYS B 1 138 ? 2.676 -24.047 -3.004 1 98.62 138 CYS B CA 1
ATOM 2932 C C . CYS B 1 138 ? 3.895 -24.719 -3.627 1 98.62 138 CYS B C 1
ATOM 2934 O O . CYS B 1 138 ? 3.885 -25.922 -3.877 1 98.62 138 CYS B O 1
ATOM 2936 N N . LEU B 1 139 ? 4.883 -23.969 -3.844 1 98.69 139 LEU B N 1
ATOM 2937 C CA . LEU B 1 139 ? 6.129 -24.453 -4.418 1 98.69 139 LEU B CA 1
ATOM 2938 C C . LEU B 1 139 ? 7.234 -24.484 -3.369 1 98.69 139 LEU B C 1
ATOM 2940 O O . LEU B 1 139 ? 7.59 -23.453 -2.803 1 98.69 139 LEU B O 1
ATOM 2944 N N . THR B 1 140 ? 7.738 -25.641 -3.086 1 98.12 140 THR B N 1
ATOM 2945 C CA . THR B 1 140 ? 8.922 -25.781 -2.244 1 98.12 140 THR B CA 1
ATOM 2946 C C . THR B 1 140 ? 10.195 -25.578 -3.061 1 98.12 140 THR B C 1
ATOM 2948 O O . THR B 1 140 ? 10.461 -26.344 -3.994 1 98.12 140 THR B O 1
ATOM 2951 N N . VAL B 1 141 ? 10.984 -24.734 -2.637 1 97.94 141 VAL B N 1
ATOM 2952 C CA . VAL B 1 141 ? 12.125 -24.281 -3.424 1 97.94 141 VAL B CA 1
ATOM 2953 C C . VAL B 1 141 ? 13.242 -25.312 -3.348 1 97.94 141 VAL B C 1
ATOM 2955 O O . VAL B 1 141 ? 13.609 -25.766 -2.258 1 97.94 141 VAL B O 1
ATOM 2958 N N . GLU B 1 142 ? 13.797 -25.578 -4.488 1 97.31 142 GLU B N 1
ATOM 2959 C CA . GLU B 1 142 ? 14.953 -26.469 -4.574 1 97.31 142 GLU B CA 1
ATOM 2960 C C . GLU B 1 142 ? 16.156 -25.75 -5.164 1 97.31 142 GLU B C 1
ATOM 2962 O O . GLU B 1 142 ? 17.312 -26.078 -4.848 1 97.31 142 GLU B O 1
ATOM 2967 N N . SER B 1 143 ? 15.938 -24.859 -6.023 1 97.25 143 SER B N 1
ATOM 2968 C CA . SER B 1 143 ? 17.016 -24.047 -6.598 1 97.25 143 SER B CA 1
ATOM 2969 C C . SER B 1 143 ? 16.5 -22.688 -7.055 1 97.25 143 SER B C 1
ATOM 2971 O O . SER B 1 143 ? 15.336 -22.547 -7.43 1 97.25 143 SER B O 1
ATOM 2973 N N . VAL B 1 144 ? 17.391 -21.719 -6.992 1 98.38 144 VAL B N 1
ATOM 2974 C CA . VAL B 1 144 ? 17.047 -20.344 -7.375 1 98.38 144 VAL B CA 1
ATOM 2975 C C . VAL B 1 144 ? 18.219 -19.719 -8.141 1 98.38 144 VAL B C 1
ATOM 2977 O O . VAL B 1 144 ? 19.375 -19.844 -7.734 1 98.38 144 VAL B O 1
ATOM 2980 N N . VAL B 1 145 ? 17.859 -19.078 -9.242 1 98.62 145 VAL B N 1
ATOM 2981 C CA . VAL B 1 145 ? 18.828 -18.312 -10.023 1 98.62 145 VAL B CA 1
ATOM 2982 C C . VAL B 1 145 ? 18.281 -16.891 -10.266 1 98.62 145 VAL B C 1
ATOM 2984 O O . VAL B 1 145 ? 17.109 -16.719 -10.562 1 98.62 145 VAL B O 1
ATOM 2987 N N . VAL B 1 146 ? 19.125 -15.93 -10.078 1 98.38 146 VAL B N 1
ATOM 2988 C CA . VAL B 1 146 ? 18.766 -14.547 -10.367 1 98.38 146 VAL B CA 1
ATOM 2989 C C . VAL B 1 146 ? 19.688 -13.984 -11.453 1 98.38 146 VAL B C 1
ATOM 2991 O O . VAL B 1 146 ? 20.891 -14.281 -11.461 1 98.38 146 VAL B O 1
ATOM 2994 N N . ALA B 1 147 ? 19.078 -13.273 -12.352 1 97.94 147 ALA B N 1
ATOM 2995 C CA . ALA B 1 147 ? 19.828 -12.594 -13.398 1 97.94 147 ALA B CA 1
ATOM 2996 C C . ALA B 1 147 ? 19.5 -11.102 -13.43 1 97.94 147 ALA B C 1
ATOM 2998 O O . ALA B 1 147 ? 18.344 -10.711 -13.32 1 97.94 147 ALA B O 1
ATOM 2999 N N . ASP B 1 148 ? 20.484 -10.297 -13.508 1 94.38 148 ASP B N 1
ATOM 3000 C CA . ASP B 1 148 ? 20.344 -8.859 -13.68 1 94.38 148 ASP B CA 1
ATOM 3001 C C . ASP B 1 148 ? 21.453 -8.297 -14.578 1 94.38 148 ASP B C 1
ATOM 3003 O O . ASP B 1 148 ? 22.047 -9.039 -15.367 1 94.38 148 ASP B O 1
ATOM 3007 N N . SER B 1 149 ? 21.672 -6.992 -14.547 1 89 149 SER B N 1
ATOM 3008 C CA . SER B 1 149 ? 22.609 -6.355 -15.461 1 89 149 SER B CA 1
ATOM 3009 C C . SER B 1 149 ? 24.047 -6.809 -15.18 1 89 149 SER B C 1
ATOM 3011 O O . SER B 1 149 ? 24.938 -6.621 -16 1 89 149 SER B O 1
ATOM 3013 N N . THR B 1 150 ? 24.219 -7.418 -14 1 87.69 150 THR B N 1
ATOM 3014 C CA . THR B 1 150 ? 25.578 -7.836 -13.641 1 87.69 150 THR B CA 1
ATOM 3015 C C . THR B 1 150 ? 25.812 -9.289 -14.031 1 87.69 150 THR B C 1
ATOM 3017 O O . THR B 1 150 ? 26.953 -9.742 -14.102 1 87.69 150 THR B O 1
ATOM 3020 N N . GLY B 1 151 ? 24.844 -10.039 -14.266 1 93.25 151 GLY B N 1
ATOM 3021 C CA . GLY B 1 151 ? 24.984 -11.445 -14.633 1 93.25 151 GLY B CA 1
ATOM 3022 C C . GLY B 1 151 ? 23.984 -12.344 -13.93 1 93.25 151 GLY B C 1
ATOM 3023 O O . GLY B 1 151 ? 22.984 -11.859 -13.383 1 93.25 151 GLY B O 1
ATOM 3024 N N . ALA B 1 152 ? 24.219 -13.641 -14.023 1 96.88 152 ALA B N 1
ATOM 3025 C CA . ALA B 1 152 ? 23.359 -14.641 -13.391 1 96.88 152 ALA B CA 1
ATOM 3026 C C . ALA B 1 152 ? 24.094 -15.352 -12.25 1 96.88 152 ALA B C 1
ATOM 3028 O O . ALA B 1 152 ? 25.281 -15.656 -12.367 1 96.88 152 ALA B O 1
ATOM 3029 N N . GLU B 1 153 ? 23.391 -15.492 -11.18 1 97.38 153 GLU B N 1
ATOM 3030 C CA . GLU B 1 153 ? 23.953 -16.141 -10.008 1 97.38 153 GLU B CA 1
ATOM 3031 C C . GLU B 1 153 ? 22.953 -17.094 -9.367 1 97.38 153 GLU B C 1
ATOM 3033 O O . GLU B 1 153 ? 21.766 -16.781 -9.289 1 97.38 153 GLU B O 1
ATOM 3038 N N . SER B 1 154 ? 23.469 -18.188 -8.914 1 97.62 154 SER B N 1
ATOM 3039 C CA . SER B 1 154 ? 22.641 -19.109 -8.141 1 97.62 154 SER B CA 1
ATOM 3040 C C . SER B 1 154 ? 22.719 -18.812 -6.645 1 97.62 154 SER B C 1
ATOM 3042 O O . SER B 1 154 ? 23.75 -18.328 -6.16 1 97.62 154 SER B O 1
ATOM 3044 N N . VAL B 1 155 ? 21.641 -19.094 -5.988 1 96.88 155 VAL B N 1
ATOM 3045 C CA . VAL B 1 155 ? 21.594 -18.875 -4.547 1 96.88 155 VAL B CA 1
ATOM 3046 C C . VAL B 1 155 ? 21.297 -20.188 -3.832 1 96.88 155 VAL B C 1
ATOM 3048 O O . VAL B 1 155 ? 20.391 -20.938 -4.23 1 96.88 155 VAL B O 1
ATOM 3051 N N . ASP B 1 156 ? 22.031 -20.422 -2.812 1 96.06 156 ASP B N 1
ATOM 3052 C CA . ASP B 1 156 ? 21.75 -21.578 -1.964 1 96.06 156 ASP B CA 1
ATOM 3053 C C . ASP B 1 156 ? 20.422 -21.406 -1.221 1 96.06 156 ASP B C 1
ATOM 3055 O O . ASP B 1 156 ? 20.141 -20.312 -0.704 1 96.06 156 ASP B O 1
ATOM 3059 N N . VAL B 1 157 ? 19.75 -22.516 -1.104 1 96.56 157 VAL B N 1
ATOM 3060 C CA . VAL B 1 157 ? 18.453 -22.484 -0.432 1 96.56 157 VAL B CA 1
ATOM 3061 C C . VAL B 1 157 ? 18.625 -22.031 1.015 1 96.56 157 VAL B C 1
ATOM 3063 O O . VAL B 1 157 ? 17.844 -21.234 1.526 1 96.56 157 VAL B O 1
ATOM 3066 N N . SER B 1 158 ? 19.656 -22.484 1.668 1 97.25 158 SER B N 1
ATOM 3067 C CA . SER B 1 158 ? 19.906 -22.094 3.051 1 97.25 158 SER B CA 1
ATOM 3068 C C . SER B 1 158 ? 20.156 -20.594 3.17 1 97.25 158 SER B C 1
ATOM 3070 O O . SER B 1 158 ? 19.672 -19.953 4.109 1 97.25 158 SER B O 1
ATOM 3072 N N . ALA B 1 159 ? 20.906 -20.109 2.26 1 97.44 159 ALA B N 1
ATOM 3073 C CA . ALA B 1 159 ? 21.156 -18.672 2.244 1 97.44 159 ALA B CA 1
ATOM 3074 C C . ALA B 1 159 ? 19.859 -17.891 2.023 1 97.44 159 ALA B C 1
ATOM 3076 O O . ALA B 1 159 ? 19.641 -16.844 2.656 1 97.44 159 ALA B O 1
ATOM 3077 N N . LEU B 1 160 ? 19.062 -18.391 1.136 1 97.44 160 LEU B N 1
ATOM 3078 C CA . LEU B 1 160 ? 17.766 -17.75 0.864 1 97.44 160 LEU B CA 1
ATOM 3079 C C . LEU B 1 160 ? 16.906 -17.734 2.117 1 97.44 160 LEU B C 1
ATOM 3081 O O . LEU B 1 160 ? 16.266 -16.719 2.418 1 97.44 160 LEU B O 1
ATOM 3085 N N . LEU B 1 161 ? 16.906 -18.797 2.881 1 97.06 161 LEU B N 1
ATOM 3086 C CA . LEU B 1 161 ? 16.062 -18.922 4.07 1 97.06 161 LEU B CA 1
ATOM 3087 C C . LEU B 1 161 ? 16.547 -18 5.18 1 97.06 161 LEU B C 1
ATOM 3089 O O . LEU B 1 161 ? 15.766 -17.547 6.012 1 97.06 161 LEU B O 1
ATOM 3093 N N . SER B 1 162 ? 17.781 -17.656 5.168 1 97.44 162 SER B N 1
ATOM 3094 C CA . SER B 1 162 ? 18.375 -16.828 6.203 1 97.44 162 SER B CA 1
ATOM 3095 C C . SER B 1 162 ? 18.234 -15.344 5.855 1 97.44 162 SER B C 1
ATOM 3097 O O . SER B 1 162 ? 18.344 -14.484 6.73 1 97.44 162 SER B O 1
ATOM 3099 N N . ALA B 1 163 ? 18.047 -15.094 4.609 1 97.5 163 ALA B N 1
ATOM 3100 C CA . ALA B 1 163 ? 17.969 -13.711 4.141 1 97.5 163 ALA B CA 1
ATOM 3101 C C . ALA B 1 163 ? 16.547 -13.164 4.293 1 97.5 163 ALA B C 1
ATOM 3103 O O . ALA B 1 163 ? 15.594 -13.93 4.422 1 97.5 163 ALA B O 1
ATOM 3104 N N . ARG B 1 164 ? 16.438 -11.891 4.363 1 96.69 164 ARG B N 1
ATOM 3105 C CA . ARG B 1 164 ? 15.172 -11.172 4.367 1 96.69 164 ARG B CA 1
ATOM 3106 C C . ARG B 1 164 ? 15.141 -10.109 3.271 1 96.69 164 ARG B C 1
ATOM 3108 O O . ARG B 1 164 ? 16.188 -9.625 2.844 1 96.69 164 ARG B O 1
ATOM 3115 N N . PRO B 1 165 ? 13.969 -9.875 2.795 1 96.31 165 PRO B N 1
ATOM 3116 C CA . PRO B 1 165 ? 13.891 -8.773 1.833 1 96.31 165 PRO B CA 1
ATOM 3117 C C . PRO B 1 165 ? 14.289 -7.434 2.439 1 96.31 165 PRO B C 1
ATOM 3119 O O . PRO B 1 165 ? 14.273 -7.273 3.664 1 96.31 165 PRO B O 1
ATOM 3122 N N . ASP B 1 166 ? 14.695 -6.52 1.539 1 96.69 166 ASP B N 1
ATOM 3123 C CA . ASP B 1 166 ? 14.945 -5.152 1.991 1 96.69 166 ASP B CA 1
ATOM 3124 C C . ASP B 1 166 ? 13.719 -4.578 2.697 1 96.69 166 ASP B C 1
ATOM 3126 O O . ASP B 1 166 ? 12.586 -4.746 2.23 1 96.69 166 ASP B O 1
ATOM 3130 N N . PRO B 1 167 ? 13.961 -3.914 3.809 1 92.75 167 PRO B N 1
ATOM 3131 C CA . PRO B 1 167 ? 12.82 -3.438 4.598 1 92.75 167 PRO B CA 1
ATOM 3132 C C . PRO B 1 167 ? 12.016 -2.363 3.875 1 92.75 167 PRO B C 1
ATOM 3134 O O . PRO B 1 167 ? 10.883 -2.064 4.27 1 92.75 167 PRO B O 1
ATOM 3137 N N . PHE B 1 168 ? 12.5 -1.824 2.795 1 92.62 168 PHE B N 1
ATOM 3138 C CA . PHE B 1 168 ? 11.836 -0.709 2.131 1 92.62 168 PHE B CA 1
ATOM 3139 C C . PHE B 1 168 ? 11.117 -1.179 0.871 1 92.62 168 PHE B C 1
ATOM 3141 O O . PHE B 1 168 ? 10.633 -0.362 0.084 1 92.62 168 PHE B O 1
ATOM 3148 N N . CYS B 1 169 ? 11.016 -2.465 0.648 1 93.12 169 CYS B N 1
ATOM 3149 C CA . CYS B 1 169 ? 10.453 -3.008 -0.582 1 93.12 169 CYS B CA 1
ATOM 3150 C C . CYS B 1 169 ? 9.047 -2.475 -0.817 1 93.12 169 CYS B C 1
ATOM 3152 O O . CYS B 1 169 ? 8.703 -2.072 -1.932 1 93.12 169 CYS B O 1
ATOM 3154 N N . ALA B 1 170 ? 8.305 -2.395 0.265 1 87.88 170 ALA B N 1
ATOM 3155 C CA . ALA B 1 170 ? 6.91 -1.985 0.125 1 87.88 170 ALA B CA 1
ATOM 3156 C C . ALA B 1 170 ? 6.805 -0.491 -0.167 1 87.88 170 ALA B C 1
ATOM 3158 O O . ALA B 1 170 ? 5.848 -0.044 -0.805 1 87.88 170 ALA B O 1
ATOM 3159 N N . LEU B 1 171 ? 7.793 0.304 0.191 1 90.5 171 LEU B N 1
ATOM 3160 C CA . LEU B 1 171 ? 7.746 1.758 0.082 1 90.5 171 LEU B CA 1
ATOM 3161 C C . LEU B 1 171 ? 8.477 2.234 -1.17 1 90.5 171 LEU B C 1
ATOM 3163 O O . LEU B 1 171 ? 8.289 3.371 -1.606 1 90.5 171 LEU B O 1
ATOM 3167 N N . GLU B 1 172 ? 9.234 1.401 -1.724 1 94.69 172 GLU B N 1
ATOM 3168 C CA . GLU B 1 172 ? 10.195 1.783 -2.756 1 94.69 172 GLU B CA 1
ATOM 3169 C C . GLU B 1 172 ? 9.5 2.434 -3.945 1 94.69 172 GLU B C 1
ATOM 3171 O O . GLU B 1 172 ? 9.906 3.504 -4.402 1 94.69 172 GLU B O 1
ATOM 3176 N N . ALA B 1 173 ? 8.445 1.779 -4.441 1 94.69 173 ALA B N 1
ATOM 3177 C CA . ALA B 1 173 ? 7.777 2.277 -5.641 1 94.69 173 ALA B CA 1
ATOM 3178 C C . ALA B 1 173 ? 7.258 3.697 -5.434 1 94.69 173 ALA B C 1
ATOM 3180 O O . ALA B 1 173 ? 7.48 4.578 -6.266 1 94.69 173 ALA B O 1
ATOM 3181 N N . GLY B 1 174 ? 6.621 3.885 -4.336 1 93.69 174 GLY B N 1
ATOM 3182 C CA . GLY B 1 174 ? 6.117 5.211 -4.02 1 93.69 174 GLY B CA 1
ATOM 3183 C C . GLY B 1 174 ? 7.219 6.246 -3.869 1 93.69 174 GLY B C 1
ATOM 3184 O O . GLY B 1 174 ? 7.078 7.379 -4.332 1 93.69 174 GLY B O 1
ATOM 3185 N N . TRP B 1 175 ? 8.289 5.918 -3.289 1 93.44 175 TRP B N 1
ATOM 3186 C CA . TRP B 1 175 ? 9.414 6.82 -3.07 1 93.44 175 TRP B CA 1
ATOM 3187 C C . TRP B 1 175 ? 10.07 7.199 -4.391 1 93.44 175 TRP B C 1
ATOM 3189 O O . TRP B 1 175 ? 10.359 8.375 -4.637 1 93.44 175 TRP B O 1
ATOM 3199 N N . LEU B 1 176 ? 10.297 6.238 -5.195 1 96.25 176 LEU B N 1
ATOM 3200 C CA . LEU B 1 176 ? 10.914 6.512 -6.488 1 96.25 176 LEU B CA 1
ATOM 3201 C C . LEU B 1 176 ? 10.031 7.434 -7.324 1 96.25 176 LEU B C 1
ATOM 3203 O O . LEU B 1 176 ? 10.531 8.375 -7.949 1 96.25 176 LEU B O 1
ATOM 3207 N N . SER B 1 177 ? 8.766 7.148 -7.324 1 96.06 177 SER B N 1
ATOM 3208 C CA . SER B 1 177 ? 7.832 8 -8.055 1 96.06 177 SER B CA 1
ATOM 3209 C C . SER B 1 177 ? 7.828 9.422 -7.492 1 96.06 177 SER B C 1
ATOM 3211 O O . SER B 1 177 ? 7.848 10.391 -8.25 1 96.06 177 SER B O 1
ATOM 3213 N N . HIS B 1 178 ? 7.793 9.5 -6.215 1 93.06 178 HIS B N 1
ATOM 3214 C CA . HIS B 1 178 ? 7.797 10.789 -5.539 1 93.06 178 HIS B CA 1
ATOM 3215 C C . HIS B 1 178 ? 9.047 11.586 -5.879 1 93.06 178 HIS B C 1
ATOM 3217 O O . HIS B 1 178 ? 8.961 12.766 -6.238 1 93.06 178 HIS B O 1
ATOM 3223 N N . ILE B 1 179 ? 10.164 11.008 -5.77 1 92.75 179 ILE B N 1
ATOM 3224 C CA . ILE B 1 179 ? 11.422 11.672 -6.082 1 92.75 179 ILE B CA 1
ATOM 3225 C C . ILE B 1 179 ? 11.438 12.102 -7.547 1 92.75 179 ILE B C 1
ATOM 3227 O O . ILE B 1 179 ? 11.797 13.234 -7.863 1 92.75 179 ILE B O 1
ATOM 3231 N N . ASP B 1 180 ? 11.023 11.227 -8.414 1 94.75 180 ASP B N 1
ATOM 3232 C CA . ASP B 1 180 ? 11.031 11.477 -9.852 1 94.75 180 ASP B CA 1
ATOM 3233 C C . ASP B 1 180 ? 10.109 12.633 -10.219 1 94.75 180 ASP B C 1
ATOM 3235 O O . ASP B 1 180 ? 10.398 13.391 -11.148 1 94.75 180 ASP B O 1
ATOM 3239 N N . HIS B 1 181 ? 9.07 12.797 -9.508 1 92.31 181 HIS B N 1
ATOM 3240 C CA . HIS B 1 181 ? 8.07 13.805 -9.844 1 92.31 181 HIS B CA 1
ATOM 3241 C C . HIS B 1 181 ? 8.336 15.117 -9.109 1 92.31 181 HIS B C 1
ATOM 3243 O O . HIS B 1 181 ? 8.242 16.188 -9.703 1 92.31 181 HIS B O 1
ATOM 3249 N N . ASP B 1 182 ? 8.648 14.992 -7.863 1 89.38 182 ASP B N 1
ATOM 3250 C CA . ASP B 1 182 ? 8.625 16.188 -7.016 1 89.38 182 ASP B CA 1
ATOM 3251 C C . ASP B 1 182 ? 10.039 16.672 -6.719 1 89.38 182 ASP B C 1
ATOM 3253 O O . ASP B 1 182 ? 10.227 17.797 -6.254 1 89.38 182 ASP B O 1
ATOM 3257 N N . HIS B 1 183 ? 11 15.766 -6.938 1 88.5 183 HIS B N 1
ATOM 3258 C CA . HIS B 1 183 ? 12.359 16.125 -6.547 1 88.5 183 HIS B CA 1
ATOM 3259 C C . HIS B 1 183 ? 13.352 15.852 -7.668 1 88.5 183 HIS B C 1
ATOM 3261 O O . HIS B 1 183 ? 14.375 15.203 -7.449 1 88.5 183 HIS B O 1
ATOM 3267 N N . ARG B 1 184 ? 13.102 16.391 -8.758 1 87.38 184 ARG B N 1
ATOM 3268 C CA . ARG B 1 184 ? 13.977 16.188 -9.906 1 87.38 184 ARG B CA 1
ATOM 3269 C C . ARG B 1 184 ? 15.359 16.781 -9.656 1 87.38 184 ARG B C 1
ATOM 3271 O O . ARG B 1 184 ? 16.359 16.266 -10.148 1 87.38 184 ARG B O 1
ATOM 3278 N N . ASP B 1 185 ? 15.391 17.812 -8.891 1 88.44 185 ASP B N 1
ATOM 3279 C CA . ASP B 1 185 ? 16.672 18.422 -8.523 1 88.44 185 ASP B CA 1
ATOM 3280 C C . ASP B 1 185 ? 17.562 17.422 -7.801 1 88.44 185 ASP B C 1
ATOM 3282 O O . ASP B 1 185 ? 18.781 17.438 -7.98 1 88.44 185 ASP B O 1
ATOM 3286 N N . LEU B 1 186 ? 16.969 16.609 -6.984 1 88.12 186 LEU B N 1
ATOM 3287 C CA . LEU B 1 186 ? 17.719 15.57 -6.293 1 88.12 186 LEU B CA 1
ATOM 3288 C C . LEU B 1 186 ? 18.344 14.594 -7.285 1 88.12 186 LEU B C 1
ATOM 3290 O O . LEU B 1 186 ? 19.516 14.227 -7.148 1 88.12 186 LEU B O 1
ATOM 3294 N N . VAL B 1 187 ? 17.625 14.188 -8.266 1 90.69 187 VAL B N 1
ATOM 3295 C CA . VAL B 1 187 ? 18.109 13.258 -9.281 1 90.69 187 VAL B CA 1
ATOM 3296 C C . VAL B 1 187 ? 19.297 13.875 -10.023 1 90.69 187 VAL B C 1
ATOM 3298 O O . VAL B 1 187 ? 20.297 13.203 -10.281 1 90.69 187 VAL B O 1
ATOM 3301 N N . GLU B 1 188 ? 19.172 15.117 -10.273 1 90.06 188 GLU B N 1
ATOM 3302 C CA . GLU B 1 188 ? 20.25 15.82 -10.961 1 90.06 188 GLU B CA 1
ATOM 3303 C C . GLU B 1 188 ? 21.516 15.852 -10.109 1 90.06 188 GLU B C 1
ATOM 3305 O O . GLU B 1 188 ? 22.625 15.672 -10.625 1 90.06 188 GLU B O 1
ATOM 3310 N N . ARG B 1 189 ? 21.359 16.078 -8.875 1 90.81 189 ARG B N 1
ATOM 3311 C CA . ARG B 1 189 ? 22.516 16.109 -7.973 1 90.81 189 ARG B CA 1
ATOM 3312 C C . ARG B 1 189 ? 23.172 14.734 -7.879 1 90.81 189 ARG B C 1
ATOM 3314 O O . ARG B 1 189 ? 24.406 14.633 -7.855 1 90.81 189 ARG B O 1
ATOM 3321 N N . LEU B 1 190 ? 22.359 13.734 -7.797 1 91.19 190 LEU B N 1
ATOM 3322 C CA . LEU B 1 190 ? 22.891 12.383 -7.773 1 91.19 190 LEU B CA 1
ATOM 3323 C C . LEU B 1 190 ? 23.641 12.062 -9.062 1 91.19 190 LEU B C 1
ATOM 3325 O O . LEU B 1 190 ? 24.672 11.406 -9.039 1 91.19 190 LEU B O 1
ATOM 3329 N N . ALA B 1 191 ? 23.125 12.539 -10.156 1 90.81 191 ALA B N 1
ATOM 3330 C CA . ALA B 1 191 ? 23.75 12.305 -11.461 1 90.81 191 ALA B CA 1
ATOM 3331 C C . ALA B 1 191 ? 25.156 12.891 -11.516 1 90.81 191 ALA B C 1
ATOM 3333 O O . ALA B 1 191 ? 26.031 12.352 -12.195 1 90.81 191 ALA B O 1
ATOM 3334 N N . ARG B 1 192 ? 25.328 13.945 -10.82 1 89.81 192 ARG B N 1
ATOM 3335 C CA . ARG B 1 192 ? 26.625 14.617 -10.82 1 89.81 192 ARG B CA 1
ATOM 3336 C C . ARG B 1 192 ? 27.672 13.781 -10.094 1 89.81 192 ARG B C 1
ATOM 3338 O O . ARG B 1 192 ? 28.875 14.039 -10.227 1 89.81 192 ARG B O 1
ATOM 3345 N N . ARG B 1 193 ? 27.234 12.828 -9.375 1 88.75 193 ARG B N 1
ATOM 3346 C CA . ARG B 1 193 ? 28.156 11.977 -8.633 1 88.75 193 ARG B CA 1
ATOM 3347 C C . ARG B 1 193 ? 28.625 10.805 -9.484 1 88.75 193 ARG B C 1
ATOM 3349 O O . ARG B 1 193 ? 29.516 10.047 -9.07 1 88.75 193 ARG B O 1
ATOM 3356 N N . LEU B 1 194 ? 28.062 10.711 -10.648 1 89.94 194 LEU B N 1
ATOM 3357 C CA . LEU B 1 194 ? 28.422 9.602 -11.523 1 89.94 194 LEU B CA 1
ATOM 3358 C C . LEU B 1 194 ? 29.734 9.883 -12.242 1 89.94 194 LEU B C 1
ATOM 3360 O O . LEU B 1 194 ? 30.109 11.039 -12.43 1 89.94 194 LEU B O 1
ATOM 3364 N N . PRO B 1 195 ? 30.359 8.797 -12.617 1 86.38 195 PRO B N 1
ATOM 3365 C CA . PRO B 1 195 ? 31.547 8.992 -13.461 1 86.38 195 PRO B CA 1
ATOM 3366 C C . PRO B 1 195 ? 31.234 9.812 -14.711 1 86.38 195 PRO B C 1
ATOM 3368 O O . PRO B 1 195 ? 30.141 9.742 -15.25 1 86.38 195 PRO B O 1
ATOM 3371 N N . LEU B 1 196 ? 32.25 10.539 -15.164 1 84.88 196 LEU B N 1
ATOM 3372 C CA . LEU B 1 196 ? 32.094 11.477 -16.281 1 84.88 196 LEU B CA 1
ATOM 3373 C C . LEU B 1 196 ? 31.609 10.766 -17.531 1 84.88 196 LEU B C 1
ATOM 3375 O O . LEU B 1 196 ? 30.844 11.328 -18.312 1 84.88 196 LEU B O 1
ATOM 3379 N N . ASN B 1 197 ? 32.094 9.555 -17.672 1 83 197 ASN B N 1
ATOM 3380 C CA . ASN B 1 197 ? 31.75 8.82 -18.875 1 83 197 ASN B CA 1
ATOM 3381 C C . ASN B 1 197 ? 30.281 8.445 -18.891 1 83 197 ASN B C 1
ATOM 3383 O O . ASN B 1 197 ? 29.734 8.086 -19.938 1 83 197 ASN B O 1
ATOM 3387 N N . LEU B 1 198 ? 29.609 8.578 -17.844 1 80.69 198 LEU B N 1
ATOM 3388 C CA . LEU B 1 198 ? 28.203 8.203 -17.75 1 80.69 198 LEU B CA 1
ATOM 3389 C C . LEU B 1 198 ? 27.328 9.438 -17.641 1 80.69 198 LEU B C 1
ATOM 3391 O O . LEU B 1 198 ? 26.094 9.328 -17.641 1 80.69 198 LEU B O 1
ATOM 3395 N N . GLN B 1 199 ? 27.844 10.531 -17.719 1 77.44 199 GLN B N 1
ATOM 3396 C CA . GLN B 1 199 ? 27.094 11.742 -17.469 1 77.44 199 GLN B CA 1
ATOM 3397 C C . GLN B 1 199 ? 26.406 12.242 -18.734 1 77.44 199 GLN B C 1
ATOM 3399 O O . GLN B 1 199 ? 25.578 13.156 -18.672 1 77.44 199 GLN B O 1
ATOM 3404 N N . HIS B 1 200 ? 26.609 11.547 -19.875 1 78.75 200 HIS B N 1
ATOM 3405 C CA . HIS B 1 200 ? 26.016 12.016 -21.109 1 78.75 200 HIS B CA 1
ATOM 3406 C C . HIS B 1 200 ? 24.672 11.336 -21.359 1 78.75 200 HIS B C 1
ATOM 3408 O O . HIS B 1 200 ? 23.906 11.758 -22.234 1 78.75 200 HIS B O 1
ATOM 3414 N N . GLY B 1 201 ? 24.312 10.344 -20.656 1 87.75 201 GLY B N 1
ATOM 3415 C CA . GLY B 1 201 ? 23.031 9.68 -20.812 1 87.75 201 GLY B CA 1
ATOM 3416 C C . GLY B 1 201 ? 21.953 10.242 -19.906 1 87.75 201 GLY B C 1
ATOM 3417 O O . GLY B 1 201 ? 22.219 11.109 -19.078 1 87.75 201 GLY B O 1
ATOM 3418 N N . GLU B 1 202 ? 20.734 9.82 -20.203 1 93.25 202 GLU B N 1
ATOM 3419 C CA . GLU B 1 202 ? 19.641 10.188 -19.328 1 93.25 202 GLU B CA 1
ATOM 3420 C C . GLU B 1 202 ? 19.672 9.359 -18.031 1 93.25 202 GLU B C 1
ATOM 3422 O O . GLU B 1 202 ? 19.594 8.133 -18.078 1 93.25 202 GLU B O 1
ATOM 3427 N N . VAL B 1 203 ? 19.766 9.992 -16.953 1 94.69 203 VAL B N 1
ATOM 3428 C CA . VAL B 1 203 ? 19.859 9.32 -15.656 1 94.69 203 VAL B CA 1
ATOM 3429 C C . VAL B 1 203 ? 18.453 9.102 -15.094 1 94.69 203 VAL B C 1
ATOM 3431 O O . VAL B 1 203 ? 17.688 10.055 -14.93 1 94.69 203 VAL B O 1
ATOM 3434 N N . ARG B 1 204 ? 18.172 7.844 -14.812 1 96.19 204 ARG B N 1
ATOM 3435 C CA . ARG B 1 204 ? 16.859 7.465 -14.297 1 96.19 204 ARG B CA 1
ATOM 3436 C C . ARG B 1 204 ? 16.984 6.719 -12.977 1 96.19 204 ARG B C 1
ATOM 3438 O O . ARG B 1 204 ? 17.938 5.961 -12.766 1 96.19 204 ARG B O 1
ATOM 3445 N N . LEU B 1 205 ? 16.016 6.945 -12.086 1 96.69 205 LEU B N 1
ATOM 3446 C CA . LEU B 1 205 ? 15.969 6.176 -10.852 1 96.69 205 LEU B CA 1
ATOM 3447 C C . LEU B 1 205 ? 15.57 4.73 -11.125 1 96.69 205 LEU B C 1
ATOM 3449 O O . LEU B 1 205 ? 14.562 4.473 -11.789 1 96.69 205 LEU B O 1
ATOM 3453 N N . LEU B 1 206 ? 16.328 3.838 -10.664 1 97.31 206 LEU B N 1
ATOM 3454 C CA . LEU B 1 206 ? 16.078 2.42 -10.906 1 97.31 206 LEU B CA 1
ATOM 3455 C C . LEU B 1 206 ? 15.562 1.739 -9.648 1 97.31 206 LEU B C 1
ATOM 3457 O O . LEU B 1 206 ? 14.672 0.884 -9.719 1 97.31 206 LEU B O 1
ATOM 3461 N N . GLY B 1 207 ? 16.156 2.039 -8.508 1 96.69 207 GLY B N 1
ATOM 3462 C CA . GLY B 1 207 ? 15.758 1.424 -7.254 1 96.69 207 GLY B CA 1
ATOM 3463 C C . GLY B 1 207 ? 16.406 2.076 -6.043 1 96.69 207 GLY B C 1
ATOM 3464 O O . GLY B 1 207 ? 17.328 2.877 -6.18 1 96.69 207 GLY B O 1
ATOM 3465 N N . ILE B 1 208 ? 15.883 1.778 -4.918 1 96.25 208 ILE B N 1
ATOM 3466 C CA . ILE B 1 208 ? 16.438 2.238 -3.646 1 96.25 208 ILE B CA 1
ATOM 3467 C C . ILE B 1 208 ? 16.281 1.146 -2.592 1 96.25 208 ILE B C 1
ATOM 3469 O O . ILE B 1 208 ? 15.242 0.468 -2.539 1 96.25 208 ILE B O 1
ATOM 3473 N N . ASP B 1 209 ? 17.281 0.878 -1.821 1 96.31 209 ASP B N 1
ATOM 3474 C CA . ASP B 1 209 ? 17.25 -0.054 -0.698 1 96.31 209 ASP B CA 1
ATOM 3475 C C . ASP B 1 209 ? 18.078 0.469 0.471 1 96.31 209 ASP B C 1
ATOM 3477 O O . ASP B 1 209 ? 18.562 1.607 0.446 1 96.31 209 ASP B O 1
ATOM 3481 N N . ARG B 1 210 ? 18.188 -0.311 1.505 1 96.56 210 ARG B N 1
ATOM 3482 C CA . ARG B 1 210 ? 18.812 0.161 2.734 1 96.56 210 ARG B CA 1
ATOM 3483 C C . ARG B 1 210 ? 20.297 0.442 2.52 1 96.56 210 ARG B C 1
ATOM 3485 O O . ARG B 1 210 ? 20.938 1.087 3.352 1 96.56 210 ARG B O 1
ATOM 3492 N N . TYR B 1 211 ? 20.844 -0.011 1.431 1 97.06 211 TYR B N 1
ATOM 3493 C CA . TYR B 1 211 ? 22.281 0.11 1.219 1 97.06 211 TYR B CA 1
ATOM 3494 C C . TYR B 1 211 ? 22.594 1.276 0.291 1 97.06 211 TYR B C 1
ATOM 3496 O O . TYR B 1 211 ? 23.75 1.713 0.204 1 97.06 211 TYR B O 1
ATOM 3504 N N . GLY B 1 212 ? 21.609 1.726 -0.467 1 96.19 212 GLY B N 1
ATOM 3505 C CA . GLY B 1 212 ? 21.875 2.82 -1.386 1 96.19 212 GLY B CA 1
ATOM 3506 C C . GLY B 1 212 ? 20.812 2.988 -2.443 1 96.19 212 GLY B C 1
ATOM 3507 O O . GLY B 1 212 ? 19.703 2.443 -2.312 1 96.19 212 GLY B O 1
ATOM 3508 N N . ILE B 1 213 ? 21.141 3.805 -3.469 1 96.06 213 ILE B N 1
ATOM 3509 C CA . ILE B 1 213 ? 20.25 4.082 -4.586 1 96.06 213 ILE B CA 1
ATOM 3510 C C . ILE B 1 213 ? 20.859 3.574 -5.883 1 96.06 213 ILE B C 1
ATOM 3512 O O . ILE B 1 213 ? 22.078 3.676 -6.078 1 96.06 213 ILE B O 1
ATOM 3516 N N . GLN B 1 214 ? 20.047 2.998 -6.645 1 96.06 214 GLN B N 1
ATOM 3517 C CA . GLN B 1 214 ? 20.469 2.52 -7.957 1 96.06 214 GLN B CA 1
ATOM 3518 C C . GLN B 1 214 ? 19.922 3.412 -9.07 1 96.06 214 GLN B C 1
ATOM 3520 O O . GLN B 1 214 ? 18.734 3.74 -9.078 1 96.06 214 GLN B O 1
ATOM 3525 N N . LEU B 1 215 ? 20.781 3.725 -10 1 95.81 215 LEU B N 1
ATOM 3526 C CA . LEU B 1 215 ? 20.438 4.539 -11.164 1 95.81 215 LEU B CA 1
ATOM 3527 C C . LEU B 1 215 ? 20.703 3.777 -12.461 1 95.81 215 LEU B C 1
ATOM 3529 O O . LEU B 1 215 ? 21.594 2.936 -12.523 1 95.81 215 LEU B O 1
ATOM 3533 N N . ARG B 1 216 ? 19.875 4.016 -13.414 1 96.44 216 ARG B N 1
ATOM 3534 C CA . ARG B 1 216 ? 20.125 3.553 -14.773 1 96.44 216 ARG B CA 1
ATOM 3535 C C . ARG B 1 216 ? 20.422 4.723 -15.703 1 96.44 216 ARG B C 1
ATOM 3537 O O . ARG B 1 216 ? 19.625 5.656 -15.805 1 96.44 216 ARG B O 1
ATOM 3544 N N . VAL B 1 217 ? 21.578 4.652 -16.312 1 95.5 217 VAL B N 1
ATOM 3545 C CA . VAL B 1 217 ? 21.953 5.641 -17.312 1 95.5 217 VAL B CA 1
ATOM 3546 C C . VAL B 1 217 ? 21.578 5.129 -18.703 1 95.5 217 VAL B C 1
ATOM 3548 O O . VAL B 1 217 ? 22.203 4.184 -19.219 1 95.5 217 VAL B O 1
ATOM 3551 N N . GLU B 1 218 ? 20.609 5.762 -19.234 1 95.31 218 GLU B N 1
ATOM 3552 C CA . GLU B 1 218 ? 20.156 5.383 -20.578 1 95.31 218 GLU B CA 1
ATOM 3553 C C . GLU B 1 218 ? 20.984 6.086 -21.641 1 95.31 218 GLU B C 1
ATOM 3555 O O . GLU B 1 218 ? 20.781 7.27 -21.922 1 95.31 218 GLU B O 1
ATOM 3560 N N . GLY B 1 219 ? 21.844 5.312 -22.266 1 90.56 219 GLY B N 1
ATOM 3561 C CA . GLY B 1 219 ? 22.703 5.848 -23.312 1 90.56 219 GLY B CA 1
ATOM 3562 C C . GLY B 1 219 ? 22.172 5.574 -24.703 1 90.56 219 GLY B C 1
ATOM 3563 O O . GLY B 1 219 ? 21.125 4.949 -24.875 1 90.56 219 GLY B O 1
ATOM 3564 N N . ALA B 1 220 ? 22.891 6.133 -25.625 1 88.44 220 ALA B N 1
ATOM 3565 C CA . ALA B 1 220 ? 22.5 5.984 -27.031 1 88.44 220 ALA B CA 1
ATOM 3566 C C . ALA B 1 220 ? 22.547 4.523 -27.453 1 88.44 220 ALA B C 1
ATOM 3568 O O . ALA B 1 220 ? 21.656 4.051 -28.172 1 88.44 220 ALA B O 1
ATOM 3569 N N . GLU B 1 221 ? 23.547 3.783 -27.016 1 87.88 221 GLU B N 1
ATOM 3570 C CA . GLU B 1 221 ? 23.75 2.414 -27.484 1 87.88 221 GLU B CA 1
ATOM 3571 C C . GLU B 1 221 ? 23.281 1.401 -26.453 1 87.88 221 GLU B C 1
ATOM 3573 O O . GLU B 1 221 ? 22.703 0.365 -26.797 1 87.88 221 GLU B O 1
ATOM 3578 N N . SER B 1 222 ? 23.641 1.687 -25.172 1 88.81 222 SER B N 1
ATOM 3579 C CA . SER B 1 222 ? 23.328 0.742 -24.109 1 88.81 222 SER B CA 1
ATOM 3580 C C . SER B 1 222 ? 23 1.465 -22.812 1 88.81 222 SER B C 1
ATOM 3582 O O . SER B 1 222 ? 23.344 2.639 -22.641 1 88.81 222 SER B O 1
ATOM 3584 N N . ASP B 1 223 ? 22.359 0.784 -21.969 1 93.19 223 ASP B N 1
ATOM 3585 C CA . ASP B 1 223 ? 22.109 1.293 -20.625 1 93.19 223 ASP B CA 1
ATOM 3586 C C . ASP B 1 223 ? 23.141 0.776 -19.625 1 93.19 223 ASP B C 1
ATOM 3588 O O . ASP B 1 223 ? 23.719 -0.298 -19.828 1 93.19 223 ASP B O 1
ATOM 3592 N N . HIS B 1 224 ? 23.391 1.57 -18.641 1 93.19 224 HIS B N 1
ATOM 3593 C CA . HIS B 1 224 ? 24.297 1.196 -17.562 1 93.19 224 HIS B CA 1
ATOM 3594 C C . HIS B 1 224 ? 23.688 1.456 -16.188 1 93.19 224 HIS B C 1
ATOM 3596 O O . HIS B 1 224 ? 23.109 2.525 -15.961 1 93.19 224 HIS B O 1
ATOM 3602 N N . ASP B 1 225 ? 23.766 0.432 -15.414 1 94.31 225 ASP B N 1
ATOM 3603 C CA . ASP B 1 225 ? 23.297 0.603 -14.047 1 94.31 225 ASP B CA 1
ATOM 3604 C C . ASP B 1 225 ? 24.438 0.991 -13.109 1 94.31 225 ASP B C 1
ATOM 3606 O O . ASP B 1 225 ? 25.531 0.43 -13.195 1 94.31 225 ASP B O 1
ATOM 3610 N N . VAL B 1 226 ? 24.172 1.978 -12.227 1 93.88 226 VAL B N 1
ATOM 3611 C CA . VAL B 1 226 ? 25.172 2.441 -11.266 1 93.88 226 VAL B CA 1
ATOM 3612 C C . VAL B 1 226 ? 24.547 2.533 -9.875 1 93.88 226 VAL B C 1
ATOM 3614 O O . VAL B 1 226 ? 23.422 3.018 -9.719 1 93.88 226 VAL B O 1
ATOM 3617 N N . ARG B 1 227 ? 25.297 2.047 -8.93 1 94.31 227 ARG B N 1
ATOM 3618 C CA . ARG B 1 227 ? 24.844 2.162 -7.543 1 94.31 227 ARG B CA 1
ATOM 3619 C C . ARG B 1 227 ? 25.609 3.264 -6.812 1 94.31 227 ARG B C 1
ATOM 3621 O O . ARG B 1 227 ? 26.844 3.359 -6.93 1 94.31 227 ARG B O 1
ATOM 3628 N N . LEU B 1 228 ? 24.891 4.094 -6.168 1 94.75 228 LEU B N 1
ATOM 3629 C CA . LEU B 1 228 ? 25.438 5.051 -5.211 1 94.75 228 LEU B CA 1
ATOM 3630 C C . LEU B 1 228 ? 25.188 4.586 -3.779 1 94.75 228 LEU B C 1
ATOM 3632 O O . LEU B 1 228 ? 24.078 4.711 -3.268 1 94.75 228 LEU B O 1
ATOM 3636 N N . PRO B 1 229 ? 26.234 4.082 -3.131 1 95.5 229 PRO B N 1
ATOM 3637 C CA . PRO B 1 229 ? 26.047 3.523 -1.792 1 95.5 229 PRO B CA 1
ATOM 3638 C C . PRO B 1 229 ? 25.875 4.598 -0.722 1 95.5 229 PRO B C 1
ATOM 3640 O O . PRO B 1 229 ? 26.438 5.691 -0.844 1 95.5 229 PRO B O 1
ATOM 3643 N N . PHE B 1 230 ? 25.078 4.25 0.239 1 94.69 230 PHE B N 1
ATOM 3644 C CA . PHE B 1 230 ? 25.078 5.055 1.457 1 94.69 230 PHE B CA 1
ATOM 3645 C C . PHE B 1 230 ? 26.344 4.812 2.264 1 94.69 230 PHE B C 1
ATOM 3647 O O . PHE B 1 230 ? 27.078 3.848 2.016 1 94.69 230 PHE B O 1
ATOM 3654 N N . ASN B 1 231 ? 26.641 5.703 3.207 1 92.5 231 ASN B N 1
ATOM 3655 C CA . ASN B 1 231 ? 27.812 5.535 4.066 1 92.5 231 ASN B CA 1
ATOM 3656 C C . ASN B 1 231 ? 27.672 4.312 4.969 1 92.5 231 ASN B C 1
ATOM 3658 O O . ASN B 1 231 ? 28.641 3.592 5.207 1 92.5 231 ASN B O 1
ATOM 3662 N N . GLU B 1 232 ? 26.469 4.117 5.414 1 94.06 232 GLU B N 1
ATOM 3663 C CA . GLU B 1 232 ? 26.078 2.963 6.223 1 94.06 232 GLU B CA 1
ATOM 3664 C C . GLU B 1 232 ? 24.656 2.52 5.914 1 94.06 232 GLU B C 1
ATOM 3666 O O . GLU B 1 232 ? 23.844 3.318 5.453 1 94.06 232 GLU B O 1
ATOM 3671 N N . PRO B 1 233 ? 24.391 1.226 6.133 1 95.44 233 PRO B N 1
ATOM 3672 C CA . PRO B 1 233 ? 23.016 0.776 5.891 1 95.44 233 PRO B CA 1
ATOM 3673 C C . PRO B 1 233 ? 21.984 1.522 6.746 1 95.44 233 PRO B C 1
ATOM 3675 O O . PRO B 1 233 ? 22.266 1.842 7.906 1 95.44 233 PRO B O 1
ATOM 3678 N N . VAL B 1 234 ? 20.891 1.777 6.125 1 93.62 234 VAL B N 1
ATOM 3679 C CA . VAL B 1 234 ? 19.828 2.48 6.832 1 93.62 234 VAL B CA 1
ATOM 3680 C C . VAL B 1 234 ? 18.688 1.514 7.137 1 93.62 234 VAL B C 1
ATOM 3682 O O . VAL B 1 234 ? 18.375 0.624 6.336 1 93.62 234 VAL B O 1
ATOM 3685 N N . ASN B 1 235 ? 17.969 1.704 8.25 1 90.88 235 ASN B N 1
ATOM 3686 C CA . ASN B 1 235 ? 17 0.701 8.68 1 90.88 235 ASN B CA 1
ATOM 3687 C C . ASN B 1 235 ? 15.633 1.317 8.93 1 90.88 235 ASN B C 1
ATOM 3689 O O . ASN B 1 235 ? 14.703 0.624 9.344 1 90.88 235 ASN B O 1
ATOM 3693 N N . ASP B 1 236 ? 15.555 2.613 8.727 1 89.19 236 ASP B N 1
ATOM 3694 C CA . ASP B 1 236 ? 14.258 3.26 8.891 1 89.19 236 ASP B CA 1
ATOM 3695 C C . ASP B 1 236 ? 14.102 4.422 7.914 1 89.19 236 ASP B C 1
ATOM 3697 O O . ASP B 1 236 ? 15.047 4.793 7.219 1 89.19 236 ASP B O 1
ATOM 3701 N N . THR B 1 237 ? 12.984 4.922 7.832 1 88.94 237 THR B N 1
ATOM 3702 C CA . THR B 1 237 ? 12.648 5.926 6.832 1 88.94 237 THR B CA 1
ATOM 3703 C C . THR B 1 237 ? 13.406 7.223 7.09 1 88.94 237 THR B C 1
ATOM 3705 O O . THR B 1 237 ? 13.891 7.863 6.152 1 88.94 237 THR B O 1
ATOM 3708 N N . ALA B 1 238 ? 13.453 7.688 8.344 1 85.06 238 ALA B N 1
ATOM 3709 C CA . ALA B 1 238 ? 14.211 8.891 8.672 1 85.06 238 ALA B CA 1
ATOM 3710 C C . ALA B 1 238 ? 15.672 8.758 8.234 1 85.06 238 ALA B C 1
ATOM 3712 O O . ALA B 1 238 ? 16.234 9.688 7.652 1 85.06 238 ALA B O 1
ATOM 3713 N N . GLY B 1 239 ? 16.172 7.609 8.555 1 88.44 239 GLY B N 1
ATOM 3714 C CA . GLY B 1 239 ? 17.547 7.336 8.125 1 88.44 239 GLY B CA 1
ATOM 3715 C C . GLY B 1 239 ? 17.719 7.367 6.621 1 88.44 239 GLY B C 1
ATOM 3716 O O . GLY B 1 239 ? 18.719 7.875 6.113 1 88.44 239 GLY B O 1
ATOM 3717 N N . LEU B 1 240 ? 16.781 6.801 5.941 1 91.25 240 LEU B N 1
ATOM 3718 C CA . LEU B 1 240 ? 16.844 6.789 4.484 1 91.25 240 LEU B CA 1
ATOM 3719 C C . LEU B 1 240 ? 16.797 8.211 3.926 1 91.25 240 LEU B C 1
ATOM 3721 O O . LEU B 1 240 ? 17.562 8.562 3.037 1 91.25 240 LEU B O 1
ATOM 3725 N N . SER B 1 241 ? 15.906 8.953 4.418 1 87.38 241 SER B N 1
ATOM 3726 C CA . SER B 1 241 ? 15.789 10.352 4.004 1 87.38 241 SER B CA 1
ATOM 3727 C C . SER B 1 241 ? 17.109 11.094 4.203 1 87.38 241 SER B C 1
ATOM 3729 O O . SER B 1 241 ? 17.578 11.797 3.305 1 87.38 241 SER B O 1
ATOM 3731 N N . GLN B 1 242 ? 17.656 10.914 5.324 1 86.81 242 GLN B N 1
ATOM 3732 C CA . GLN B 1 242 ? 18.922 11.57 5.637 1 86.81 242 GLN B CA 1
ATOM 3733 C C . GLN B 1 242 ? 20.031 11.094 4.703 1 86.81 242 GLN B C 1
ATOM 3735 O O . GLN B 1 242 ? 20.828 11.906 4.203 1 86.81 242 GLN B O 1
ATOM 3740 N N . ALA B 1 243 ? 20.109 9.82 4.547 1 90.88 243 ALA B N 1
ATOM 3741 C CA . ALA B 1 243 ? 21.141 9.25 3.682 1 90.88 243 ALA B CA 1
ATOM 3742 C C . ALA B 1 243 ? 21.016 9.797 2.26 1 90.88 243 ALA B C 1
ATOM 3744 O O . ALA B 1 243 ? 22.031 10.094 1.614 1 90.88 243 ALA B O 1
ATOM 3745 N N . LEU B 1 244 ? 19.844 9.945 1.789 1 89.56 244 LEU B N 1
ATOM 3746 C CA . LEU B 1 244 ? 19.594 10.477 0.452 1 89.56 244 LEU B CA 1
ATOM 3747 C C . LEU B 1 244 ? 20.047 11.93 0.353 1 89.56 244 LEU B C 1
ATOM 3749 O O . LEU B 1 244 ? 20.656 12.32 -0.639 1 89.56 244 LEU B O 1
ATOM 3753 N N . ARG B 1 245 ? 19.719 12.625 1.336 1 85.19 245 ARG B N 1
ATOM 3754 C CA . ARG B 1 245 ? 20.125 14.023 1.354 1 85.19 245 ARG B CA 1
ATOM 3755 C C . ARG B 1 245 ? 21.641 14.164 1.384 1 85.19 245 ARG B C 1
ATOM 3757 O O . ARG B 1 245 ? 22.203 15.016 0.701 1 85.19 245 ARG B O 1
ATOM 3764 N N . ILE B 1 246 ? 22.234 13.352 2.166 1 86.19 246 ILE B N 1
ATOM 3765 C CA . ILE B 1 246 ? 23.703 13.336 2.236 1 86.19 246 ILE B CA 1
ATOM 3766 C C . ILE B 1 246 ? 24.281 13.008 0.864 1 86.19 246 ILE B C 1
ATOM 3768 O O . ILE B 1 246 ? 25.203 13.672 0.392 1 86.19 246 ILE B O 1
ATOM 3772 N N . LEU B 1 247 ? 23.734 12.031 0.319 1 88.5 247 LEU B N 1
ATOM 3773 C CA . LEU B 1 247 ? 24.219 11.602 -0.991 1 88.5 247 LEU B CA 1
ATOM 3774 C C . LEU B 1 247 ? 24.062 12.719 -2.02 1 88.5 247 LEU B C 1
ATOM 3776 O O . LEU B 1 247 ? 24.906 12.883 -2.902 1 88.5 247 LEU B O 1
ATOM 3780 N N . ALA B 1 248 ? 22.984 13.445 -1.863 1 85.44 248 ALA B N 1
ATOM 3781 C CA . ALA B 1 248 ? 22.688 14.516 -2.814 1 85.44 248 ALA B CA 1
ATOM 3782 C C . ALA B 1 248 ? 23.484 15.773 -2.498 1 85.44 248 ALA B C 1
ATOM 3784 O O . ALA B 1 248 ? 23.453 16.75 -3.25 1 85.44 248 ALA B O 1
ATOM 3785 N N . GLY B 1 249 ? 24.359 15.742 -1.502 1 76 249 GLY B N 1
ATOM 3786 C CA . GLY B 1 249 ? 25.219 16.875 -1.16 1 76 249 GLY B CA 1
ATOM 3787 C C . GLY B 1 249 ? 24.484 18 -0.463 1 76 249 GLY B C 1
ATOM 3788 O O . GLY B 1 249 ? 24.875 19.156 -0.565 1 76 249 GLY B O 1
ATOM 3789 N N . CYS B 1 250 ? 23.391 17.75 -0.112 1 62.81 250 CYS B N 1
ATOM 3790 C CA . CYS B 1 250 ? 22.734 18.812 0.644 1 62.81 250 CYS B CA 1
ATOM 3791 C C . CYS B 1 250 ? 23.516 19.156 1.903 1 62.81 250 CYS B C 1
ATOM 3793 O O . CYS B 1 250 ? 23.844 18.266 2.695 1 62.81 250 CYS B O 1
ATOM 3795 N N . PRO B 1 251 ? 24.562 20.188 1.845 1 49.31 251 PRO B N 1
ATOM 3796 C CA . PRO B 1 251 ? 25.594 20.594 2.803 1 49.31 251 PRO B CA 1
ATOM 3797 C C . PRO B 1 251 ? 25.188 20.344 4.25 1 49.31 251 PRO B C 1
ATOM 3799 O O . PRO B 1 251 ? 26.047 20.125 5.109 1 49.31 251 PRO B O 1
ATOM 3802 N N . PHE B 1 252 ? 24.078 20.75 4.691 1 43.19 252 PHE B N 1
ATOM 3803 C CA . PHE B 1 252 ? 23.984 21.078 6.109 1 43.19 252 PHE B CA 1
ATOM 3804 C C . PHE B 1 252 ? 24.219 19.844 6.969 1 43.19 252 PHE B C 1
ATOM 3806 O O . PHE B 1 252 ? 24.266 19.938 8.195 1 43.19 252 PHE B O 1
ATOM 3813 N N . LEU B 1 253 ? 24.125 18.719 6.414 1 43.59 253 LEU B N 1
ATOM 3814 C CA . LEU B 1 253 ? 24.406 17.656 7.379 1 43.59 253 LEU B CA 1
ATOM 3815 C C . LEU B 1 253 ? 25.922 17.5 7.582 1 43.59 253 LEU B C 1
ATOM 3817 O O . LEU B 1 253 ? 26.344 16.703 8.414 1 43.59 253 LEU B O 1
ATOM 3821 N N . ASN B 1 254 ? 26.766 18.031 6.734 1 36.91 254 ASN B N 1
ATOM 3822 C CA . ASN B 1 254 ? 28.203 17.969 6.953 1 36.91 254 ASN B CA 1
ATOM 3823 C C . ASN B 1 254 ? 28.625 18.797 8.164 1 36.91 254 ASN B C 1
ATOM 3825 O O . ASN B 1 254 ? 29.812 19.016 8.398 1 36.91 254 ASN B O 1
ATOM 3829 N N . GLY B 1 255 ? 27.969 19.672 8.758 1 34.34 255 GLY B N 1
ATOM 3830 C CA . GLY B 1 255 ? 28.562 20.391 9.867 1 34.34 255 GLY B CA 1
ATOM 3831 C C . GLY B 1 255 ? 29.344 19.484 10.805 1 34.34 255 GLY B C 1
ATOM 3832 O O . GLY B 1 255 ? 30.109 19.969 11.648 1 34.34 255 GLY B O 1
ATOM 3833 N N . LEU B 1 256 ? 29.078 18.297 11.07 1 34.62 256 LEU B N 1
ATOM 3834 C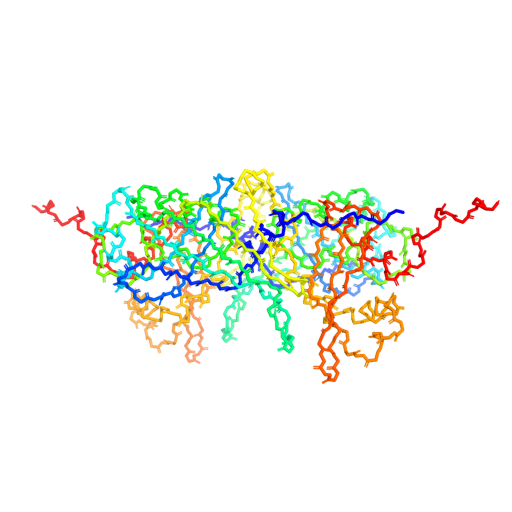 CA . LEU B 1 256 ? 29.844 17.688 12.164 1 34.62 256 LEU B CA 1
ATOM 3835 C C . LEU B 1 256 ? 31.266 17.391 11.719 1 34.62 256 LEU B C 1
ATOM 3837 O O . LEU B 1 256 ? 32.156 17.219 12.555 1 34.62 256 LEU B O 1
ATOM 3841 N N . ARG B 1 257 ? 31.672 17.047 10.445 1 33.75 257 ARG B N 1
ATOM 3842 C CA . ARG B 1 257 ? 33.094 16.688 10.328 1 33.75 257 ARG B CA 1
ATOM 3843 C C . ARG B 1 257 ? 33.938 17.891 9.945 1 33.75 257 ARG B C 1
ATOM 3845 O O . ARG B 1 257 ? 35.094 17.75 9.609 1 33.75 257 ARG B O 1
ATOM 3852 N N . ALA B 1 258 ? 33.625 19.188 9.812 1 31.2 258 ALA B N 1
ATOM 3853 C CA . ALA B 1 258 ? 34.656 20.141 9.43 1 31.2 258 ALA B CA 1
ATOM 3854 C C . ALA B 1 258 ? 35.812 20.125 10.422 1 31.2 258 ALA B C 1
ATOM 3856 O O . ALA B 1 258 ? 36.969 20.328 10.039 1 31.2 258 ALA B O 1
ATOM 3857 N N . ARG B 1 259 ? 35.625 20.391 11.664 1 28.27 259 ARG B N 1
ATOM 3858 C CA . ARG B 1 259 ? 36.781 21.016 12.32 1 28.27 259 ARG B CA 1
ATOM 3859 C C . ARG B 1 259 ? 37.938 20.031 12.484 1 28.27 259 ARG B C 1
ATOM 3861 O O . ARG B 1 259 ? 38.906 20.297 13.195 1 28.27 259 ARG B O 1
ATOM 3868 N N . LYS B 1 260 ? 37.875 18.781 12.102 1 28.2 260 LYS B N 1
ATOM 3869 C CA . LYS B 1 260 ? 39.125 18.188 12.516 1 28.2 260 LYS B CA 1
ATOM 3870 C C . LYS B 1 260 ? 40.281 18.609 11.594 1 28.2 260 LYS B C 1
ATOM 3872 O O . LYS B 1 260 ? 40.5 18 10.547 1 28.2 260 LYS B O 1
ATOM 3877 N N . ILE B 1 261 ? 40.25 19.828 10.883 1 21.06 261 ILE B N 1
ATOM 3878 C CA . ILE B 1 261 ? 41.625 20.188 10.617 1 21.06 261 ILE B CA 1
ATOM 3879 C C . ILE B 1 261 ? 42.344 20.484 11.938 1 21.06 261 ILE B C 1
ATOM 3881 O O . ILE B 1 261 ? 41.844 21.219 12.781 1 21.06 261 ILE B O 1
#

InterPro domains:
  IPR019595 Domain of unknown function DUF2470 [PF10615] (172-244)
  IPR037119 Haem oxygenase HugZ-like superfamily [G3DSA:3.20.180.10] (162-249)

Radius of gyration: 25.45 Å; Cα contacts (8 Å, |Δi|>4): 1067; chains: 2; bounding box: 79×70×52 Å

Sequence (522 aa):
MTAAPPTTAERVRSACARAASSTLAVAGADVVGTSLHHLFDDGTFAVAVPSDSAIAATVVAAGSAGMPALLELTDQAPLPLREPVRSLVWVRGNVVAASDREARGIVDVIASRIPDPALLDIRTDMRLRTEPGSVLLCLTVESVVVADSTGAESVDVSALLSARPDPFCALEAGWLSHIDHDHRDLVERLARRLPLNLQHGEVRLLGIDRYGIQLRVEGAESDHDVRLPFNEPVNDTAGLSQALRILAGCPFLNGLRARKIMTAAPPTTAERVRSACARAASSTLAVAGADVVGTSLHHLFDDGTFAVAVPSDSAIAATVVAAGSAGMPALLELTDQAPLPLREPVRSLVWVRGNVVAASDREARGIVDVIASRIPDPALLDIRTDMRLRTEPGSVLLCLTVESVVVADSTGAESVDVSALLSARPDPFCALEAGWLSHIDHDHRDLVERLARRLPLNLQHGEVRLLGIDRYGIQLRVEGAESDHDVRLPFNEPVNDTAGLSQALRILAGCPFLNGLRARKI

Nearest PDB structures (foldseek):
  5che-assembly1_D  TM=8.185E-01  e=1.516E-13  Arabidopsis thaliana
  5bnc-assembly1_B  TM=6.047E-01  e=2.184E-13  Mycolicibacterium smegmatis MC2 155
  8gbk-assembly1_D  TM=7.795E-01  e=1.868E-04  Synechocystis sp. PCC 6803 substr. Kazusa
  8gbk-assembly1_G  TM=7.332E-01  e=1.464E-04  Synechocystis sp. PCC 6803 substr. Kazusa
  8fm6-assembly1_B  TM=7.835E-01  e=4.944E-04  Synechocystis sp. PCC 6803

Foldseek 3Di:
DAFDDDDPLQVLQLQQLQFPWKWKDFPPFDIFTWLDWDQDLQGKIKTKGKLPGPVVVVQVVVAPQAGKMKMKTFRFFLDPDPGGTFKIKIFIFGKHFDALVRLVVVLVVCVVPDVRPLSVQEDSDCVVSPDIGITIMMGHTDWMWMQGPVGIDTDDSVSNSPHHYFPCSVVKSVVQVCCVPPPVVLQVLLLVVDDPVLNPFDWGWRTAGQFFTKIWGDDPVDIDIDTDGFRYGDRDDVRRVVSSCVSSCVPPVPVVPPPPD/DAFDDDDPLQVLQLQQLQFPWKWKDFPPFDIFTWLDWDQDLQGKIKTKGKLPGPVVVVQVVVAPQAGKMKMKTFRFFLDPDPGGTFKIKIFIFGKHFDALVRLVVVLVVCVVPDVRPLSVQEDSDCVVSPDIGITIMMGHTDWMWMQGPVGIDTDDSVSNSVHHYFPCSVVKSVVQVCCVPPPVVLQVLLLVVDDPVLNVFDWGWRTAGQFFTKIWGDDPPDIDIDTDGFRYGDRDDVRRVVSSCVSSPVPPVPVPPPPPD

Organism: Mycobacteroides abscessus (strain ATCC 19977 / DSM 44196 / CCUG 20993 / CIP 104536 / JCM 13569 / NCTC 13031 / TMC 1543 / L948) (NCBI:txid561007)

Solvent-accessible surface area (backbone atoms only — not comparable to full-atom values): 27899 Å² total; per-residue (Å²): 114,65,29,68,72,78,51,70,34,26,46,49,40,32,38,59,73,50,35,76,47,38,36,42,34,41,85,95,36,70,70,41,66,41,72,43,72,44,75,45,73,87,44,37,30,42,35,25,33,47,54,86,34,62,49,47,52,54,32,51,72,43,37,91,80,25,44,63,34,42,36,41,33,38,19,46,35,80,55,96,50,96,73,32,70,57,31,40,37,40,37,32,26,42,28,26,51,50,51,45,68,54,34,45,52,49,51,49,56,45,54,77,74,42,67,58,48,56,57,54,39,49,54,50,52,75,87,50,66,88,50,90,38,21,36,46,31,37,31,42,67,69,44,38,38,38,34,41,94,88,44,74,47,74,42,54,63,69,51,41,46,72,40,58,47,50,90,42,60,83,35,33,53,45,37,53,52,44,40,64,70,76,33,49,67,51,55,53,41,43,48,69,71,47,60,75,90,55,57,81,33,53,76,39,84,50,49,59,50,46,30,30,39,32,33,33,27,46,40,96,87,53,70,44,78,46,73,50,58,23,65,53,69,36,90,48,60,68,46,42,34,50,46,50,39,52,68,39,56,53,60,70,75,51,66,77,72,60,69,86,112,115,66,28,70,74,77,51,70,33,26,44,50,39,32,36,57,74,51,35,73,44,38,35,44,34,42,86,94,36,71,69,42,66,41,72,42,71,44,76,45,73,87,46,37,30,42,34,25,33,48,54,85,35,63,48,46,51,53,33,50,72,43,36,92,81,25,44,65,33,41,37,41,35,37,19,46,35,82,53,97,50,95,73,32,68,57,33,40,37,41,38,33,27,42,29,27,53,50,50,43,68,53,34,46,52,50,50,50,55,46,56,74,74,42,69,57,48,55,56,53,40,48,54,48,52,76,88,50,66,88,50,90,38,23,36,46,31,36,29,43,66,68,43,39,37,40,34,42,94,87,45,74,45,76,43,54,64,69,52,41,46,72,39,57,47,51,90,42,60,83,34,33,53,46,37,54,51,43,39,63,71,76,33,50,67,51,55,53,40,44,46,67,71,46,59,76,89,56,57,83,31,54,75,38,84,48,48,60,51,47,31,30,38,32,32,34,28,46,40,95,88,53,70,44,78,47,75,50,59,23,64,52,69,36,91,46,59,68,48,43,34,51,47,49,38,52,67,40,56,54,60,71,74,54,70,77,69,60,71,82,112

Secondary structure (DSSP, 8-state):
-PPPPPPHHHHHHHHHHH-SEEEEEETTS--EE-SEEEE-TTSEEEEEEETTSHHHHHHHHHGGG-EEEEEEEEEE-SS--SS-EEEEEEEEEEEEEPPHHHHHHHHHHHHHH---GGGGGB-S-GGGTTS--EEEEEEEEEEEEEEETTEEEEE-HHHHHH----TTHHHHHHHHHHHHHH-HHHHHHHHTTS-GGGTTSEEEEEEEETTEEEEEEE-SS-EEEEEEE-SS---SHHHHHHHHHHHTT-GGGGGGTSS--/-PPPPPPHHHHHHHHHHH-SEEEEEETTS--EE-SEEEE-TTSEEEEEEETTSHHHHHHHHHGGG-EEEEEEEEEE-SS--SS-EEEEEEEEEEEEEPPHHHHHHHHHHHHHH---GGGGGB-S-GGGTTS--EEEEEEEEEEEEEEETTEEEEE-HHHHHH----TTHHHHHHHHHHHHHH-HHHHHHHHTTS-GGGTTSEEEEEEEETTEEEEEEE-SS-EEEEEEE-SS---SHHHHHHHHHHHTT-GGGGGGTTT--

pLDDT: mean 90.28, std 13.71, range [19.75, 98.81]